Protein AF-0000000080536056 (afdb_homodimer)

Foldseek 3Di:
DPPLAADDKQEEEEEQCVDQVNVLVCLLCCPLVVHHYAYDDPVDPPGDDLVVCLVRTLEYEYEDFPVCQLVVLLVSQVVNVAVNANGEYEYAAQAQVRNQVSNVSYNHFYKYKHWPDGRDLDSAQAPTEIEIAGDGDDSHVVVVVVVCVSRNHNYHYDHSLVSLLVCLPVPLVLLVVLVVVVVVQVVCCVPQNHPVSVPVVDDLVRVVSVVVSCVCVVDDVSSNVCSCPVRPNNVVSVVVVVVVVVLLVVLVVVVDPVSVVCCCVPVNVVVDVVCDDVNVVVVVVVSVVSVVVVVLVVAPQKWKWFADPPDPCLVVVLVVLCVVLPWAWPDWDWDADPNGTIIIITHTDPPDDPVSVVVSQVCCCVVVSTHIDD/DPPLAADDKQEEEEEQCVDQVNVLVCLLCCPQVVHHYAYDDPVDPPGDDLVVCLVRTLEYEYEDFPVCQLVVLLVSQVVNVAVNANGEYEYAAQAQPRNQVSNVSHNHFYKYKHWPDGRDLDSAQAPTEIEIAGDGDDSHVVVVVVVCVSRNHNYHYDHSLVSLLVCLPVPLVLLVVLVVVVVVQVVCCVPQNHPVSVPVVDDLVRVVSVVVSCVCVVDDVSSNVCSCPVRPNNVVSVVVVVVVVVLLVVLVVVVDPVSVVCCCVPVNVVVDVVCDDVNVVVVVVVSVVSVVVVVLVVAPQKWKWFADPPDPCLVVVLVVLCVVLPWAWPDWDWDADPNGTIIIITHTDPPDDPVSVVVSQVCCCVVVSTHIDD

Structure (mmCIF, N/CA/C/O backbone):
data_AF-0000000080536056-model_v1
#
loop_
_entity.id
_entity.type
_entity.pdbx_description
1 polymer 'Prephenate dehydrogenase'
#
loop_
_atom_site.group_PDB
_atom_site.id
_atom_site.type_symbol
_atom_site.label_atom_id
_atom_site.label_alt_id
_atom_site.label_comp_id
_atom_site.label_asym_id
_atom_site.label_entity_id
_atom_site.label_seq_id
_atom_site.pdbx_PDB_ins_code
_atom_site.Cartn_x
_atom_site.Cartn_y
_atom_site.Cartn_z
_atom_site.occupancy
_atom_site.B_iso_or_equiv
_atom_site.auth_seq_id
_atom_site.auth_comp_id
_atom_site.auth_asym_id
_atom_site.auth_atom_id
_atom_site.pdbx_PDB_model_num
ATOM 1 N N . MET A 1 1 ? -24.875 42.469 15.508 1 33.44 1 MET A N 1
ATOM 2 C CA . MET A 1 1 ? -24.141 41.531 14.641 1 33.44 1 MET A CA 1
ATOM 3 C C . MET A 1 1 ? -22.719 42.031 14.391 1 33.44 1 MET A C 1
ATOM 5 O O . MET A 1 1 ? -22.5 42.906 13.562 1 33.44 1 MET A O 1
ATOM 9 N N . SER A 1 2 ? -21.938 42.344 15.391 1 40.53 2 SER A N 1
ATOM 10 C CA . SER A 1 2 ? -20.656 43.031 15.406 1 40.53 2 SER A CA 1
ATOM 11 C C . SER A 1 2 ? -19.688 42.438 14.383 1 40.53 2 SER A C 1
ATOM 13 O O . SER A 1 2 ? -19.469 41.219 14.375 1 40.53 2 SER A O 1
ATOM 15 N N . GLY A 1 3 ? -19.625 42.844 13.148 1 43.59 3 GLY A N 1
ATOM 16 C CA . GLY A 1 3 ? -18.938 42.406 11.945 1 43.59 3 GLY A CA 1
ATOM 17 C C . GLY A 1 3 ? -17.531 41.875 12.203 1 43.59 3 GLY A C 1
ATOM 18 O O . GLY A 1 3 ? -16.672 42.656 12.633 1 43.59 3 GLY A O 1
ATOM 19 N N . LEU A 1 4 ? -17.328 40.719 12.758 1 51.16 4 LEU A N 1
ATOM 20 C CA . LEU A 1 4 ? -16.016 40.125 13.062 1 51.16 4 LEU A CA 1
ATOM 21 C C . LEU A 1 4 ? -14.992 40.531 12 1 51.16 4 LEU A C 1
ATOM 23 O O . LEU A 1 4 ? -15.211 40.281 10.812 1 51.16 4 LEU A O 1
ATOM 27 N N . LEU A 1 5 ? -14.281 41.656 12.133 1 59.84 5 LEU A N 1
ATOM 28 C CA . LEU A 1 5 ? -13.266 42.125 11.195 1 59.84 5 LEU A CA 1
ATOM 29 C C . LEU A 1 5 ? -12.328 41 10.797 1 59.84 5 LEU A C 1
ATOM 31 O O . LEU A 1 5 ? -11.672 40.375 11.656 1 59.84 5 LEU A O 1
ATOM 35 N N . GLU A 1 6 ? -12.445 40.469 9.688 1 72.62 6 GLU A N 1
ATOM 36 C CA . GLU A 1 6 ? -11.617 39.438 9.07 1 72.62 6 GLU A CA 1
ATOM 37 C C . GLU A 1 6 ? -10.148 39.812 9.07 1 72.62 6 GLU A C 1
ATOM 39 O O . GLU A 1 6 ? -9.812 41 8.836 1 72.62 6 GLU A O 1
ATOM 44 N N . ARG A 1 7 ? -9.297 39.031 9.781 1 82.5 7 ARG A N 1
ATOM 45 C CA . ARG A 1 7 ? -7.863 39.312 9.844 1 82.5 7 ARG A CA 1
ATOM 46 C C . ARG A 1 7 ? -7.125 38.594 8.711 1 82.5 7 ARG A C 1
ATOM 48 O O . ARG A 1 7 ? -7.473 37.469 8.344 1 82.5 7 ARG A O 1
ATOM 55 N N . THR A 1 8 ? -6.191 39.312 8.133 1 86.69 8 THR A N 1
ATOM 56 C CA . THR A 1 8 ? -5.223 38.75 7.184 1 86.69 8 THR A CA 1
ATOM 57 C C . THR A 1 8 ? -3.799 39.062 7.641 1 86.69 8 THR A C 1
ATOM 59 O O . THR A 1 8 ? -3.49 40.188 8.055 1 86.69 8 THR A O 1
ATOM 62 N N . PRO A 1 9 ? -3.076 38 7.691 1 92.81 9 PRO A N 1
ATOM 63 C CA . PRO A 1 9 ? -1.721 38.25 8.195 1 92.81 9 PRO A CA 1
ATOM 64 C C . PRO A 1 9 ? -0.866 39.062 7.23 1 92.81 9 PRO A C 1
ATOM 66 O O . PRO A 1 9 ? -0.978 38.906 6.012 1 92.81 9 PRO A O 1
ATOM 69 N N . ARG A 1 10 ? -0.145 39.938 7.738 1 93.88 10 ARG A N 1
ATOM 70 C CA . ARG A 1 10 ? 0.883 40.625 6.98 1 93.88 10 ARG A CA 1
ATOM 71 C C . ARG A 1 10 ? 2.18 39.844 6.941 1 93.88 10 ARG A C 1
ATOM 73 O O . ARG A 1 10 ? 2.951 39.938 5.984 1 93.88 10 ARG A O 1
ATOM 80 N N . THR A 1 11 ? 2.426 39.125 8.039 1 97.88 11 THR A N 1
ATOM 81 C CA . THR A 1 11 ? 3.648 38.344 8.164 1 97.88 11 THR A CA 1
ATOM 82 C C . THR A 1 11 ? 3.373 37.031 8.898 1 97.88 11 THR A C 1
ATOM 84 O O . THR A 1 11 ? 2.641 37 9.891 1 97.88 11 THR A O 1
ATOM 87 N N . VAL A 1 12 ? 3.975 35.938 8.336 1 98.69 12 VAL A N 1
ATOM 88 C CA . VAL A 1 12 ? 3.916 34.625 8.977 1 98.69 12 VAL A CA 1
ATOM 89 C C . VAL A 1 12 ? 5.285 34.25 9.547 1 98.69 12 VAL A C 1
ATOM 91 O O . VAL A 1 12 ? 6.309 34.438 8.875 1 98.69 12 VAL A O 1
ATOM 94 N N . GLY A 1 13 ? 5.348 33.906 10.828 1 98.81 13 GLY A N 1
ATOM 95 C CA . GLY A 1 13 ? 6.559 33.406 11.453 1 98.81 13 GLY A CA 1
ATOM 96 C C . GLY A 1 13 ? 6.578 31.891 11.562 1 98.81 13 GLY A C 1
ATOM 97 O O . GLY A 1 13 ? 5.559 31.266 11.859 1 98.81 13 GLY A O 1
ATOM 98 N N . ILE A 1 14 ? 7.746 31.281 11.312 1 98.88 14 ILE A N 1
ATOM 99 C CA . ILE A 1 14 ? 7.898 29.828 11.414 1 98.88 14 ILE A CA 1
ATOM 100 C C . ILE A 1 14 ? 9 29.5 12.422 1 98.88 14 ILE A C 1
ATOM 102 O O . ILE A 1 14 ? 10.156 29.891 12.234 1 98.88 14 ILE A O 1
ATOM 106 N N . VAL A 1 15 ? 8.641 28.859 13.469 1 98.81 15 VAL A N 1
ATOM 107 C CA . VAL A 1 15 ? 9.617 28.281 14.391 1 98.81 15 VAL A CA 1
ATOM 108 C C . VAL A 1 15 ? 10 26.875 13.922 1 98.81 15 VAL A C 1
ATOM 110 O O . VAL A 1 15 ? 9.156 25.984 13.867 1 98.81 15 VAL A O 1
ATOM 113 N N . GLY A 1 16 ? 11.211 26.609 13.68 1 97.94 16 GLY A N 1
ATOM 114 C CA . GLY A 1 16 ? 11.664 25.422 12.992 1 97.94 16 GLY A CA 1
ATOM 115 C C . GLY A 1 16 ? 11.75 25.578 11.484 1 97.94 16 GLY A C 1
ATOM 116 O O . GLY A 1 16 ? 11.344 24.688 10.734 1 97.94 16 GLY A O 1
ATOM 117 N N . SER A 1 17 ? 12.227 26.766 11.047 1 98.06 17 SER A N 1
ATOM 118 C CA . SER A 1 17 ? 12.156 27.172 9.648 1 98.06 17 SER A CA 1
ATOM 119 C C . SER A 1 17 ? 13.156 26.391 8.789 1 98.06 17 SER A C 1
ATOM 121 O O . SER A 1 17 ? 13.016 26.328 7.57 1 98.06 17 SER A O 1
ATOM 123 N N . ALA A 1 18 ? 14.156 25.781 9.391 1 96.56 18 ALA A N 1
ATOM 124 C CA . ALA A 1 18 ? 15.188 25.078 8.617 1 96.56 18 ALA A CA 1
ATOM 125 C C . ALA A 1 18 ? 14.867 23.594 8.492 1 96.56 18 ALA A C 1
ATOM 127 O O . ALA A 1 18 ? 15.516 22.875 7.723 1 96.56 18 ALA A O 1
ATOM 128 N N . GLY A 1 19 ? 13.867 23.125 9.273 1 94.62 19 GLY A N 1
ATOM 129 C CA . GLY A 1 19 ? 13.445 21.734 9.141 1 94.62 19 GLY A CA 1
ATOM 130 C C . GLY A 1 19 ? 12.703 21.469 7.848 1 94.62 19 GLY A C 1
ATOM 131 O O . GLY A 1 19 ? 12.32 22.391 7.133 1 94.62 19 GLY A O 1
ATOM 132 N N . ALA A 1 20 ? 12.492 20.203 7.586 1 92.69 20 ALA A N 1
ATOM 133 C CA . ALA A 1 20 ? 11.891 19.781 6.32 1 92.69 20 ALA A CA 1
ATOM 134 C C . ALA A 1 20 ? 10.523 20.422 6.121 1 92.69 20 ALA A C 1
ATOM 136 O O . ALA A 1 20 ? 10.266 21.047 5.086 1 92.69 20 ALA A O 1
ATOM 137 N N . TYR A 1 21 ? 9.656 20.344 7.113 1 95.75 21 TYR A N 1
ATOM 138 C CA . TYR A 1 21 ? 8.328 20.922 6.949 1 95.75 21 TYR A CA 1
ATOM 139 C C . TYR A 1 21 ? 8.383 22.438 7.031 1 95.75 21 TYR A C 1
ATOM 141 O O . TYR A 1 21 ? 7.59 23.141 6.383 1 95.75 21 TYR A O 1
ATOM 149 N N . GLY A 1 22 ? 9.305 22.969 7.863 1 97.56 22 GLY A N 1
ATOM 150 C CA . GLY A 1 22 ? 9.492 24.422 7.914 1 97.56 22 GLY A CA 1
ATOM 151 C C . GLY A 1 22 ? 9.828 25.016 6.562 1 97.56 22 GLY A C 1
ATOM 152 O O . GLY A 1 22 ? 9.273 26.047 6.18 1 97.56 22 GLY A O 1
ATOM 153 N N . ARG A 1 23 ? 10.703 24.344 5.875 1 96.75 23 ARG A N 1
ATOM 154 C CA . ARG A 1 23 ? 11.094 24.812 4.547 1 96.75 23 ARG A CA 1
ATOM 155 C C . ARG A 1 23 ? 9.914 24.734 3.578 1 96.75 23 ARG A C 1
ATOM 157 O O . ARG A 1 23 ? 9.703 25.641 2.775 1 96.75 23 ARG A O 1
ATOM 164 N N . TRP A 1 24 ? 9.188 23.625 3.672 1 96.81 24 TRP A N 1
ATOM 165 C CA . TRP A 1 24 ? 8.031 23.453 2.795 1 96.81 24 TRP A CA 1
ATOM 166 C C . TRP A 1 24 ? 6.996 24.547 3.062 1 96.81 24 TRP A C 1
ATOM 168 O O . TRP A 1 24 ? 6.477 25.156 2.127 1 96.81 24 TRP A O 1
ATOM 178 N N . LEU A 1 25 ? 6.734 24.844 4.289 1 98.25 25 LEU A N 1
ATOM 179 C CA . LEU A 1 25 ? 5.762 25.859 4.68 1 98.25 25 LEU A CA 1
ATOM 180 C C . LEU A 1 25 ? 6.215 27.234 4.234 1 98.25 25 LEU A C 1
ATOM 182 O O . LEU A 1 25 ? 5.398 28.062 3.805 1 98.25 25 LEU A O 1
ATOM 186 N N . THR A 1 26 ? 7.492 27.484 4.406 1 98.06 26 THR A N 1
ATOM 187 C CA . THR A 1 26 ? 8.031 28.766 3.957 1 98.06 26 THR A CA 1
ATOM 188 C C . THR A 1 26 ? 7.734 28.984 2.477 1 98.06 26 THR A C 1
ATOM 190 O O . THR A 1 26 ? 7.223 30.047 2.096 1 98.06 26 THR A O 1
ATOM 193 N N . ARG A 1 27 ? 8.023 27.969 1.696 1 97.31 27 ARG A N 1
ATOM 194 C CA . ARG A 1 27 ? 7.77 28.062 0.261 1 97.31 27 ARG A CA 1
ATOM 195 C C . ARG A 1 27 ? 6.281 28.203 -0.025 1 97.31 27 ARG A C 1
ATOM 197 O O . ARG A 1 27 ? 5.883 29.016 -0.865 1 97.31 27 ARG A O 1
ATOM 204 N N . PHE A 1 28 ? 5.477 27.469 0.657 1 97.56 28 PHE A N 1
ATOM 205 C CA . PHE A 1 28 ? 4.035 27.5 0.46 1 97.56 28 PHE A CA 1
ATOM 206 C C . PHE A 1 28 ? 3.48 28.891 0.743 1 97.56 28 PHE A C 1
ATOM 208 O O . PHE A 1 28 ? 2.775 29.469 -0.088 1 97.56 28 PHE A O 1
ATOM 215 N N . PHE A 1 29 ? 3.838 29.5 1.869 1 98.06 29 PHE A N 1
ATOM 216 C CA . PHE A 1 29 ? 3.303 30.797 2.254 1 98.06 29 PHE A CA 1
ATOM 217 C C . PHE A 1 29 ? 3.816 31.891 1.325 1 98.06 29 PHE A C 1
ATOM 219 O O . PHE A 1 29 ? 3.064 32.781 0.932 1 98.06 29 PHE A O 1
ATOM 226 N N . GLN A 1 30 ? 5.047 31.797 0.998 1 97.31 30 GLN A N 1
ATOM 227 C CA . GLN A 1 30 ? 5.648 32.844 0.171 1 97.31 30 GLN A CA 1
ATOM 228 C C . GLN A 1 30 ? 5.148 32.75 -1.269 1 97.31 30 GLN A C 1
ATOM 230 O O . GLN A 1 30 ? 4.758 33.781 -1.854 1 97.31 30 GLN A O 1
ATOM 235 N N . GLN A 1 31 ? 5.133 31.531 -1.778 1 94.44 31 GLN A N 1
ATOM 236 C CA . GLN A 1 31 ? 4.898 31.375 -3.211 1 94.44 31 GLN A CA 1
ATOM 237 C C . GLN A 1 31 ? 3.416 31.172 -3.508 1 94.44 31 GLN A C 1
ATOM 239 O O . GLN A 1 31 ? 2.908 31.672 -4.516 1 94.44 31 GLN A O 1
ATOM 244 N N . HIS A 1 32 ? 2.779 30.469 -2.67 1 91.62 32 HIS A N 1
ATOM 245 C CA . HIS A 1 32 ? 1.394 30.125 -2.969 1 91.62 32 HIS A CA 1
ATOM 246 C C . HIS A 1 32 ? 0.432 31.125 -2.34 1 91.62 32 HIS A C 1
ATOM 248 O O . HIS A 1 32 ? -0.57 31.5 -2.955 1 91.62 32 HIS A O 1
ATOM 254 N N . MET A 1 33 ? 0.722 31.594 -1.165 1 95.19 33 MET A N 1
ATOM 255 C CA . MET A 1 33 ? -0.167 32.531 -0.5 1 95.19 33 MET A CA 1
ATOM 256 C C . MET A 1 33 ? 0.374 33.969 -0.607 1 95.19 33 MET A C 1
ATOM 258 O O . MET A 1 33 ? -0.295 34.906 -0.21 1 95.19 33 MET A O 1
ATOM 262 N N . GLN A 1 34 ? 1.56 34.156 -1.127 1 95.94 34 GLN A N 1
ATOM 263 C CA . GLN A 1 34 ? 2.188 35.469 -1.357 1 95.94 34 GLN A CA 1
ATOM 264 C C . GLN A 1 34 ? 2.256 36.281 -0.069 1 95.94 34 GLN A C 1
ATOM 266 O O . GLN A 1 34 ? 1.877 37.438 -0.049 1 95.94 34 GLN A O 1
ATOM 271 N N . LEU A 1 35 ? 2.693 35.625 0.986 1 97.44 35 LEU A N 1
ATOM 272 C CA . LEU A 1 35 ? 2.855 36.281 2.285 1 97.44 35 LEU A CA 1
ATOM 273 C C . LEU A 1 35 ? 4.332 36.375 2.664 1 97.44 35 LEU A C 1
ATOM 275 O O . LEU A 1 35 ? 5.102 35.438 2.408 1 97.44 35 LEU A O 1
ATOM 279 N N . PRO A 1 36 ? 4.727 37.531 3.248 1 97.94 36 PRO A N 1
ATOM 280 C CA . PRO A 1 36 ? 6.062 37.562 3.846 1 97.94 36 PRO A CA 1
ATOM 281 C C . PRO A 1 36 ? 6.234 36.531 4.953 1 97.94 36 PRO A C 1
ATOM 283 O O . PRO A 1 36 ? 5.316 36.312 5.746 1 97.94 36 PRO A O 1
ATOM 286 N N . VAL A 1 37 ? 7.391 35.875 4.965 1 98.62 37 VAL A N 1
ATOM 287 C CA . VAL A 1 37 ? 7.668 34.844 5.961 1 98.62 37 VAL A CA 1
ATOM 288 C C . VAL A 1 37 ? 8.992 35.125 6.656 1 98.62 37 VAL A C 1
ATOM 290 O O . VAL A 1 37 ? 9.977 35.5 6.008 1 98.62 37 VAL A O 1
ATOM 293 N N . ILE A 1 38 ? 9.008 35.094 7.93 1 98.69 38 ILE A N 1
ATOM 294 C CA . ILE A 1 38 ? 10.227 35.094 8.727 1 98.69 38 ILE A CA 1
ATOM 295 C C . ILE A 1 38 ? 10.344 33.812 9.508 1 98.69 38 ILE A C 1
ATOM 297 O O . ILE A 1 38 ? 9.336 33.125 9.75 1 98.69 38 ILE A O 1
ATOM 301 N N . GLY A 1 39 ? 11.57 33.375 9.805 1 98.69 39 GLY A N 1
ATOM 302 C CA . GLY A 1 39 ? 11.734 32.062 10.438 1 98.69 39 GLY A CA 1
ATOM 303 C C . GLY A 1 39 ? 12.883 32.031 11.43 1 98.69 39 GLY A C 1
ATOM 304 O O . GLY A 1 39 ? 13.852 32.781 11.297 1 98.69 39 GLY A O 1
ATOM 305 N N . HIS A 1 40 ? 12.711 31.172 12.391 1 98.62 40 HIS A N 1
ATOM 306 C CA . HIS A 1 40 ? 13.766 30.891 13.359 1 98.62 40 HIS A CA 1
ATOM 307 C C . HIS A 1 40 ? 14.086 29.406 13.406 1 98.62 40 HIS A C 1
ATOM 309 O O . HIS A 1 40 ? 13.172 28.562 13.422 1 98.62 40 HIS A O 1
ATOM 315 N N . ASP A 1 41 ? 15.305 29.078 13.445 1 98.12 41 ASP A N 1
ATOM 316 C CA . ASP A 1 41 ? 15.797 27.734 13.695 1 98.12 41 ASP A CA 1
ATOM 317 C C . ASP A 1 41 ? 17.156 27.75 14.391 1 98.12 41 ASP A C 1
ATOM 319 O O . ASP A 1 41 ? 18.094 28.375 13.898 1 98.12 41 ASP A O 1
ATOM 323 N N . PRO A 1 42 ? 17.266 27.078 15.484 1 95.06 42 PRO A N 1
ATOM 324 C CA . PRO A 1 42 ? 18.562 27.078 16.172 1 95.06 42 PRO A CA 1
ATOM 325 C C . PRO A 1 42 ? 19.703 26.547 15.305 1 95.06 42 PRO A C 1
ATOM 327 O O . PRO A 1 42 ? 20.859 26.891 15.531 1 95.06 42 PRO A O 1
ATOM 330 N N . ALA A 1 43 ? 19.391 25.734 14.359 1 94.38 43 ALA A N 1
ATOM 331 C CA . ALA A 1 43 ? 20.406 25.156 13.492 1 94.38 43 ALA A CA 1
ATOM 332 C C . ALA A 1 43 ? 20.828 26.125 12.398 1 94.38 43 ALA A C 1
ATOM 334 O O . ALA A 1 43 ? 21.812 25.891 11.68 1 94.38 43 ALA A O 1
ATOM 335 N N . ASP A 1 44 ? 20.141 27.266 12.234 1 96.62 44 ASP A N 1
ATOM 336 C CA . ASP A 1 44 ? 20.438 28.281 11.242 1 96.62 44 ASP A CA 1
ATOM 337 C C . ASP A 1 44 ? 20.797 29.609 11.906 1 96.62 44 ASP A C 1
ATOM 339 O O . ASP A 1 44 ? 19.906 30.438 12.156 1 96.62 44 ASP A O 1
ATOM 343 N N . PRO A 1 45 ? 22.031 29.922 12.031 1 94.38 45 PRO A N 1
ATOM 344 C CA . PRO A 1 45 ? 22.453 31.156 12.695 1 94.38 45 PRO A CA 1
ATOM 345 C C . PRO A 1 45 ? 21.953 32.406 11.969 1 94.38 45 PRO A C 1
ATOM 347 O O . PRO A 1 45 ? 21.891 33.469 12.57 1 94.38 45 PRO A O 1
ATOM 350 N N . GLY A 1 46 ? 21.672 32.281 10.75 1 96.06 46 GLY A N 1
ATOM 351 C CA . GLY A 1 46 ? 21.203 33.406 9.977 1 96.06 46 GLY A CA 1
ATOM 352 C C . GLY A 1 46 ? 19.703 33.656 10.086 1 96.06 46 GLY A C 1
ATOM 353 O O . GLY A 1 46 ? 19.188 34.625 9.547 1 96.06 46 GLY A O 1
ATOM 354 N N . SER A 1 47 ? 19.094 32.781 10.859 1 97.75 47 SER A N 1
ATOM 355 C CA . SER A 1 47 ? 17.641 32.906 10.992 1 97.75 47 SER A CA 1
ATOM 356 C C . SER A 1 47 ? 17.266 34.031 11.961 1 97.75 47 SER A C 1
ATOM 358 O O . SER A 1 47 ? 18.141 34.562 12.664 1 97.75 47 SER A O 1
ATOM 360 N N . HIS A 1 48 ? 16.047 34.5 11.938 1 98.44 48 HIS A N 1
ATOM 361 C CA . HIS A 1 48 ? 15.539 35.531 12.852 1 98.44 48 HIS A CA 1
ATOM 362 C C . HIS A 1 48 ? 15.555 35.031 14.297 1 98.44 48 HIS A C 1
ATOM 364 O O . HIS A 1 48 ? 15.602 33.812 14.531 1 98.44 48 HIS A O 1
ATOM 370 N N . THR A 1 49 ? 15.555 35.938 15.227 1 98 49 THR A N 1
ATOM 371 C CA . THR A 1 49 ? 15.469 35.562 16.641 1 98 49 THR A CA 1
ATOM 372 C C . THR A 1 49 ? 14.016 35.312 17.047 1 98 49 THR A C 1
ATOM 374 O O . THR A 1 49 ? 13.094 35.781 16.375 1 98 49 THR A O 1
ATOM 377 N N . PRO A 1 50 ? 13.852 34.562 18.172 1 98.12 50 PRO A N 1
ATOM 378 C CA . PRO A 1 50 ? 12.492 34.406 18.688 1 98.12 50 PRO A CA 1
ATOM 379 C C . PRO A 1 50 ? 11.797 35.719 18.953 1 98.12 50 PRO A C 1
ATOM 381 O O . PRO A 1 50 ? 10.609 35.875 18.656 1 98.12 50 PRO A O 1
ATOM 384 N N . GLU A 1 51 ? 12.508 36.688 19.453 1 98.12 51 GLU A N 1
ATOM 385 C CA . GLU A 1 51 ? 11.938 38 19.734 1 98.12 51 GLU A CA 1
ATOM 386 C C . GLU A 1 51 ? 11.453 38.688 18.453 1 98.12 51 GLU A C 1
ATOM 388 O O . GLU A 1 51 ? 10.414 39.344 18.438 1 98.12 51 GLU A O 1
ATOM 393 N N . GLN A 1 52 ? 12.195 38.531 17.438 1 98.25 52 GLN A N 1
ATOM 394 C CA . GLN A 1 52 ? 11.789 39.094 16.156 1 98.25 52 GLN A CA 1
ATOM 395 C C . GLN A 1 52 ? 10.492 38.469 15.656 1 98.25 52 GLN A C 1
ATOM 397 O O . GLN A 1 52 ? 9.625 39.156 15.117 1 98.25 52 GLN A O 1
ATOM 402 N N . LEU A 1 53 ? 10.359 37.188 15.797 1 98.62 53 LEU A N 1
ATOM 403 C CA . LEU A 1 53 ? 9.133 36.5 15.398 1 98.62 53 LEU A CA 1
ATOM 404 C C . LEU A 1 53 ? 7.945 37 16.219 1 98.62 53 LEU A C 1
ATOM 406 O O . LEU A 1 53 ? 6.895 37.312 15.656 1 98.62 53 LEU A O 1
ATOM 410 N N . LEU A 1 54 ? 8.125 37.062 17.531 1 98.31 54 LEU A N 1
ATOM 411 C CA . LEU A 1 54 ? 7.047 37.469 18.422 1 98.31 54 LEU A CA 1
ATOM 412 C C . LEU A 1 54 ? 6.613 38.906 18.141 1 98.31 54 LEU A C 1
ATOM 414 O O . LEU A 1 54 ? 5.434 39.25 18.266 1 98.31 54 LEU A O 1
ATOM 418 N N . ALA A 1 55 ? 7.539 39.719 17.688 1 97.5 55 ALA A N 1
ATOM 419 C CA . ALA A 1 55 ? 7.266 41.125 17.453 1 97.5 55 ALA A CA 1
ATOM 420 C C . ALA A 1 55 ? 6.586 41.312 16.094 1 97.5 55 ALA A C 1
ATOM 422 O O . ALA A 1 55 ? 5.754 42.219 15.945 1 97.5 55 ALA A O 1
ATOM 423 N N . GLN A 1 56 ? 6.895 40.469 15.156 1 97.69 56 GLN A N 1
ATOM 424 C CA . GLN A 1 56 ? 6.562 40.844 13.781 1 97.69 56 GLN A CA 1
ATOM 425 C C . GLN A 1 56 ? 5.477 39.938 13.227 1 97.69 56 GLN A C 1
ATOM 427 O O . GLN A 1 56 ? 4.742 40.312 12.312 1 97.69 56 GLN A O 1
ATOM 432 N N . ALA A 1 57 ? 5.355 38.719 13.68 1 98.19 57 ALA A N 1
ATOM 433 C CA . ALA A 1 57 ? 4.473 37.719 13.062 1 98.19 57 ALA A CA 1
ATOM 434 C C . ALA A 1 57 ? 3.037 37.906 13.555 1 98.19 57 ALA A C 1
ATOM 436 O O . ALA A 1 57 ? 2.791 38 14.758 1 98.19 57 ALA A O 1
ATOM 437 N N . ASP A 1 58 ? 2.096 37.938 12.625 1 98.19 58 ASP A N 1
ATOM 438 C CA . ASP A 1 58 ? 0.674 37.875 12.953 1 98.19 58 ASP A CA 1
ATOM 439 C C . ASP A 1 58 ? 0.214 36.438 13.211 1 98.19 58 ASP A C 1
ATOM 441 O O . ASP A 1 58 ? -0.707 36.219 13.992 1 98.19 58 ASP A O 1
ATOM 445 N N . VAL A 1 59 ? 0.808 35.594 12.469 1 98.69 59 VAL A N 1
ATOM 446 C CA . VAL A 1 59 ? 0.6 34.156 12.594 1 98.69 59 VAL A CA 1
ATOM 447 C C . VAL A 1 59 ? 1.933 33.469 12.867 1 98.69 59 VAL A C 1
ATOM 449 O O . VAL A 1 59 ? 2.912 33.688 12.156 1 98.69 59 VAL A O 1
ATOM 452 N N . LEU A 1 60 ? 1.959 32.75 13.914 1 98.81 60 LEU A N 1
ATOM 453 C CA . LEU A 1 60 ? 3.156 31.984 14.273 1 98.81 60 LEU A CA 1
ATOM 454 C C . LEU A 1 60 ? 2.91 30.484 14.156 1 98.81 60 LEU A C 1
ATOM 456 O O . LEU A 1 60 ? 1.941 29.969 14.711 1 98.81 60 LEU A O 1
ATOM 460 N N . VAL A 1 61 ? 3.771 29.75 13.383 1 98.88 61 VAL A N 1
ATOM 461 C CA . VAL A 1 61 ? 3.641 28.312 13.156 1 98.88 61 VAL A CA 1
ATOM 462 C C . VAL A 1 61 ? 4.801 27.578 13.828 1 98.88 61 VAL A C 1
ATOM 464 O O . VAL A 1 61 ? 5.965 27.812 13.484 1 98.88 61 VAL A O 1
ATOM 467 N N . PHE A 1 62 ? 4.492 26.719 14.742 1 98.81 62 PHE A N 1
ATOM 468 C CA . PHE A 1 62 ? 5.508 25.891 15.375 1 98.81 62 PHE A CA 1
ATOM 469 C C . PHE A 1 62 ? 5.711 24.594 14.586 1 98.81 62 PHE A C 1
ATOM 471 O O . PHE A 1 62 ? 4.828 23.734 14.547 1 98.81 62 PHE A O 1
ATOM 478 N N . SER A 1 63 ? 6.809 24.453 13.961 1 97.69 63 SER A N 1
ATOM 479 C CA . SER A 1 63 ? 7.23 23.297 13.18 1 97.69 63 SER A CA 1
ATOM 480 C C . SER A 1 63 ? 8.516 22.688 13.734 1 97.69 63 SER A C 1
ATOM 482 O O . SER A 1 63 ? 9.531 22.641 13.039 1 97.69 63 SER A O 1
ATOM 484 N N . ALA A 1 64 ? 8.523 22.328 15.008 1 95.5 64 ALA A N 1
ATOM 485 C CA . ALA A 1 64 ? 9.641 21.734 15.727 1 95.5 64 ALA A CA 1
ATOM 486 C C . ALA A 1 64 ? 9.359 20.266 16.062 1 95.5 64 ALA A C 1
ATOM 488 O O . ALA A 1 64 ? 8.227 19.797 15.922 1 95.5 64 ALA A O 1
ATOM 489 N N . PRO A 1 65 ? 10.359 19.5 16.453 1 93.62 65 PRO A N 1
ATOM 490 C CA . PRO A 1 65 ? 10.125 18.094 16.828 1 93.62 65 PRO A CA 1
ATOM 491 C C . PRO A 1 65 ? 9.07 17.953 17.922 1 93.62 65 PRO A C 1
ATOM 493 O O . PRO A 1 65 ? 9.023 18.766 18.844 1 93.62 65 PRO A O 1
ATOM 496 N N . ILE A 1 66 ? 8.305 16.891 17.766 1 95.31 66 ILE A N 1
ATOM 497 C CA . ILE A 1 66 ? 7.141 16.656 18.609 1 95.31 66 ILE A CA 1
ATOM 498 C C . ILE A 1 66 ? 7.547 16.734 20.078 1 95.31 66 ILE A C 1
ATOM 500 O O . ILE A 1 66 ? 6.926 17.469 20.859 1 95.31 66 ILE A O 1
ATOM 504 N N . ARG A 1 67 ? 8.609 16.109 20.453 1 92.88 67 ARG A N 1
ATOM 505 C CA . ARG A 1 67 ? 9.047 15.969 21.844 1 92.88 67 ARG A CA 1
ATOM 506 C C . ARG A 1 67 ? 9.359 17.328 22.453 1 92.88 67 ARG A C 1
ATOM 508 O O . ARG A 1 67 ? 9.156 17.531 23.656 1 92.88 67 ARG A O 1
ATOM 515 N N . HIS A 1 68 ? 9.75 18.281 21.656 1 94.69 68 HIS A N 1
ATOM 516 C CA . HIS A 1 68 ? 10.25 19.547 22.172 1 94.69 68 HIS A CA 1
ATOM 517 C C . HIS A 1 68 ? 9.188 20.641 22.062 1 94.69 68 HIS A C 1
ATOM 519 O O . HIS A 1 68 ? 9.305 21.703 22.688 1 94.69 68 HIS A O 1
ATOM 525 N N . THR A 1 69 ? 8.211 20.406 21.328 1 97.5 69 THR A N 1
ATOM 526 C CA . THR A 1 69 ? 7.309 21.469 20.891 1 97.5 69 THR A CA 1
ATOM 527 C C . THR A 1 69 ? 6.531 22.031 22.078 1 97.5 69 THR A C 1
ATOM 529 O O . THR A 1 69 ? 6.438 23.25 22.234 1 97.5 69 THR A O 1
ATOM 532 N N . PRO A 1 70 ? 6.008 21.234 23.031 1 98.25 70 PRO A N 1
ATOM 533 C CA . PRO A 1 70 ? 5.273 21.828 24.141 1 98.25 70 PRO A CA 1
ATOM 534 C C . PRO A 1 70 ? 6.145 22.734 25 1 98.25 70 PRO A C 1
ATOM 536 O O . PRO A 1 70 ? 5.738 23.844 25.344 1 98.25 70 PRO A O 1
ATOM 539 N N . ALA A 1 71 ? 7.324 22.297 25.266 1 98.25 71 ALA A N 1
ATOM 540 C CA . ALA A 1 71 ? 8.234 23.109 26.078 1 98.25 71 ALA A CA 1
ATOM 541 C C . ALA A 1 71 ? 8.648 24.375 25.328 1 98.25 71 ALA A C 1
ATOM 543 O O . ALA A 1 71 ? 8.773 25.438 25.922 1 98.25 71 ALA A O 1
ATOM 544 N N . LEU A 1 72 ? 8.922 24.188 24.062 1 98.62 72 LEU A N 1
ATOM 545 C CA . LEU A 1 72 ? 9.273 25.328 23.219 1 98.62 72 LEU A CA 1
ATOM 546 C C . LEU A 1 72 ? 8.156 26.375 23.203 1 98.62 72 LEU A C 1
ATOM 548 O O . LEU A 1 72 ? 8.414 27.562 23.344 1 98.62 72 LEU A O 1
ATOM 552 N N . ILE A 1 73 ? 6.934 25.938 23.062 1 98.81 73 ILE A N 1
ATOM 553 C CA . ILE A 1 73 ? 5.781 26.828 23.062 1 98.81 73 ILE A CA 1
ATOM 554 C C . ILE A 1 73 ? 5.68 27.547 24.391 1 98.81 73 ILE A C 1
ATOM 556 O O . ILE A 1 73 ? 5.43 28.766 24.438 1 98.81 73 ILE A O 1
ATOM 560 N N . ALA A 1 74 ? 5.898 26.828 25.453 1 98.69 74 ALA A N 1
ATOM 561 C CA . ALA A 1 74 ? 5.855 27.438 26.781 1 98.69 74 ALA A CA 1
ATOM 562 C C . ALA A 1 74 ? 6.867 28.578 26.891 1 98.69 74 ALA A C 1
ATOM 564 O O . ALA A 1 74 ? 6.586 29.609 27.516 1 98.69 74 ALA A O 1
ATOM 565 N N . GLU A 1 75 ? 8.023 28.375 26.328 1 98.5 75 GLU A N 1
ATOM 566 C CA . GLU A 1 75 ? 9.039 29.422 26.328 1 98.5 75 GLU A CA 1
ATOM 567 C C . GLU A 1 75 ? 8.57 30.641 25.547 1 98.5 75 GLU A C 1
ATOM 569 O O . GLU A 1 75 ? 8.758 31.781 26 1 98.5 75 GLU A O 1
ATOM 574 N N . TYR A 1 76 ? 7.945 30.422 24.438 1 98.75 76 TYR A N 1
ATOM 575 C CA . TYR A 1 76 ? 7.43 31.516 23.625 1 98.75 76 TYR A CA 1
ATOM 576 C C . TYR A 1 76 ? 6.305 32.25 24.344 1 98.75 76 TYR A C 1
ATOM 578 O O . TYR A 1 76 ? 6.18 33.469 24.234 1 98.75 76 TYR A O 1
ATOM 586 N N . VAL A 1 77 ? 5.438 31.547 25.062 1 98.62 77 VAL A N 1
ATOM 587 C CA . VAL A 1 77 ? 4.367 32.156 25.859 1 98.62 77 VAL A CA 1
ATOM 588 C C . VAL A 1 77 ? 4.969 33.094 26.875 1 98.62 77 VAL A C 1
ATOM 590 O O . VAL A 1 77 ? 4.52 34.25 27.016 1 98.62 77 VAL A O 1
ATOM 593 N N . ARG A 1 78 ? 6.02 32.625 27.531 1 98.38 78 ARG A N 1
ATOM 594 C CA . ARG A 1 78 ? 6.672 33.438 28.547 1 98.38 78 ARG A CA 1
ATOM 595 C C . ARG A 1 78 ? 7.289 34.688 27.938 1 98.38 78 ARG A C 1
ATOM 597 O O . ARG A 1 78 ? 7.129 35.812 28.469 1 98.38 78 ARG A O 1
ATOM 604 N N . GLN A 1 79 ? 7.938 34.5 26.875 1 98.25 79 GLN A N 1
ATOM 605 C CA . GLN A 1 79 ? 8.633 35.594 26.219 1 98.25 79 GLN A CA 1
ATOM 606 C C . GLN A 1 79 ? 7.637 36.594 25.641 1 98.25 79 GLN A C 1
ATOM 608 O O . GLN A 1 79 ? 7.902 37.812 25.625 1 98.25 79 GLN A O 1
ATOM 613 N N . SER A 1 80 ? 6.547 36.094 25.109 1 98.06 80 SER A N 1
ATOM 614 C CA . SER A 1 80 ? 5.539 36.969 24.516 1 98.06 80 SER A CA 1
ATOM 615 C C . SER A 1 80 ? 4.855 37.812 25.562 1 98.06 80 SER A C 1
ATOM 617 O O . SER A 1 80 ? 4.457 38.969 25.281 1 98.06 80 SER A O 1
ATOM 619 N N . ALA A 1 81 ? 4.637 37.281 26.703 1 97 81 ALA A N 1
ATOM 620 C CA . ALA A 1 81 ? 4.105 38 27.859 1 97 81 ALA A CA 1
ATOM 621 C C . ALA A 1 81 ? 2.801 38.719 27.516 1 97 81 ALA A C 1
ATOM 623 O O . ALA A 1 81 ? 2.609 39.875 27.875 1 97 81 ALA A O 1
ATOM 624 N N . GLY A 1 82 ? 2.025 38.062 26.734 1 96.31 82 GLY A N 1
ATOM 625 C CA . GLY A 1 82 ? 0.693 38.594 26.469 1 96.31 82 GLY A CA 1
ATOM 626 C C . GLY A 1 82 ? 0.602 39.375 25.172 1 96.31 82 GLY A C 1
ATOM 627 O O . GLY A 1 82 ? -0.496 39.656 24.688 1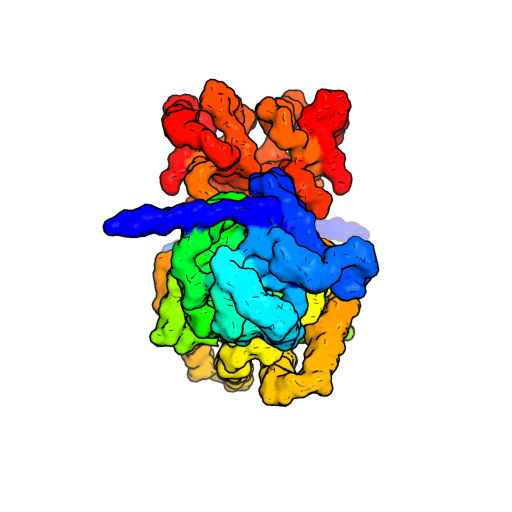 96.31 82 GLY A O 1
ATOM 628 N N . ARG A 1 83 ? 1.69 39.688 24.562 1 96.19 83 ARG A N 1
ATOM 629 C CA . ARG A 1 83 ? 1.726 40.5 23.344 1 96.19 83 ARG A CA 1
ATOM 630 C C . ARG A 1 83 ? 1.068 39.75 22.172 1 96.19 83 ARG A C 1
ATOM 632 O O . ARG A 1 83 ? 0.76 40.375 21.141 1 96.19 83 ARG A O 1
ATOM 639 N N . GLU A 1 84 ? 0.881 38.438 22.344 1 95.69 84 GLU A N 1
ATOM 640 C CA . GLU A 1 84 ? 0.345 37.625 21.266 1 95.69 84 GLU A CA 1
ATOM 641 C C . GLU A 1 84 ? -1.181 37.688 21.234 1 95.69 84 GLU A C 1
ATOM 643 O O . GLU A 1 84 ? -1.814 37 20.422 1 95.69 84 GLU A O 1
ATOM 648 N N . GLN A 1 85 ? -1.646 38.562 22.062 1 94.88 85 GLN A N 1
ATOM 649 C CA . GLN A 1 85 ? -3.086 38.781 21.984 1 94.88 85 GLN A CA 1
ATOM 650 C C . GLN A 1 85 ? -3.504 39.188 20.578 1 94.88 85 GLN A C 1
ATOM 652 O O . GLN A 1 85 ? -2.818 40 19.938 1 94.88 85 GLN A O 1
ATOM 657 N N . ASP A 1 86 ? -4.512 38.656 20 1 94.38 86 ASP A N 1
ATOM 658 C CA . ASP A 1 86 ? -5.086 38.969 18.688 1 94.38 86 ASP A CA 1
ATOM 659 C C . ASP A 1 86 ? -4.254 38.344 17.578 1 94.38 86 ASP A C 1
ATOM 661 O O . ASP A 1 86 ? -4.461 38.625 16.391 1 94.38 86 ASP A O 1
ATOM 665 N N . ARG A 1 87 ? -3.244 37.594 17.984 1 97.75 87 ARG A N 1
ATOM 666 C CA . ARG A 1 87 ? -2.477 36.844 16.984 1 97.75 87 ARG A CA 1
ATOM 667 C C . ARG A 1 87 ? -2.965 35.375 16.891 1 97.75 87 ARG A C 1
ATOM 669 O O . ARG A 1 87 ? -3.887 35 17.609 1 97.75 87 ARG A O 1
ATOM 676 N N . LEU A 1 88 ? -2.447 34.656 15.914 1 98.69 88 LEU A N 1
ATOM 677 C CA . LEU A 1 88 ? -2.793 33.25 15.711 1 98.69 88 LEU A CA 1
ATOM 678 C C . LEU A 1 88 ? -1.563 32.344 15.859 1 98.69 88 LEU A C 1
ATOM 680 O O . LEU A 1 88 ? -0.528 32.625 15.242 1 98.69 88 LEU A O 1
ATOM 684 N N . TRP A 1 89 ? -1.633 31.406 16.766 1 98.88 89 TRP A N 1
ATOM 685 C CA . TRP A 1 89 ? -0.578 30.406 16.891 1 98.88 89 TRP A CA 1
ATOM 686 C C . TRP A 1 89 ? -1.046 29.047 16.375 1 98.88 89 TRP A C 1
ATOM 688 O O . TRP A 1 89 ? -2.146 28.594 16.703 1 98.88 89 TRP A O 1
ATOM 698 N N . LEU A 1 90 ? -0.201 28.453 15.539 1 98.88 90 LEU A N 1
ATOM 699 C CA . LEU A 1 90 ? -0.419 27.125 14.945 1 98.88 90 LEU A CA 1
ATOM 700 C C . LEU A 1 90 ? 0.724 26.188 15.289 1 98.88 90 LEU A C 1
ATOM 702 O O . LEU A 1 90 ? 1.853 26.625 15.523 1 98.88 90 LEU A O 1
ATOM 706 N N . ASP A 1 91 ? 0.501 24.906 15.375 1 98.75 91 ASP A N 1
ATOM 707 C CA . ASP A 1 91 ? 1.55 23.891 15.281 1 98.75 91 ASP A CA 1
ATOM 708 C C . ASP A 1 91 ? 1.238 22.875 14.195 1 98.75 91 ASP A C 1
ATOM 710 O O . ASP A 1 91 ? 0.086 22.734 13.781 1 98.75 91 ASP A O 1
ATOM 714 N N . VAL A 1 92 ? 2.297 22.172 13.727 1 98.25 92 VAL A N 1
ATOM 715 C CA . VAL A 1 92 ? 2.057 21.188 12.672 1 98.25 92 VAL A CA 1
ATOM 716 C C . VAL A 1 92 ? 2.631 19.828 13.078 1 98.25 92 VAL A C 1
ATOM 718 O O . VAL A 1 92 ? 3.006 19.031 12.227 1 98.25 92 VAL A O 1
ATOM 721 N N . THR A 1 93 ? 2.744 19.547 14.422 1 96.56 93 THR A N 1
ATOM 722 C CA . THR A 1 93 ? 3.283 18.281 14.891 1 96.56 93 THR A CA 1
ATOM 723 C C . THR A 1 93 ? 2.256 17.156 14.719 1 96.56 93 THR A C 1
ATOM 725 O O . THR A 1 93 ? 1.065 17.422 14.547 1 96.56 93 THR A O 1
ATOM 728 N N . SER A 1 94 ? 2.709 15.938 14.828 1 97 94 SER A N 1
ATOM 729 C CA . SER A 1 94 ? 1.872 14.766 14.609 1 97 94 SER A CA 1
ATOM 730 C C . SER A 1 94 ? 1.148 14.359 15.883 1 97 94 SER A C 1
ATOM 732 O O . SER A 1 94 ? 0.468 13.328 15.922 1 97 94 SER A O 1
ATOM 734 N N . VAL A 1 95 ? 1.29 15.07 16.922 1 98.12 95 VAL A N 1
ATOM 735 C CA . VAL A 1 95 ? 0.528 14.969 18.172 1 98.12 95 VAL A CA 1
ATOM 736 C C . VAL A 1 95 ? -0.147 16.297 18.469 1 98.12 95 VAL A C 1
ATOM 738 O O . VAL A 1 95 ? 0.432 17.359 18.234 1 98.12 95 VAL A O 1
ATOM 741 N N . LYS A 1 96 ? -1.372 16.234 19.016 1 98.62 96 LYS A N 1
ATOM 742 C CA . LYS A 1 96 ? -2.111 17.484 19.047 1 98.62 96 LYS A CA 1
ATOM 743 C C . LYS A 1 96 ? -2.428 17.906 20.484 1 98.62 96 LYS A C 1
ATOM 745 O O . LYS A 1 96 ? -2.467 19.094 20.797 1 98.62 96 LYS A O 1
ATOM 750 N N . GLU A 1 97 ? -2.689 16.984 21.438 1 98.44 97 GLU A N 1
ATOM 751 C CA . GLU A 1 97 ? -3.137 17.359 22.781 1 98.44 97 GLU A CA 1
ATOM 752 C C . GLU A 1 97 ? -2.102 18.234 23.484 1 98.44 97 GLU A C 1
ATOM 754 O O . GLU A 1 97 ? -2.422 19.328 23.953 1 98.44 97 GLU A O 1
ATOM 759 N N . ALA A 1 98 ? -0.891 17.828 23.516 1 98.31 98 ALA A N 1
ATOM 760 C CA . ALA A 1 98 ? 0.136 18.516 24.297 1 98.31 98 ALA A CA 1
ATOM 761 C C . ALA A 1 98 ? 0.483 19.875 23.703 1 98.31 98 ALA A C 1
ATOM 763 O O . ALA A 1 98 ? 0.47 20.891 24.406 1 98.31 98 ALA A O 1
ATOM 764 N N . PRO A 1 99 ? 0.778 19.969 22.375 1 98.69 99 PRO A N 1
ATOM 765 C CA . PRO A 1 99 ? 1.114 21.281 21.828 1 98.69 99 PRO A CA 1
ATOM 766 C C . PRO A 1 99 ? -0.058 22.266 21.875 1 98.69 99 PRO A C 1
ATOM 768 O O . PRO A 1 99 ? 0.137 23.453 22.125 1 98.69 99 PRO A O 1
ATOM 771 N N . VAL A 1 100 ? -1.274 21.781 21.641 1 98.88 100 VAL A N 1
ATOM 772 C CA . VAL A 1 100 ? -2.441 22.656 21.672 1 98.88 100 VAL A CA 1
ATOM 773 C C . VAL A 1 100 ? -2.633 23.188 23.094 1 98.88 100 VAL A C 1
ATOM 775 O O . VAL A 1 100 ? -2.896 24.375 23.297 1 98.88 100 VAL A O 1
ATOM 778 N N . GLN A 1 101 ? -2.469 22.297 24.062 1 98.69 101 GLN A N 1
ATOM 779 C CA . GLN A 1 101 ? -2.574 22.734 25.438 1 98.69 101 GLN A CA 1
ATOM 780 C C . GLN A 1 101 ? -1.525 23.797 25.766 1 98.69 101 GLN A C 1
ATOM 782 O O . GLN A 1 101 ? -1.816 24.766 26.469 1 98.69 101 GLN A O 1
ATOM 787 N N . ALA A 1 102 ? -0.323 23.594 25.328 1 98.81 102 ALA A N 1
ATOM 788 C CA . ALA A 1 102 ? 0.75 24.562 25.547 1 98.81 102 ALA A CA 1
ATOM 789 C C . ALA A 1 102 ? 0.408 25.906 24.938 1 98.81 102 ALA A C 1
ATOM 791 O O . ALA A 1 102 ? 0.625 26.953 25.547 1 98.81 102 ALA A O 1
ATOM 792 N N . MET A 1 103 ? -0.136 25.938 23.703 1 98.88 103 MET A N 1
ATOM 793 C CA . MET A 1 103 ? -0.492 27.188 23.031 1 98.88 103 MET A CA 1
ATOM 794 C C . MET A 1 103 ? -1.644 27.875 23.75 1 98.88 103 MET A C 1
ATOM 796 O O . MET A 1 103 ? -1.705 29.109 23.797 1 98.88 103 MET A O 1
ATOM 800 N N . LEU A 1 104 ? -2.553 27.078 24.344 1 98.69 104 LEU A N 1
ATOM 801 C CA . LEU A 1 104 ? -3.729 27.609 25.016 1 98.69 104 LEU A CA 1
ATOM 802 C C . LEU A 1 104 ? -3.33 28.391 26.266 1 98.69 104 LEU A C 1
ATOM 804 O O . LEU A 1 104 ? -4.129 29.141 26.812 1 98.69 104 LEU A O 1
ATOM 808 N N . ALA A 1 105 ? -2.109 28.188 26.75 1 98.44 105 ALA A N 1
ATOM 809 C CA . ALA A 1 105 ? -1.599 28.969 27.875 1 98.44 105 ALA A CA 1
ATOM 810 C C . ALA A 1 105 ? -1.302 30.406 27.453 1 98.44 105 ALA A C 1
ATOM 812 O O . ALA A 1 105 ? -1.119 31.266 28.312 1 98.44 105 ALA A O 1
ATOM 813 N N . SER A 1 106 ? -1.277 30.719 26.188 1 98.44 106 SER A N 1
ATOM 814 C CA . SER A 1 106 ? -1.093 32.062 25.656 1 98.44 106 SER A CA 1
ATOM 815 C C . SER A 1 106 ? -2.428 32.781 25.484 1 98.44 106 SER A C 1
ATOM 817 O O . SER A 1 106 ? -3.484 32.219 25.766 1 98.44 106 SER A O 1
ATOM 819 N N . GLN A 1 107 ? -2.342 34.031 25.016 1 98.12 107 GLN A N 1
ATOM 820 C CA . GLN A 1 107 ? -3.549 34.781 24.734 1 98.12 107 GLN A CA 1
ATOM 821 C C . GLN A 1 107 ? -3.852 34.781 23.234 1 98.12 107 GLN A C 1
ATOM 823 O O . GLN A 1 107 ? -4.812 35.438 22.797 1 98.12 107 GLN A O 1
ATOM 828 N N . ALA A 1 108 ? -3.07 34.094 22.484 1 98.5 108 ALA A N 1
ATOM 829 C CA . ALA A 1 108 ? -3.297 34 21.047 1 98.5 108 ALA A CA 1
ATOM 830 C C . ALA A 1 108 ? -4.488 33.094 20.734 1 98.5 108 ALA A C 1
ATOM 832 O O . ALA A 1 108 ? -4.93 32.312 21.578 1 98.5 108 ALA A O 1
ATOM 833 N N . GLU A 1 109 ? -5.07 33.281 19.562 1 98.44 109 GLU A N 1
ATOM 834 C CA . GLU A 1 109 ? -5.914 32.219 19.016 1 98.44 109 GLU A CA 1
ATOM 835 C C . GLU A 1 109 ? -5.086 31.016 18.625 1 98.44 109 GLU A C 1
ATOM 837 O O . GLU A 1 109 ? -3.908 31.141 18.297 1 98.44 109 GLU A O 1
ATOM 842 N N . VAL A 1 110 ? -5.719 29.828 18.797 1 98.81 110 VAL A N 1
ATOM 843 C CA . VAL A 1 110 ? -4.922 28.609 18.766 1 98.81 110 VAL A CA 1
ATOM 844 C C . VAL A 1 110 ? -5.594 27.578 17.844 1 98.81 110 VAL A C 1
ATOM 846 O O . VAL A 1 110 ? -6.77 27.25 18.031 1 98.81 110 VAL A O 1
ATOM 849 N N . VAL A 1 111 ? -4.852 27.109 16.859 1 98.88 111 VAL A N 1
ATOM 850 C CA . VAL A 1 111 ? -5.27 25.984 16.016 1 98.88 111 VAL A CA 1
ATOM 851 C C . VAL A 1 111 ? -4.129 24.984 15.875 1 98.88 111 VAL A C 1
ATOM 853 O O . VAL A 1 111 ? -2.998 25.359 15.555 1 98.88 111 VAL A O 1
ATOM 856 N N . GLY A 1 112 ? -4.398 23.688 16.203 1 98.88 112 GLY A N 1
ATOM 857 C CA . GLY A 1 112 ? -3.473 22.609 15.875 1 98.88 112 GLY A CA 1
ATOM 858 C C . GLY A 1 112 ? -3.699 22.047 14.484 1 98.88 112 GLY A C 1
ATOM 859 O O . GLY A 1 112 ? -4.84 21.781 14.102 1 98.88 112 GLY A O 1
ATOM 860 N N . LEU A 1 113 ? -2.619 21.906 13.727 1 98.81 113 LEU A N 1
ATOM 861 C CA . LEU A 1 113 ? -2.678 21.344 12.375 1 98.81 113 LEU A CA 1
ATOM 862 C C . LEU A 1 113 ? -1.805 20.109 12.266 1 98.81 113 LEU A C 1
ATOM 864 O O . LEU A 1 113 ? -0.713 20.047 12.836 1 98.81 113 LEU A O 1
ATOM 868 N N . HIS A 1 114 ? -2.303 19.094 11.586 1 98.75 114 HIS A N 1
ATOM 869 C CA . HIS A 1 114 ? -1.509 17.891 11.312 1 98.75 114 HIS A CA 1
ATOM 870 C C . HIS A 1 114 ? -1.626 17.484 9.852 1 98.75 114 HIS A C 1
ATOM 872 O O . HIS A 1 114 ? -2.545 16.75 9.484 1 98.75 114 HIS A O 1
ATOM 878 N N . PRO A 1 115 ? -0.638 17.953 9.016 1 98.12 115 PRO A N 1
ATOM 879 C CA . PRO A 1 115 ? -0.587 17.375 7.668 1 98.12 115 PRO A CA 1
ATOM 880 C C . PRO A 1 115 ? -0.269 15.875 7.684 1 98.12 115 PRO A C 1
ATOM 882 O O . PRO A 1 115 ? 0.747 15.461 8.25 1 98.12 115 PRO A O 1
ATOM 885 N N . MET A 1 116 ? -1.035 15.047 7.062 1 97.5 116 MET A N 1
ATOM 886 C CA . MET A 1 116 ? -0.928 13.594 7.141 1 97.5 116 MET A CA 1
ATOM 887 C C . MET A 1 116 ? 0.003 13.062 6.059 1 97.5 116 MET A C 1
ATOM 889 O O . MET A 1 116 ? -0.279 12.031 5.445 1 97.5 116 MET A O 1
ATOM 893 N N . THR A 1 117 ? 0.946 13.781 5.816 1 94.81 117 THR A N 1
ATOM 894 C CA . THR A 1 117 ? 2.018 13.422 4.891 1 94.81 117 THR A CA 1
ATOM 895 C C . THR A 1 117 ? 3.314 14.133 5.266 1 94.81 117 THR A C 1
ATOM 897 O O . THR A 1 117 ? 3.287 15.258 5.777 1 94.81 117 THR A O 1
ATOM 900 N N . ALA A 1 118 ? 4.43 13.469 5.004 1 92.44 118 ALA A N 1
ATOM 901 C CA . ALA A 1 118 ? 5.688 14.211 5.004 1 92.44 118 ALA A CA 1
ATOM 902 C C . ALA A 1 118 ? 5.672 15.312 3.945 1 92.44 118 ALA A C 1
ATOM 904 O O . ALA A 1 118 ? 4.82 15.312 3.053 1 92.44 118 ALA A O 1
ATOM 905 N N . PRO A 1 119 ? 6.527 16.312 4.109 1 90.81 119 PRO A N 1
ATOM 906 C CA . PRO A 1 119 ? 6.504 17.391 3.113 1 90.81 119 PRO A CA 1
ATOM 907 C C . PRO A 1 119 ? 6.559 16.859 1.68 1 90.81 119 PRO A C 1
ATOM 909 O O . PRO A 1 119 ? 7.535 16.219 1.291 1 90.81 119 PRO A O 1
ATOM 912 N N . PRO A 1 120 ? 5.547 17.156 0.934 1 86.94 120 PRO A N 1
ATOM 913 C CA . PRO A 1 120 ? 5.523 16.656 -0.446 1 86.94 120 PRO A CA 1
ATOM 914 C C . PRO A 1 120 ? 6.398 17.5 -1.382 1 86.94 120 PRO A C 1
ATOM 916 O O . PRO A 1 120 ? 6.773 18.625 -1.044 1 86.94 120 PRO A O 1
ATOM 919 N N . LYS A 1 121 ? 6.68 16.984 -2.531 1 80.94 121 LYS A N 1
ATOM 920 C CA . LYS A 1 121 ? 7.359 17.719 -3.586 1 80.94 121 LYS A CA 1
ATOM 921 C C . LYS A 1 121 ? 6.406 18.688 -4.277 1 80.94 121 LYS A C 1
ATOM 923 O O . LYS A 1 121 ? 6.84 19.688 -4.859 1 80.94 121 LYS A O 1
ATOM 928 N N . ALA A 1 122 ? 5.16 18.359 -4.168 1 80.44 122 ALA A N 1
ATOM 929 C CA . ALA A 1 122 ? 4.117 19.25 -4.688 1 80.44 122 ALA A CA 1
ATOM 930 C C . ALA A 1 122 ? 4.039 20.531 -3.879 1 80.44 122 ALA A C 1
ATOM 932 O O . ALA A 1 122 ? 4.383 20.562 -2.695 1 80.44 122 ALA A O 1
ATOM 933 N N . PRO A 1 123 ? 3.58 21.609 -4.5 1 85.56 123 PRO A N 1
ATOM 934 C CA . PRO A 1 123 ? 3.521 22.891 -3.805 1 85.56 123 PRO A CA 1
ATOM 935 C C . PRO A 1 123 ? 2.361 22.984 -2.816 1 85.56 123 PRO A C 1
ATOM 937 O O . PRO A 1 123 ? 2.303 23.906 -2.006 1 85.56 123 PRO A O 1
ATOM 940 N N . THR A 1 124 ? 1.416 22.031 -2.893 1 91.62 124 THR A N 1
ATOM 941 C CA . THR A 1 124 ? 0.27 22.016 -1.991 1 91.62 124 THR A CA 1
ATOM 942 C C . THR A 1 124 ? 0.055 20.609 -1.435 1 91.62 124 THR A C 1
ATOM 944 O O . THR A 1 124 ? 0.876 19.703 -1.654 1 91.62 124 THR A O 1
ATOM 947 N N . LEU A 1 125 ? -0.962 20.422 -0.699 1 94.62 125 LEU A N 1
ATOM 948 C CA . LEU A 1 125 ? -1.303 19.141 -0.109 1 94.62 125 LEU A CA 1
ATOM 949 C C . LEU A 1 125 ? -2.465 18.484 -0.853 1 94.62 125 LEU A C 1
ATOM 951 O O . LEU A 1 125 ? -3.27 17.766 -0.253 1 94.62 125 LEU A O 1
ATOM 955 N N . LYS A 1 126 ? -2.559 18.766 -2.133 1 87.19 126 LYS A N 1
ATOM 956 C CA . LYS A 1 126 ? -3.646 18.203 -2.934 1 87.19 126 LYS A CA 1
ATOM 957 C C . LYS A 1 126 ? -3.709 16.688 -2.801 1 87.19 126 LYS A C 1
ATOM 959 O O . LYS A 1 126 ? -2.701 16 -2.988 1 87.19 126 LYS A O 1
ATOM 964 N N . GLY A 1 127 ? -4.875 16.234 -2.43 1 88.5 127 GLY A N 1
ATOM 965 C CA . GLY A 1 127 ? -5.094 14.805 -2.312 1 88.5 127 GLY A CA 1
ATOM 966 C C . GLY A 1 127 ? -4.656 14.242 -0.974 1 88.5 127 GLY A C 1
ATOM 967 O O . GLY A 1 127 ? -4.754 13.039 -0.741 1 88.5 127 GLY A O 1
ATOM 968 N N . ARG A 1 128 ? -4.137 15.078 -0.132 1 95 128 ARG A N 1
ATOM 969 C CA . ARG A 1 128 ? -3.695 14.664 1.195 1 95 128 ARG A CA 1
ATOM 970 C C . ARG A 1 128 ? -4.566 15.289 2.281 1 95 128 ARG A C 1
ATOM 972 O O . ARG A 1 128 ? -5.242 16.297 2.043 1 95 128 ARG A O 1
ATOM 979 N N . VAL A 1 129 ? -4.523 14.695 3.4 1 97.62 129 VAL A N 1
ATOM 980 C CA . VAL A 1 129 ? -5.383 15.117 4.5 1 97.62 129 VAL A CA 1
ATOM 981 C C . VAL A 1 129 ? -4.645 16.125 5.383 1 97.62 129 VAL A C 1
ATOM 983 O O . VAL A 1 129 ? -3.434 16 5.59 1 97.62 129 VAL A O 1
ATOM 986 N N . MET A 1 130 ? -5.344 17.141 5.836 1 98.44 130 MET A N 1
ATOM 987 C CA . MET A 1 130 ? -4.938 18.031 6.918 1 98.44 130 MET A CA 1
ATOM 988 C C . MET A 1 130 ? -5.926 17.969 8.078 1 98.44 130 MET A C 1
ATOM 990 O O . MET A 1 130 ? -7.086 18.359 7.93 1 98.44 130 MET A O 1
ATOM 994 N N . VAL A 1 131 ? -5.52 17.469 9.227 1 98.88 131 VAL A N 1
ATOM 995 C CA . VAL A 1 131 ? -6.387 17.5 10.398 1 98.88 131 VAL A CA 1
ATOM 996 C C . VAL A 1 131 ? -6.301 18.875 11.07 1 98.88 131 VAL A C 1
ATOM 998 O O . VAL A 1 131 ? -5.207 19.406 11.266 1 98.88 131 VAL A O 1
ATOM 1001 N N . VAL A 1 132 ? -7.418 19.469 11.359 1 98.88 132 VAL A N 1
ATOM 1002 C CA . VAL A 1 132 ? -7.5 20.812 11.938 1 98.88 132 VAL A CA 1
ATOM 1003 C C . VAL A 1 132 ? -8.133 20.75 13.32 1 98.88 132 VAL A C 1
ATOM 1005 O O . VAL A 1 132 ? -9.305 20.391 13.453 1 98.88 132 VAL A O 1
ATOM 1008 N N . CYS A 1 133 ? -7.398 21.047 14.359 1 98.81 133 CYS A N 1
ATOM 1009 C CA . CYS A 1 133 ? -7.891 21.109 15.727 1 98.81 133 CYS A CA 1
ATOM 1010 C C . CYS A 1 133 ? -8.07 22.547 16.188 1 98.81 133 CYS A C 1
ATOM 1012 O O . CYS A 1 133 ? -7.156 23.141 16.75 1 98.81 133 CYS A O 1
ATOM 1014 N N . GLU A 1 134 ? -9.258 23.078 16.016 1 98.56 134 GLU A N 1
ATOM 1015 C CA . GLU A 1 134 ? -9.578 24.438 16.438 1 98.56 134 GLU A CA 1
ATOM 1016 C C . GLU A 1 134 ? -9.805 24.5 17.953 1 98.56 134 GLU A C 1
ATOM 1018 O O . GLU A 1 134 ? -10.82 24.016 18.453 1 98.56 134 GLU A O 1
ATOM 1023 N N . ALA A 1 135 ? -8.883 25.094 18.672 1 98.38 135 ALA A N 1
ATOM 1024 C CA . ALA A 1 135 ? -8.945 25.094 20.141 1 98.38 135 ALA A CA 1
ATOM 1025 C C . ALA A 1 135 ? -9.477 26.422 20.672 1 98.38 135 ALA A C 1
ATOM 1027 O O . ALA A 1 135 ? -10.312 26.453 21.578 1 98.38 135 ALA A O 1
ATOM 1028 N N . ARG A 1 136 ? -8.992 27.578 20.203 1 98 136 ARG A N 1
ATOM 1029 C CA . ARG A 1 136 ? -9.445 28.938 20.422 1 98 136 ARG A CA 1
ATOM 1030 C C . ARG A 1 136 ? -9.383 29.75 19.141 1 98 136 ARG A C 1
ATOM 1032 O O . ARG A 1 136 ? -8.305 30.203 18.734 1 98 136 ARG A O 1
ATOM 1039 N N . LEU A 1 137 ? -10.523 29.891 18.547 1 96.56 137 LEU A N 1
ATOM 1040 C CA . LEU A 1 137 ? -10.555 30.531 17.234 1 96.56 137 LEU A CA 1
ATOM 1041 C C . LEU A 1 137 ? -11.758 31.453 17.125 1 96.56 137 LEU A C 1
ATOM 1043 O O . LEU A 1 137 ? -12.891 31.047 17.406 1 96.56 137 LEU A O 1
ATOM 1047 N N . ARG A 1 138 ? -11.523 32.656 16.781 1 94.94 138 ARG A N 1
ATOM 1048 C CA . ARG A 1 138 ? -12.562 33.656 16.625 1 94.94 138 ARG A CA 1
ATOM 1049 C C . ARG A 1 138 ? -12.328 34.5 15.383 1 94.94 138 ARG A C 1
ATOM 1051 O O . ARG A 1 138 ? -12.789 34.156 14.289 1 94.94 138 ARG A O 1
ATOM 1058 N N . HIS A 1 139 ? -11.438 35.531 15.508 1 95.06 139 HIS A N 1
ATOM 1059 C CA . HIS A 1 139 ? -11.242 36.531 14.453 1 95.06 139 HIS A CA 1
ATOM 1060 C C . HIS A 1 139 ? -10.453 35.938 13.289 1 95.06 139 HIS A C 1
ATOM 1062 O O . HIS A 1 139 ? -10.547 36.438 12.164 1 95.06 139 HIS A O 1
ATOM 1068 N N . TRP A 1 140 ? -9.742 34.875 13.57 1 97.38 140 TRP A N 1
ATOM 1069 C CA . TRP A 1 140 ? -8.859 34.312 12.555 1 97.38 140 TRP A CA 1
ATOM 1070 C C . TRP A 1 140 ? -9.547 33.188 11.797 1 97.38 140 TRP A C 1
ATOM 1072 O O . TRP A 1 140 ? -8.969 32.594 10.883 1 97.38 140 TRP A O 1
ATOM 1082 N N . GLN A 1 141 ? -10.773 32.844 12.078 1 96.69 141 GLN A N 1
ATOM 1083 C CA . GLN A 1 141 ? -11.508 31.734 11.461 1 96.69 141 GLN A CA 1
ATOM 1084 C C . GLN A 1 141 ? -11.523 31.875 9.938 1 96.69 141 GLN A C 1
ATOM 1086 O O . GLN A 1 141 ? -11.203 30.922 9.227 1 96.69 141 GLN A O 1
ATOM 1091 N N . PRO A 1 142 ? -11.844 33 9.383 1 96.25 142 PRO A N 1
ATOM 1092 C CA . PRO A 1 142 ? -11.859 33.125 7.922 1 96.25 142 PRO A CA 1
ATOM 1093 C C . PRO A 1 142 ? -10.5 32.844 7.293 1 96.25 142 PRO A C 1
ATOM 1095 O O . PRO A 1 142 ? -10.422 32.219 6.223 1 96.25 142 PRO A O 1
ATOM 1098 N N . TRP A 1 143 ? -9.477 33.25 7.934 1 96.81 143 TRP A N 1
ATOM 1099 C CA . TRP A 1 143 ? -8.148 33.031 7.371 1 96.81 143 TRP A CA 1
ATOM 1100 C C . TRP A 1 143 ? -7.77 31.562 7.445 1 96.81 143 TRP A C 1
ATOM 1102 O O . TRP A 1 143 ? -7.145 31.031 6.523 1 96.81 143 TRP A O 1
ATOM 1112 N N . VAL A 1 144 ? -8.109 30.906 8.539 1 97.62 144 VAL A N 1
ATOM 1113 C CA . VAL A 1 144 ? -7.844 29.484 8.672 1 97.62 144 VAL A CA 1
ATOM 1114 C C . VAL A 1 144 ? -8.586 28.719 7.578 1 97.62 144 VAL A C 1
ATOM 1116 O O . VAL A 1 144 ? -8.039 27.781 6.988 1 97.62 144 VAL A O 1
ATOM 1119 N N . ASP A 1 145 ? -9.758 29.141 7.293 1 96.44 145 ASP A N 1
ATOM 1120 C CA . ASP A 1 145 ? -10.516 28.547 6.203 1 96.44 145 ASP A CA 1
ATOM 1121 C C . ASP A 1 145 ? -9.82 28.766 4.859 1 96.44 145 ASP A C 1
ATOM 1123 O O . ASP A 1 145 ? -9.742 27.844 4.039 1 96.44 145 ASP A O 1
ATOM 1127 N N . SER A 1 146 ? -9.359 29.938 4.672 1 95.62 146 SER A N 1
ATOM 1128 C CA . SER A 1 146 ? -8.648 30.266 3.438 1 95.62 146 SER A CA 1
ATOM 1129 C C . SER A 1 146 ? -7.348 29.469 3.33 1 95.62 146 SER A C 1
ATOM 1131 O O . SER A 1 146 ? -6.926 29.109 2.23 1 95.62 146 SER A O 1
ATOM 1133 N N . LEU A 1 147 ? -6.719 29.266 4.465 1 97.06 147 LEU A N 1
ATOM 1134 C CA . LEU A 1 147 ? -5.512 28.453 4.504 1 97.06 147 LEU A CA 1
ATOM 1135 C C . LEU A 1 147 ? -5.801 27.031 4.031 1 97.06 147 LEU A C 1
ATOM 1137 O O . LEU A 1 147 ? -5.059 26.484 3.213 1 97.06 147 LEU A O 1
ATOM 1141 N N . CYS A 1 14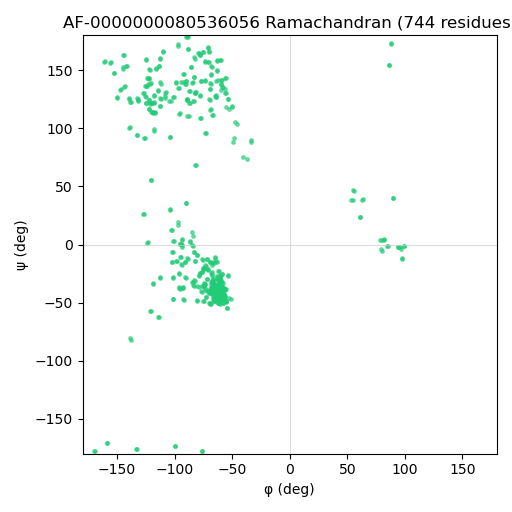8 ? -6.836 26.453 4.52 1 96.38 148 CYS A N 1
ATOM 1142 C CA . CYS A 1 148 ? -7.23 25.109 4.121 1 96.38 148 CYS A CA 1
ATOM 1143 C C . CYS A 1 148 ? -7.496 25.031 2.623 1 96.38 148 CYS A C 1
ATOM 1145 O O . CYS A 1 148 ? -7.086 24.078 1.961 1 96.38 148 CYS A O 1
ATOM 1147 N N . THR A 1 149 ? -8.117 26.031 2.143 1 94.31 149 THR A N 1
ATOM 1148 C CA . THR A 1 149 ? -8.406 26.094 0.715 1 94.31 149 THR A CA 1
ATOM 1149 C C . THR A 1 149 ? -7.121 26.234 -0.095 1 94.31 149 THR A C 1
ATOM 1151 O O . THR A 1 149 ? -6.941 25.531 -1.099 1 94.31 149 THR A O 1
ATOM 1154 N N . ALA A 1 150 ? -6.262 27.109 0.341 1 94.56 150 ALA A N 1
ATOM 1155 C CA . ALA A 1 150 ? -5.004 27.344 -0.363 1 94.56 150 ALA A CA 1
ATOM 1156 C C . ALA A 1 150 ? -4.129 26.094 -0.361 1 94.56 150 ALA A C 1
ATOM 1158 O O . ALA A 1 150 ? -3.414 25.828 -1.33 1 94.56 150 ALA A O 1
ATOM 1159 N N . LEU A 1 151 ? -4.195 25.375 0.69 1 96.06 151 LEU A N 1
ATOM 1160 C CA . LEU A 1 151 ? -3.428 24.141 0.81 1 96.06 151 LEU A CA 1
ATOM 1161 C C . LEU A 1 151 ? -3.953 23.078 -0.15 1 96.06 151 LEU A C 1
ATOM 1163 O O . LEU A 1 151 ? -3.25 22.109 -0.461 1 96.06 151 LEU A O 1
ATOM 1167 N N . GLN A 1 152 ? -5.242 23.219 -0.535 1 91.94 152 GLN A N 1
ATOM 1168 C CA . GLN A 1 152 ? -5.938 22.234 -1.369 1 91.94 152 GLN A CA 1
ATOM 1169 C C . GLN A 1 152 ? -6.004 20.875 -0.687 1 91.94 152 GLN A C 1
ATOM 1171 O O . GLN A 1 152 ? -5.992 19.844 -1.355 1 91.94 152 GLN A O 1
ATOM 1176 N N . ALA A 1 153 ? -5.906 20.891 0.613 1 94.44 153 ALA A N 1
ATOM 1177 C CA . ALA A 1 153 ? -5.93 19.656 1.397 1 94.44 153 ALA A CA 1
ATOM 1178 C C . ALA A 1 153 ? -7.363 19.234 1.702 1 94.44 153 ALA A C 1
ATOM 1180 O O . ALA A 1 153 ? -8.289 20.047 1.65 1 94.44 153 ALA A O 1
ATOM 1181 N N . GLU A 1 154 ? -7.566 17.969 1.877 1 95.56 154 GLU A N 1
ATOM 1182 C CA . GLU A 1 154 ? -8.789 17.516 2.535 1 95.56 154 GLU A CA 1
ATOM 1183 C C . GLU A 1 154 ? -8.75 17.797 4.031 1 95.56 154 GLU A C 1
ATOM 1185 O O . GLU A 1 154 ? -8.25 16.984 4.816 1 95.56 154 GLU A O 1
ATOM 1190 N N . CYS A 1 155 ? -9.336 18.922 4.445 1 97.81 155 CYS A N 1
ATOM 1191 C CA . CYS A 1 155 ? -9.273 19.344 5.844 1 97.81 155 CYS A CA 1
ATOM 1192 C C . CYS A 1 155 ? -10.344 18.641 6.672 1 97.81 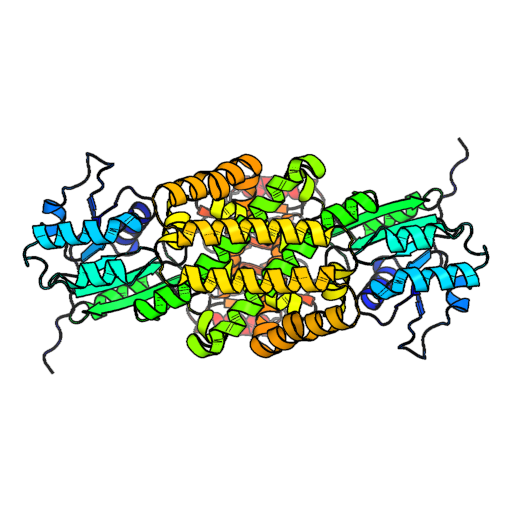155 CYS A C 1
ATOM 1194 O O . CYS A 1 155 ? -11.531 18.672 6.324 1 97.81 155 CYS A O 1
ATOM 1196 N N . VAL A 1 156 ? -9.969 17.953 7.703 1 98.38 156 VAL A N 1
ATOM 1197 C CA . VAL A 1 156 ? -10.891 17.297 8.617 1 98.38 156 VAL A CA 1
ATOM 1198 C C . VAL A 1 156 ? -10.742 17.875 10.023 1 98.38 156 VAL A C 1
ATOM 1200 O O . VAL A 1 156 ? -9.617 18.031 10.516 1 98.38 156 VAL A O 1
ATOM 1203 N N . ARG A 1 157 ? -11.828 18.281 10.633 1 98.19 157 ARG A N 1
ATOM 1204 C CA . ARG A 1 157 ? -11.805 18.906 11.945 1 98.19 157 ARG A CA 1
ATOM 1205 C C . ARG A 1 157 ? -11.938 17.875 13.055 1 98.19 157 ARG A C 1
ATOM 1207 O O . ARG A 1 157 ? -12.695 16.906 12.914 1 98.19 157 ARG A O 1
ATOM 1214 N N . ALA A 1 158 ? -11.219 18.062 14.094 1 98.5 158 ALA A N 1
ATOM 1215 C CA . ALA A 1 158 ? -11.266 17.172 15.258 1 98.5 158 ALA A CA 1
ATOM 1216 C C . ALA A 1 158 ? -10.805 17.906 16.516 1 98.5 158 ALA A C 1
ATOM 1218 O O . ALA A 1 158 ? -10.156 18.953 16.438 1 98.5 158 ALA A O 1
ATOM 1219 N N . THR A 1 159 ? -11.234 17.422 17.656 1 98.62 159 THR A N 1
ATOM 1220 C CA . THR A 1 159 ? -10.578 17.844 18.891 1 98.62 159 THR A CA 1
ATOM 1221 C C . THR A 1 159 ? -9.172 17.266 18.984 1 98.62 159 THR A C 1
ATOM 1223 O O . THR A 1 159 ? -8.867 16.25 18.375 1 98.62 159 THR A O 1
ATOM 1226 N N . PRO A 1 160 ? -8.359 17.922 19.766 1 98.75 160 PRO A N 1
ATOM 1227 C CA . PRO A 1 160 ? -7.016 17.375 19.938 1 98.75 160 PRO A CA 1
ATOM 1228 C C . PRO A 1 160 ? -7.035 15.945 20.484 1 98.75 160 PRO A C 1
ATOM 1230 O O . PRO A 1 160 ? -6.25 15.102 20.062 1 98.75 160 PRO A O 1
ATOM 1233 N N . GLN A 1 161 ? -7.93 15.641 21.391 1 98.62 161 GLN A N 1
ATOM 1234 C CA . GLN A 1 161 ? -8.047 14.312 21.969 1 98.62 161 GLN A CA 1
ATOM 1235 C C . GLN A 1 161 ? -8.461 13.281 20.938 1 98.62 161 GLN A C 1
ATOM 1237 O O . GLN A 1 161 ? -7.855 12.219 20.828 1 98.62 161 GLN A O 1
ATOM 1242 N N . HIS A 1 162 ? -9.492 13.617 20.172 1 98.69 162 HIS A N 1
ATOM 1243 C CA . HIS A 1 162 ? -9.938 12.711 19.141 1 98.69 162 HIS A CA 1
ATOM 1244 C C . HIS A 1 162 ? -8.852 12.477 18.094 1 98.69 162 HIS A C 1
ATOM 1246 O O . HIS A 1 162 ? -8.648 11.352 17.641 1 98.69 162 HIS A O 1
ATOM 1252 N N . HIS A 1 163 ? -8.188 13.523 17.766 1 98.75 163 HIS A N 1
ATOM 1253 C CA . HIS A 1 163 ? -7.055 13.406 16.859 1 98.75 163 HIS A CA 1
ATOM 1254 C C . HIS A 1 163 ? -6.047 12.383 17.359 1 98.75 163 HIS A C 1
ATOM 1256 O O . HIS A 1 163 ? -5.695 11.445 16.641 1 98.75 163 HIS A O 1
ATOM 1262 N N . ASP A 1 164 ? -5.605 12.562 18.578 1 98.81 164 ASP A N 1
ATOM 1263 C CA . ASP A 1 164 ? -4.535 11.711 19.078 1 98.81 164 ASP A CA 1
ATOM 1264 C C . ASP A 1 164 ? -5.008 10.266 19.219 1 98.81 164 ASP A C 1
ATOM 1266 O O . ASP A 1 164 ? -4.227 9.328 19.031 1 98.81 164 ASP A O 1
ATOM 1270 N N . GLN A 1 165 ? -6.281 10.062 19.547 1 98.75 165 GLN A N 1
ATOM 1271 C CA . GLN A 1 165 ? -6.859 8.719 19.562 1 98.75 165 GLN A CA 1
ATOM 1272 C C . GLN A 1 165 ? -6.855 8.102 18.172 1 98.75 165 GLN A C 1
ATOM 1274 O O . GLN A 1 165 ? -6.461 6.949 18 1 98.75 165 GLN A O 1
ATOM 1279 N N . MET A 1 166 ? -7.25 8.859 17.172 1 98.81 166 MET A N 1
ATOM 1280 C CA . MET A 1 166 ? -7.273 8.398 15.789 1 98.81 166 MET A CA 1
ATOM 1281 C C . MET A 1 166 ? -5.871 8.07 15.297 1 98.81 166 MET A C 1
ATOM 1283 O O . MET A 1 166 ? -5.664 7.055 14.633 1 98.81 166 MET A O 1
ATOM 1287 N N . MET A 1 167 ? -4.922 8.875 15.711 1 98.75 167 MET A N 1
ATOM 1288 C CA . MET A 1 167 ? -3.555 8.711 15.227 1 98.75 167 MET A CA 1
ATOM 1289 C C . MET A 1 167 ? -2.91 7.465 15.812 1 98.75 167 MET A C 1
ATOM 1291 O O . MET A 1 167 ? -1.962 6.922 15.242 1 98.75 167 MET A O 1
ATOM 1295 N N . ALA A 1 168 ? -3.436 6.953 16.969 1 98.81 168 ALA A N 1
ATOM 1296 C CA . ALA A 1 168 ? -2.957 5.676 17.484 1 98.81 168 ALA A CA 1
ATOM 1297 C C . ALA A 1 168 ? -3.189 4.551 16.484 1 98.81 168 ALA A C 1
ATOM 1299 O O . ALA A 1 168 ? -2.385 3.621 16.375 1 98.81 168 ALA A O 1
ATOM 1300 N N . LEU A 1 169 ? -4.285 4.68 15.719 1 98.75 169 LEU A N 1
ATOM 1301 C CA . LEU A 1 169 ? -4.633 3.674 14.719 1 98.75 169 LEU A CA 1
ATOM 1302 C C . LEU A 1 169 ? -4.039 4.027 13.359 1 98.75 169 LEU A C 1
ATOM 1304 O O . LEU A 1 169 ? -3.334 3.215 12.758 1 98.75 169 LEU A O 1
ATOM 1308 N N . VAL A 1 170 ? -4.18 5.238 12.922 1 98.44 170 VAL A N 1
ATOM 1309 C CA . VAL A 1 170 ? -3.932 5.676 11.555 1 98.44 170 VAL A CA 1
ATOM 1310 C C . VAL A 1 170 ? -2.432 5.84 11.328 1 98.44 170 VAL A C 1
ATOM 1312 O O . VAL A 1 170 ? -1.939 5.645 10.211 1 98.44 170 VAL A O 1
ATOM 1315 N N . GLN A 1 171 ? -1.705 6.129 12.398 1 98 171 GLN A N 1
ATOM 1316 C CA . GLN A 1 171 ? -0.273 6.352 12.234 1 98 171 GLN A CA 1
ATOM 1317 C C . GLN A 1 171 ? 0.539 5.359 13.055 1 98 171 GLN A C 1
ATOM 1319 O O . GLN A 1 171 ? 1.314 4.574 12.508 1 98 171 GLN A O 1
ATOM 1324 N N . ALA A 1 172 ? 0.287 5.352 14.367 1 98.62 172 ALA A N 1
ATOM 1325 C CA . ALA A 1 172 ? 1.157 4.582 15.258 1 98.62 172 ALA A CA 1
ATOM 1326 C C . ALA A 1 172 ? 1.067 3.09 14.961 1 98.62 172 ALA A C 1
ATOM 1328 O O . ALA A 1 172 ? 2.086 2.396 14.922 1 98.62 172 ALA A O 1
ATOM 1329 N N . MET A 1 173 ? -0.133 2.564 14.766 1 98.88 173 MET A N 1
ATOM 1330 C CA . MET A 1 173 ? -0.305 1.147 14.453 1 98.88 173 MET A CA 1
ATOM 1331 C C . MET A 1 173 ? 0.353 0.799 13.125 1 98.88 173 MET A C 1
ATOM 1333 O O . MET A 1 173 ? 1.034 -0.222 13.016 1 98.88 173 MET A O 1
ATOM 1337 N N . VAL A 1 174 ? 0.162 1.683 12.156 1 98.62 174 VAL A N 1
ATOM 1338 C CA . VAL A 1 174 ? 0.743 1.484 10.836 1 98.62 174 VAL A CA 1
ATOM 1339 C C . VAL A 1 174 ? 2.266 1.427 10.938 1 98.62 174 VAL A C 1
ATOM 1341 O O . VAL A 1 174 ? 2.893 0.478 10.461 1 98.62 174 VAL A O 1
ATOM 1344 N N . HIS A 1 175 ? 2.846 2.387 11.641 1 98.44 175 HIS A N 1
ATOM 1345 C CA . HIS A 1 175 ? 4.293 2.43 11.797 1 98.44 175 HIS A CA 1
ATOM 1346 C C . HIS A 1 175 ? 4.801 1.206 12.555 1 98.44 175 HIS A C 1
ATOM 1348 O O . HIS A 1 175 ? 5.793 0.592 12.156 1 98.44 175 HIS A O 1
ATOM 1354 N N . ALA A 1 176 ? 4.102 0.831 13.586 1 98.69 176 ALA A N 1
ATOM 1355 C CA . ALA A 1 176 ? 4.516 -0.291 14.43 1 98.69 176 ALA A CA 1
ATOM 1356 C C . ALA A 1 176 ? 4.543 -1.592 13.633 1 98.69 176 ALA A C 1
ATOM 1358 O O . ALA A 1 176 ? 5.508 -2.354 13.703 1 98.69 176 ALA A O 1
ATOM 1359 N N . THR A 1 177 ? 3.52 -1.833 12.883 1 98.69 177 THR A N 1
ATOM 1360 C CA . THR A 1 177 ? 3.383 -3.076 12.133 1 98.69 177 THR A CA 1
ATOM 1361 C C . THR A 1 177 ? 4.465 -3.184 11.062 1 98.69 177 THR A C 1
ATOM 1363 O O . THR A 1 177 ? 5.098 -4.23 10.914 1 98.69 177 THR A O 1
ATOM 1366 N N . HIS A 1 178 ? 4.707 -2.113 10.367 1 98.62 178 HIS A N 1
ATOM 1367 C CA . HIS A 1 178 ? 5.664 -2.156 9.273 1 98.62 178 HIS A CA 1
ATOM 1368 C C . HIS A 1 178 ? 7.098 -2.209 9.797 1 98.62 178 HIS A C 1
ATOM 1370 O O . HIS A 1 178 ? 7.957 -2.865 9.203 1 98.62 178 HIS A O 1
ATOM 1376 N N . LEU A 1 179 ? 7.379 -1.517 10.922 1 98.19 179 LEU A N 1
ATOM 1377 C CA . LEU A 1 179 ? 8.703 -1.627 11.531 1 98.19 179 LEU A CA 1
ATOM 1378 C C . LEU A 1 179 ? 8.938 -3.037 12.055 1 98.19 179 LEU A C 1
ATOM 1380 O O . LEU A 1 179 ? 10.062 -3.547 11.992 1 98.19 179 LEU A O 1
ATOM 1384 N N . ALA A 1 180 ? 7.875 -3.648 12.609 1 98.75 180 ALA A N 1
ATOM 1385 C CA . ALA A 1 180 ? 7.984 -5.035 13.055 1 98.75 180 ALA A CA 1
ATOM 1386 C C . ALA A 1 180 ? 8.289 -5.965 11.883 1 98.75 180 ALA A C 1
ATOM 1388 O O . ALA A 1 180 ? 9.148 -6.848 11.984 1 98.75 180 ALA A O 1
ATOM 1389 N N . GLN A 1 181 ? 7.598 -5.797 10.75 1 98.81 181 GLN A N 1
ATOM 1390 C CA . GLN A 1 181 ? 7.891 -6.574 9.547 1 98.81 181 GLN A CA 1
ATOM 1391 C C . GLN A 1 181 ? 9.352 -6.406 9.125 1 98.81 181 GLN A C 1
ATOM 1393 O O . GLN A 1 181 ? 10.016 -7.387 8.789 1 98.81 181 GLN A O 1
ATOM 1398 N N . ALA A 1 182 ? 9.82 -5.117 9.148 1 98.69 182 ALA A N 1
ATOM 1399 C CA . ALA A 1 182 ? 11.211 -4.848 8.789 1 98.69 182 ALA A CA 1
ATOM 1400 C C . ALA A 1 182 ? 12.172 -5.613 9.695 1 98.69 182 ALA A C 1
ATOM 1402 O O . ALA A 1 182 ? 13.18 -6.152 9.227 1 98.69 182 ALA A O 1
ATOM 1403 N N . GLY A 1 183 ? 11.852 -5.598 10.969 1 98.69 183 GLY A N 1
ATOM 1404 C CA . GLY A 1 183 ? 12.672 -6.344 11.914 1 98.69 183 GLY A CA 1
ATOM 1405 C C . GLY A 1 183 ? 12.719 -7.828 11.609 1 98.69 183 GLY A C 1
ATOM 1406 O O . GLY A 1 183 ? 13.789 -8.445 11.68 1 98.69 183 GLY A O 1
ATOM 1407 N N . VAL A 1 184 ? 11.586 -8.438 11.266 1 98.88 184 VAL A N 1
ATOM 1408 C CA . VAL A 1 184 ? 11.523 -9.859 10.938 1 98.88 184 VAL A CA 1
ATOM 1409 C C . VAL A 1 184 ? 12.328 -10.133 9.672 1 98.88 184 VAL A C 1
ATOM 1411 O O . VAL A 1 184 ? 13.109 -11.086 9.617 1 98.88 184 VAL A O 1
ATOM 1414 N N . LEU A 1 185 ? 12.125 -9.266 8.633 1 98.81 185 LEU A N 1
ATOM 1415 C CA . LEU A 1 185 ? 12.883 -9.43 7.398 1 98.81 185 LEU A CA 1
ATOM 1416 C 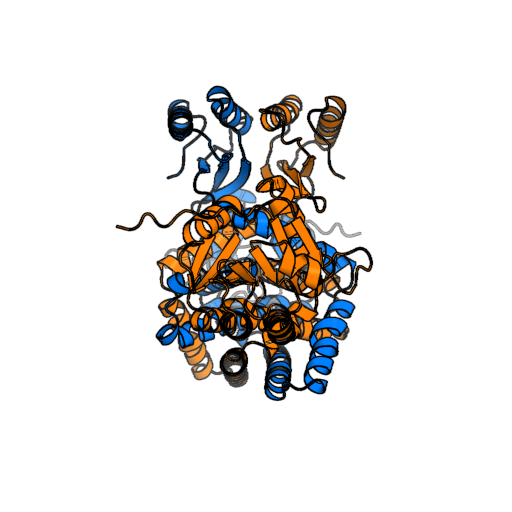C . LEU A 1 185 ? 14.383 -9.398 7.672 1 98.81 185 LEU A C 1
ATOM 1418 O O . LEU A 1 185 ? 15.133 -10.203 7.117 1 98.81 185 LEU A O 1
ATOM 1422 N N . ARG A 1 186 ? 14.789 -8.445 8.523 1 98.56 186 ARG A N 1
ATOM 1423 C CA . ARG A 1 186 ? 16.188 -8.352 8.906 1 98.56 186 ARG A CA 1
ATOM 1424 C C . ARG A 1 186 ? 16.672 -9.641 9.57 1 98.56 186 ARG A C 1
ATOM 1426 O O . ARG A 1 186 ? 17.734 -10.156 9.25 1 98.56 186 ARG A O 1
ATOM 1433 N N . GLN A 1 187 ? 15.867 -10.234 10.453 1 98.44 187 GLN A N 1
ATOM 1434 C CA . GLN A 1 187 ? 16.234 -11.422 11.203 1 98.44 187 GLN A CA 1
ATOM 1435 C C . GLN A 1 187 ? 16.359 -12.641 10.289 1 98.44 187 GLN A C 1
ATOM 1437 O O . GLN A 1 187 ? 17.109 -13.57 10.586 1 98.44 187 GLN A O 1
ATOM 1442 N N . TYR A 1 188 ? 15.672 -12.664 9.164 1 98.62 188 TYR A N 1
ATOM 1443 C CA . TYR A 1 188 ? 15.672 -13.812 8.266 1 98.62 188 TYR A CA 1
ATOM 1444 C C . TYR A 1 188 ? 16.734 -13.664 7.184 1 98.62 188 TYR A C 1
ATOM 1446 O O . TYR A 1 188 ? 16.938 -14.57 6.371 1 98.62 188 TYR A O 1
ATOM 1454 N N . GLN A 1 189 ? 17.484 -12.547 7.152 1 97.81 189 GLN A N 1
ATOM 1455 C CA . GLN A 1 189 ? 18.484 -12.273 6.109 1 97.81 189 GLN A CA 1
ATOM 1456 C C . GLN A 1 189 ? 19.531 -13.375 6.062 1 97.81 189 GLN A C 1
ATOM 1458 O O . GLN A 1 189 ? 19.938 -13.812 4.98 1 97.81 189 GLN A O 1
ATOM 1463 N N . PRO A 1 190 ? 20.031 -13.852 7.242 1 98 190 PRO A N 1
ATOM 1464 C CA . PRO A 1 190 ? 21.062 -14.891 7.168 1 98 190 PRO A CA 1
ATOM 1465 C C . PRO A 1 190 ? 20.562 -16.156 6.473 1 98 190 PRO A C 1
ATOM 1467 O O . PRO A 1 190 ? 21.344 -16.859 5.82 1 98 190 PRO A O 1
ATOM 1470 N N . GLN A 1 191 ? 19.266 -16.422 6.504 1 97.75 191 GLN A N 1
ATOM 1471 C CA . GLN A 1 191 ? 18.703 -17.656 5.961 1 97.75 191 GLN A CA 1
ATOM 1472 C C . GLN A 1 191 ? 18.188 -17.453 4.543 1 97.75 191 GLN A C 1
ATOM 1474 O O . GLN A 1 191 ? 18.312 -18.328 3.688 1 97.75 191 GLN A O 1
ATOM 1479 N N . LEU A 1 192 ? 17.578 -16.266 4.238 1 98.25 192 LEU A N 1
ATOM 1480 C CA . LEU A 1 192 ? 16.812 -16.125 3.01 1 98.25 192 LEU A CA 1
ATOM 1481 C C . LEU A 1 192 ? 17.344 -14.969 2.166 1 98.25 192 LEU A C 1
ATOM 1483 O O . LEU A 1 192 ? 16.797 -14.672 1.101 1 98.25 192 LEU A O 1
ATOM 1487 N N . GLY A 1 193 ? 18.406 -14.305 2.619 1 97.5 193 GLY A N 1
ATOM 1488 C CA . GLY A 1 193 ? 18.969 -13.195 1.875 1 97.5 193 GLY A CA 1
ATOM 1489 C C . GLY A 1 193 ? 18.328 -11.859 2.209 1 97.5 193 GLY A C 1
ATOM 1490 O O . GLY A 1 193 ? 17.422 -11.789 3.029 1 97.5 193 GLY A O 1
ATOM 1491 N N . ASP A 1 194 ? 18.906 -10.789 1.666 1 96.81 194 ASP A N 1
ATOM 1492 C CA . ASP A 1 194 ? 18.391 -9.438 1.893 1 96.81 194 ASP A CA 1
ATOM 1493 C C . ASP A 1 194 ? 17.141 -9.18 1.07 1 96.81 194 ASP A C 1
ATOM 1495 O O . ASP A 1 194 ? 16.594 -10.102 0.461 1 96.81 194 ASP A O 1
ATOM 1499 N N . LEU A 1 195 ? 16.625 -7.992 1.151 1 96.69 195 LEU A N 1
ATOM 1500 C CA . LEU A 1 195 ? 15.359 -7.652 0.493 1 96.69 195 LEU A CA 1
ATOM 1501 C C . LEU A 1 195 ? 15.445 -7.918 -1.007 1 96.69 195 LEU A C 1
ATOM 1503 O O . LEU A 1 195 ? 14.469 -8.359 -1.618 1 96.69 195 LEU A O 1
ATOM 1507 N N . ALA A 1 196 ? 16.562 -7.652 -1.645 1 94.69 196 ALA A N 1
ATOM 1508 C CA . ALA A 1 196 ? 16.75 -7.887 -3.072 1 94.69 196 ALA A CA 1
ATOM 1509 C C . ALA A 1 196 ? 16.547 -9.359 -3.42 1 94.69 196 ALA A C 1
ATOM 1511 O O . ALA A 1 196 ? 16.047 -9.688 -4.5 1 94.69 196 ALA A O 1
ATOM 1512 N N . ALA A 1 197 ? 16.875 -10.203 -2.531 1 97 197 ALA A N 1
ATOM 1513 C CA . ALA A 1 197 ? 16.719 -11.641 -2.729 1 97 197 ALA A CA 1
ATOM 1514 C C . ALA A 1 197 ? 15.258 -12.055 -2.533 1 97 197 ALA A C 1
ATOM 1516 O O . ALA A 1 197 ? 14.82 -13.078 -3.064 1 97 197 ALA A O 1
ATOM 1517 N N . MET A 1 198 ? 14.477 -11.32 -1.798 1 97.81 198 MET A N 1
ATOM 1518 C CA . MET A 1 198 ? 13.102 -11.664 -1.449 1 97.81 198 MET A CA 1
ATOM 1519 C C . MET A 1 198 ? 12.125 -11.109 -2.479 1 97.81 198 MET A C 1
ATOM 1521 O O . MET A 1 198 ? 11.094 -11.727 -2.762 1 97.81 198 MET A O 1
ATOM 1525 N N . MET A 1 199 ? 12.461 -10.016 -3.129 1 96.81 199 MET A N 1
ATOM 1526 C CA . MET A 1 199 ? 11.555 -9.25 -3.977 1 96.81 199 MET A CA 1
ATOM 1527 C C . MET A 1 199 ? 11.148 -10.055 -5.207 1 96.81 199 MET A C 1
ATOM 1529 O O . MET A 1 199 ? 10.031 -9.898 -5.707 1 96.81 199 MET A O 1
ATOM 1533 N N . PRO A 1 200 ? 11.992 -10.953 -5.703 1 97.31 200 PRO A N 1
ATOM 1534 C CA . PRO A 1 200 ? 11.562 -11.75 -6.855 1 97.31 200 PRO A CA 1
ATOM 1535 C C . PRO A 1 200 ? 10.367 -12.641 -6.539 1 97.31 200 PRO A C 1
ATOM 1537 O O . PRO A 1 200 ? 9.688 -13.125 -7.453 1 97.31 200 PRO A O 1
ATOM 1540 N N . TYR A 1 201 ? 10.023 -12.867 -5.285 1 98.44 201 TYR A N 1
ATOM 1541 C CA . TYR A 1 201 ? 8.93 -13.734 -4.871 1 98.44 201 TYR A CA 1
ATOM 1542 C C . TYR A 1 201 ? 7.711 -12.922 -4.461 1 98.44 201 TYR A C 1
ATOM 1544 O O . TYR A 1 201 ? 6.746 -13.461 -3.914 1 98.44 201 TYR A O 1
ATOM 1552 N N . ARG A 1 202 ? 7.645 -11.695 -4.73 1 97.44 202 ARG A N 1
ATOM 1553 C CA . ARG A 1 202 ? 6.75 -10.719 -4.117 1 97.44 202 ARG A CA 1
ATOM 1554 C C . ARG A 1 202 ? 5.32 -10.898 -4.617 1 97.44 202 ARG A C 1
ATOM 1556 O O . ARG A 1 202 ? 5.102 -11.242 -5.781 1 97.44 202 ARG A O 1
ATOM 1563 N N . SER A 1 203 ? 4.406 -10.75 -3.764 1 97.44 203 SER A N 1
ATOM 1564 C CA . SER A 1 203 ? 3.039 -10.375 -4.113 1 97.44 203 SER A CA 1
ATOM 1565 C C . SER A 1 203 ? 2.879 -8.859 -4.16 1 97.44 203 SER A C 1
ATOM 1567 O O . SER A 1 203 ? 3.766 -8.117 -3.727 1 97.44 203 SER A O 1
ATOM 1569 N N . ALA A 1 204 ? 1.793 -8.383 -4.684 1 96.25 204 ALA A N 1
ATOM 1570 C CA . ALA A 1 204 ? 1.522 -6.945 -4.684 1 96.25 204 ALA A CA 1
ATOM 1571 C C . ALA A 1 204 ? 1.469 -6.398 -3.258 1 96.25 204 ALA A C 1
ATOM 1573 O O . ALA A 1 204 ? 1.981 -5.312 -2.984 1 96.25 204 ALA A O 1
ATOM 1574 N N . SER A 1 205 ? 0.856 -7.148 -2.328 1 98.25 205 SER A N 1
ATOM 1575 C CA . SER A 1 205 ? 0.755 -6.719 -0.936 1 98.25 205 SER A CA 1
ATOM 1576 C C . SER A 1 205 ? 2.133 -6.602 -0.293 1 98.25 205 SER A C 1
ATOM 1578 O O . SER A 1 205 ? 2.398 -5.652 0.449 1 98.25 205 SER A O 1
ATOM 1580 N N . PHE A 1 206 ? 3.057 -7.582 -0.544 1 98.69 206 PHE A N 1
ATOM 1581 C CA . PHE A 1 206 ? 4.41 -7.531 -0.004 1 98.69 206 PHE A CA 1
ATOM 1582 C C . PHE A 1 206 ? 5.172 -6.336 -0.57 1 98.69 206 PHE A C 1
ATOM 1584 O O . PHE A 1 206 ? 5.902 -5.66 0.156 1 98.69 206 PHE A O 1
ATOM 1591 N N . GLU A 1 207 ? 4.992 -6.125 -1.849 1 97.69 207 GLU A N 1
ATOM 1592 C CA . GLU A 1 207 ? 5.621 -4.977 -2.494 1 97.69 207 GLU A CA 1
ATOM 1593 C C . GLU A 1 207 ? 5.164 -3.666 -1.856 1 97.69 207 GLU A C 1
ATOM 1595 O O . GLU A 1 207 ? 5.977 -2.768 -1.626 1 97.69 207 GLU A O 1
ATOM 1600 N N . LEU A 1 208 ? 3.904 -3.551 -1.574 1 98.06 208 LEU A N 1
ATOM 1601 C CA . LEU A 1 208 ? 3.361 -2.354 -0.942 1 98.06 208 LEU A CA 1
ATOM 1602 C C . LEU A 1 208 ? 3.883 -2.207 0.484 1 98.06 208 LEU A C 1
ATOM 1604 O O . LEU A 1 208 ? 4.258 -1.11 0.904 1 98.06 208 LEU A O 1
ATOM 1608 N N . ASP A 1 209 ? 3.914 -3.342 1.237 1 98.69 209 ASP A N 1
ATOM 1609 C CA . ASP A 1 209 ? 4.445 -3.295 2.596 1 98.69 209 ASP A CA 1
ATOM 1610 C C . ASP A 1 209 ? 5.895 -2.82 2.602 1 98.69 209 ASP A C 1
ATOM 1612 O O . ASP A 1 209 ? 6.281 -1.991 3.43 1 98.69 209 ASP A O 1
ATOM 1616 N N . THR A 1 210 ? 6.699 -3.32 1.665 1 98.38 210 THR A N 1
ATOM 1617 C CA . THR A 1 210 ? 8.109 -2.957 1.645 1 98.38 210 THR A CA 1
ATOM 1618 C C . THR A 1 210 ? 8.289 -1.509 1.195 1 98.38 210 THR A C 1
ATOM 1620 O O . THR A 1 210 ? 9.227 -0.83 1.631 1 98.38 210 THR A O 1
ATOM 1623 N N . ALA A 1 211 ? 7.379 -1.041 0.358 1 97.25 211 ALA A N 1
ATOM 1624 C CA . ALA A 1 211 ? 7.398 0.371 -0.012 1 97.25 211 ALA A CA 1
ATOM 1625 C C . ALA A 1 211 ? 7.109 1.259 1.194 1 97.25 211 ALA A C 1
ATOM 1627 O O . ALA A 1 211 ? 7.77 2.281 1.396 1 97.25 211 ALA A O 1
ATOM 1628 N N . ILE A 1 212 ? 6.148 0.873 1.98 1 98.31 212 ILE A N 1
ATOM 1629 C CA . ILE A 1 212 ? 5.797 1.635 3.174 1 98.31 212 ILE A CA 1
ATOM 1630 C C . ILE A 1 212 ? 6.961 1.61 4.16 1 98.31 212 ILE A C 1
ATOM 1632 O O . ILE A 1 212 ? 7.312 2.641 4.742 1 98.31 212 ILE A O 1
ATOM 1636 N N . ILE A 1 213 ? 7.602 0.419 4.309 1 98.38 213 ILE A N 1
ATOM 1637 C CA . ILE A 1 213 ? 8.766 0.293 5.176 1 98.38 213 ILE A CA 1
ATOM 1638 C C . ILE A 1 213 ? 9.867 1.237 4.699 1 98.38 213 ILE A C 1
ATOM 1640 O O . ILE A 1 213 ? 10.469 1.956 5.5 1 98.38 213 ILE A O 1
ATOM 1644 N N . SER A 1 214 ? 10.109 1.229 3.424 1 97.31 214 SER A N 1
ATOM 1645 C CA . SER A 1 214 ? 11.148 2.074 2.85 1 97.31 214 SER A CA 1
ATOM 1646 C C . SER A 1 214 ? 10.859 3.553 3.09 1 97.31 214 SER A C 1
ATOM 1648 O O . SER A 1 214 ? 11.766 4.328 3.396 1 97.31 214 SER A O 1
ATOM 1650 N N . ARG A 1 215 ? 9.594 3.898 2.943 1 95.75 215 ARG A N 1
ATOM 1651 C CA . ARG A 1 215 ? 9.188 5.27 3.221 1 95.75 215 ARG A CA 1
ATOM 1652 C C . ARG A 1 215 ? 9.508 5.656 4.66 1 95.75 215 ARG A C 1
ATOM 1654 O O . ARG A 1 215 ? 10.078 6.723 4.91 1 95.75 215 ARG A O 1
ATOM 1661 N N . ILE A 1 216 ? 9.172 4.82 5.613 1 96.81 216 ILE A N 1
ATOM 1662 C CA . ILE A 1 216 ? 9.375 5.066 7.035 1 96.81 216 ILE A CA 1
ATOM 1663 C C . ILE A 1 216 ? 10.867 5.195 7.328 1 96.81 216 ILE A C 1
ATOM 1665 O O . ILE A 1 216 ? 11.297 6.137 8 1 96.81 216 ILE A O 1
ATOM 1669 N N . LEU A 1 217 ? 11.656 4.32 6.73 1 96.81 217 LEU A N 1
ATOM 1670 C CA . LEU A 1 217 ? 13.07 4.227 7.07 1 96.81 217 LEU A CA 1
ATOM 1671 C C . LEU A 1 217 ? 13.875 5.281 6.32 1 96.81 217 LEU A C 1
ATOM 1673 O O . LEU A 1 217 ? 15.039 5.531 6.656 1 96.81 217 LEU A O 1
ATOM 1677 N N . SER A 1 218 ? 13.273 5.891 5.305 1 92.75 218 SER A N 1
ATOM 1678 C CA . SER A 1 218 ? 13.977 6.891 4.508 1 92.75 218 SER A CA 1
ATOM 1679 C C . SER A 1 218 ? 13.781 8.289 5.078 1 92.75 218 SER A C 1
ATOM 1681 O O . SER A 1 218 ? 14.445 9.242 4.66 1 92.75 218 SER A O 1
ATOM 1683 N N . LEU A 1 219 ? 12.812 8.461 5.961 1 86.12 219 LEU A N 1
ATOM 1684 C CA . LEU A 1 219 ? 12.477 9.781 6.484 1 86.12 219 LEU A CA 1
ATOM 1685 C C . LEU A 1 219 ? 13.102 10 7.859 1 86.12 219 LEU A C 1
ATOM 1687 O O . LEU A 1 219 ? 14 9.25 8.258 1 86.12 219 LEU A O 1
ATOM 1691 N N . ASN A 1 220 ? 12.742 11.086 8.43 1 81.44 220 ASN A N 1
ATOM 1692 C CA . ASN A 1 220 ? 13.305 11.461 9.727 1 81.44 220 ASN A CA 1
ATOM 1693 C C . ASN A 1 220 ? 12.859 10.5 10.828 1 81.44 220 ASN A C 1
ATOM 1695 O O . ASN A 1 220 ? 11.688 10.508 11.227 1 81.44 220 ASN A O 1
ATOM 1699 N N . PRO A 1 221 ? 13.82 9.742 11.32 1 81.94 221 PRO A N 1
ATOM 1700 C CA . PRO A 1 221 ? 13.477 8.727 12.32 1 81.94 221 PRO A CA 1
ATOM 1701 C C . PRO A 1 221 ? 12.859 9.328 13.578 1 81.94 221 PRO A C 1
ATOM 1703 O O . PRO A 1 221 ? 12.062 8.664 14.25 1 81.94 221 PRO A O 1
ATOM 1706 N N . ALA A 1 222 ? 13.195 10.523 13.867 1 83.69 222 ALA A N 1
ATOM 1707 C CA . ALA A 1 222 ? 12.719 11.156 15.094 1 83.69 222 ALA A CA 1
ATOM 1708 C C . ALA A 1 222 ? 11.195 11.25 15.102 1 83.69 222 ALA A C 1
ATOM 1710 O O . ALA A 1 222 ? 10.57 11.156 16.156 1 83.69 222 ALA A O 1
ATOM 1711 N N . ILE A 1 223 ? 10.641 11.398 13.969 1 89.56 223 ILE A N 1
ATOM 1712 C CA . ILE A 1 223 ? 9.195 11.547 13.867 1 89.56 223 ILE A CA 1
ATOM 1713 C C . ILE A 1 223 ? 8.508 10.258 14.297 1 89.56 223 ILE A C 1
ATOM 1715 O O . ILE A 1 223 ? 7.562 10.281 15.094 1 89.56 223 ILE A O 1
ATOM 1719 N N . TYR A 1 224 ? 9.008 9.18 13.938 1 92.19 224 TYR A N 1
ATOM 1720 C CA . TYR A 1 224 ? 8.391 7.883 14.195 1 92.19 224 TYR A CA 1
ATOM 1721 C C . TYR A 1 224 ? 8.578 7.473 15.648 1 92.19 224 TYR A C 1
ATOM 1723 O O . TYR A 1 224 ? 7.676 6.875 16.25 1 92.19 224 TYR A O 1
ATOM 1731 N N . GLU A 1 225 ? 9.711 7.844 16.109 1 94.31 225 GLU A N 1
ATOM 1732 C CA . GLU A 1 225 ? 9.93 7.664 17.531 1 94.31 225 GLU A CA 1
ATOM 1733 C C . GLU A 1 225 ? 8.945 8.5 18.359 1 94.31 225 GLU A C 1
ATOM 1735 O O . GLU A 1 225 ? 8.273 7.98 19.25 1 94.31 225 GLU A O 1
ATOM 1740 N N . ASP A 1 226 ? 8.859 9.727 18.031 1 94.81 226 ASP A N 1
ATOM 1741 C CA . ASP A 1 226 ? 8.047 10.664 18.812 1 94.81 226 ASP A CA 1
ATOM 1742 C C . ASP A 1 226 ? 6.566 10.305 18.719 1 94.81 226 ASP A C 1
ATOM 1744 O O . ASP A 1 226 ? 5.816 10.508 19.688 1 94.81 226 ASP A O 1
ATOM 1748 N N . ILE A 1 227 ? 6.137 9.805 17.625 1 95.44 227 ILE A N 1
ATOM 1749 C CA . ILE A 1 227 ? 4.75 9.383 17.453 1 95.44 227 ILE A CA 1
ATOM 1750 C C . ILE A 1 227 ? 4.465 8.203 18.391 1 95.44 227 ILE A C 1
ATOM 1752 O O . ILE A 1 227 ? 3.445 8.18 19.078 1 95.44 227 ILE A O 1
ATOM 1756 N N . GLN A 1 228 ? 5.34 7.25 18.438 1 97.44 228 GLN A N 1
ATOM 1757 C CA . GLN A 1 228 ? 5.148 6.055 19.25 1 97.44 228 GLN A CA 1
ATOM 1758 C C . GLN A 1 228 ? 5.18 6.395 20.75 1 97.44 228 GLN A C 1
ATOM 1760 O O . GLN A 1 228 ? 4.363 5.887 21.516 1 97.44 228 GLN A O 1
ATOM 1765 N N . PHE A 1 229 ? 6.055 7.297 21.156 1 96.69 229 PHE A N 1
ATOM 1766 C CA . PHE A 1 229 ? 6.301 7.539 22.578 1 96.69 229 PHE A CA 1
ATOM 1767 C C . PHE A 1 229 ? 5.48 8.719 23.078 1 96.69 229 PHE A C 1
ATOM 1769 O O . PHE A 1 229 ? 5.207 8.828 24.281 1 96.69 229 PHE A O 1
ATOM 1776 N N . GLY A 1 230 ? 5.125 9.602 22.188 1 95.5 230 GLY A N 1
ATOM 1777 C CA . GLY A 1 230 ? 4.547 10.875 22.594 1 95.5 230 GLY A CA 1
ATOM 1778 C C . GLY A 1 230 ? 3.029 10.852 22.609 1 95.5 230 GLY A C 1
ATOM 1779 O O . GLY A 1 230 ? 2.402 11.75 23.188 1 95.5 230 GLY A O 1
ATOM 1780 N N . ASN A 1 231 ? 2.338 9.945 22.016 1 97.38 231 ASN A N 1
ATOM 1781 C CA . ASN A 1 231 ? 0.886 9.797 22 1 97.38 231 ASN A CA 1
ATOM 1782 C C . ASN A 1 231 ? 0.417 8.812 23.062 1 97.38 231 ASN A C 1
ATOM 1784 O O . ASN A 1 231 ? 0.696 7.617 22.984 1 97.38 231 ASN A O 1
ATOM 1788 N N . PRO A 1 232 ? -0.282 9.258 24.078 1 96.5 232 PRO A N 1
ATOM 1789 C CA . PRO A 1 232 ? -0.648 8.414 25.219 1 96.5 232 PRO A CA 1
ATOM 1790 C C . PRO A 1 232 ? -1.583 7.273 24.828 1 96.5 232 PRO A C 1
ATOM 1792 O O . PRO A 1 232 ? -1.784 6.34 25.609 1 96.5 232 PRO A O 1
ATOM 1795 N N . TYR A 1 233 ? -2.117 7.27 23.672 1 98.38 233 TYR A N 1
ATOM 1796 C CA . TYR A 1 233 ? -3.084 6.262 23.25 1 98.38 233 TYR A CA 1
ATOM 1797 C C . TYR A 1 233 ? -2.395 5.129 22.5 1 98.38 233 TYR A C 1
ATOM 1799 O O . TYR A 1 233 ? -3.043 4.156 22.094 1 98.38 233 TYR A O 1
ATOM 1807 N N . VAL A 1 234 ? -1.093 5.184 22.344 1 98.62 234 VAL A N 1
ATOM 1808 C CA . VAL A 1 234 ? -0.343 4.203 21.562 1 98.62 234 VAL A CA 1
ATOM 1809 C C . VAL A 1 234 ? -0.182 2.918 22.375 1 98.62 234 VAL A C 1
ATOM 1811 O O . VAL A 1 234 ? -0.329 1.816 21.844 1 98.62 234 VAL A O 1
ATOM 1814 N N . ALA A 1 235 ? 0.077 3.027 23.672 1 98.19 235 ALA A N 1
ATOM 1815 C CA . ALA A 1 235 ? 0.356 1.859 24.5 1 98.19 235 ALA A CA 1
ATOM 1816 C C . ALA A 1 235 ? -0.828 0.896 24.5 1 98.19 235 ALA A C 1
ATOM 1818 O O . ALA A 1 235 ? -0.666 -0.298 24.234 1 98.19 235 ALA A O 1
ATOM 1819 N N . PRO A 1 236 ? -2.072 1.403 24.734 1 98.44 236 PRO A N 1
ATOM 1820 C CA . PRO A 1 236 ? -3.209 0.482 24.688 1 98.44 236 PRO A CA 1
ATOM 1821 C C . PRO A 1 236 ? -3.406 -0.125 23.297 1 98.44 236 PRO A C 1
ATOM 1823 O O . PRO A 1 236 ? -3.807 -1.286 23.172 1 98.44 236 PRO A O 1
ATOM 1826 N N . MET A 1 237 ? -3.193 0.633 22.281 1 98.75 237 MET A N 1
ATOM 1827 C CA . MET A 1 237 ? -3.309 0.122 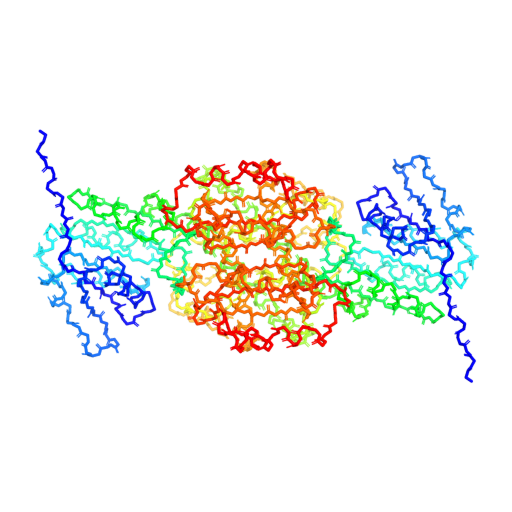20.922 1 98.75 237 MET A CA 1
ATOM 1828 C C . MET A 1 237 ? -2.301 -0.995 20.672 1 98.75 237 MET A C 1
ATOM 1830 O O . MET A 1 237 ? -2.645 -2.031 20.094 1 98.75 237 MET A O 1
ATOM 1834 N N . LEU A 1 238 ? -1.034 -0.811 21.125 1 98.88 238 LEU A N 1
ATOM 1835 C CA . LEU A 1 238 ? -0.002 -1.828 20.953 1 98.88 238 LEU A CA 1
ATOM 1836 C C . LEU A 1 238 ? -0.381 -3.113 21.688 1 98.88 238 LEU A C 1
ATOM 1838 O O . LEU A 1 238 ? -0.113 -4.211 21.188 1 98.88 238 LEU A O 1
ATOM 1842 N N . GLU A 1 239 ? -0.97 -2.959 22.828 1 98.69 239 GLU A N 1
ATOM 1843 C CA . GLU A 1 239 ? -1.433 -4.125 23.578 1 98.69 239 GLU A CA 1
ATOM 1844 C C . GLU A 1 239 ? -2.449 -4.93 22.766 1 98.69 239 GLU A C 1
ATOM 1846 O O . GLU A 1 239 ? -2.381 -6.16 22.719 1 98.69 239 GLU A O 1
ATOM 1851 N N . ARG A 1 240 ? -3.385 -4.258 22.172 1 98.69 240 ARG A N 1
ATOM 1852 C CA . ARG A 1 240 ? -4.402 -4.918 21.359 1 98.69 240 ARG A CA 1
ATOM 1853 C C . ARG A 1 240 ? -3.781 -5.562 20.109 1 98.69 240 ARG A C 1
ATOM 1855 O O . ARG A 1 240 ? -4.164 -6.668 19.734 1 98.69 240 ARG A O 1
ATOM 1862 N N . LEU A 1 241 ? -2.848 -4.852 19.469 1 98.88 241 LEU A N 1
ATOM 1863 C CA . LEU A 1 241 ? -2.182 -5.363 18.281 1 98.88 241 LEU A CA 1
ATOM 1864 C C . LEU A 1 241 ? -1.403 -6.637 18.594 1 98.88 241 LEU A C 1
ATOM 1866 O O . LEU A 1 241 ? -1.535 -7.641 17.891 1 98.88 241 LEU A O 1
ATOM 1870 N N . VAL A 1 242 ? -0.64 -6.602 19.703 1 98.81 242 VAL A N 1
ATOM 1871 C CA . VAL A 1 242 ? 0.11 -7.77 20.156 1 98.81 242 VAL A CA 1
ATOM 1872 C C . VAL A 1 242 ? -0.854 -8.906 20.484 1 98.81 242 VAL A C 1
ATOM 1874 O O . VAL A 1 242 ? -0.603 -10.062 20.141 1 98.81 242 VAL A O 1
ATOM 1877 N N . GLY A 1 243 ? -1.966 -8.562 21.109 1 98.69 243 GLY A N 1
ATOM 1878 C CA . GLY A 1 243 ? -2.967 -9.562 21.453 1 98.69 243 GLY A CA 1
ATOM 1879 C C . GLY A 1 243 ? -3.531 -10.281 20.234 1 98.69 243 GLY A C 1
ATOM 1880 O O . GLY A 1 243 ? -3.719 -11.5 20.266 1 98.69 243 GLY A O 1
ATOM 1881 N N . GLN A 1 244 ? -3.834 -9.562 19.188 1 98.44 244 GLN A N 1
ATOM 1882 C CA . GLN A 1 244 ? -4.332 -10.156 17.953 1 98.44 244 GLN A CA 1
ATOM 1883 C C . GLN A 1 244 ? -3.336 -11.172 17.391 1 98.44 244 GLN A C 1
ATOM 1885 O O . GLN A 1 244 ? -3.721 -12.281 17 1 98.44 244 GLN A O 1
ATOM 1890 N N . LEU A 1 245 ? -2.055 -10.805 17.359 1 98.69 245 LEU A N 1
ATOM 1891 C CA . LEU A 1 245 ? -1.036 -11.656 16.766 1 98.69 245 LEU A CA 1
ATOM 1892 C C . LEU A 1 245 ? -0.732 -12.852 17.656 1 98.69 245 LEU A C 1
ATOM 1894 O O . LEU A 1 245 ? -0.438 -13.945 17.172 1 98.69 245 LEU A O 1
ATOM 1898 N N . GLN A 1 246 ? -0.813 -12.625 18.953 1 98.5 246 GLN A N 1
ATOM 1899 C CA . GLN A 1 246 ? -0.626 -13.734 19.875 1 98.5 246 GLN A CA 1
ATOM 1900 C C . GLN A 1 246 ? -1.741 -14.766 19.734 1 98.5 246 GLN A C 1
ATOM 1902 O O . GLN A 1 246 ? -1.498 -15.969 19.844 1 98.5 246 GLN A O 1
ATOM 1907 N N . THR A 1 247 ? -2.924 -14.297 19.562 1 98.19 247 THR A N 1
ATOM 1908 C CA . THR A 1 247 ? -4.047 -15.195 19.328 1 98.19 247 THR A CA 1
ATOM 1909 C C . THR A 1 247 ? -3.816 -16.031 18.078 1 98.19 247 THR A C 1
ATOM 1911 O O . THR A 1 247 ? -4.004 -17.25 18.094 1 98.19 247 THR A O 1
ATOM 1914 N N . LEU A 1 248 ? -3.406 -15.406 17 1 98.31 248 LEU A N 1
ATOM 1915 C CA . LEU A 1 248 ? -3.117 -16.125 15.758 1 98.31 248 LEU A CA 1
ATOM 1916 C C . LEU A 1 248 ? -1.986 -17.125 15.961 1 98.31 248 LEU A C 1
ATOM 1918 O O . LEU A 1 248 ? -2.07 -18.266 15.5 1 98.31 248 LEU A O 1
ATOM 1922 N N . GLN A 1 249 ? -0.92 -16.656 16.656 1 98.25 249 GLN A N 1
ATOM 1923 C CA . GLN A 1 249 ? 0.212 -17.531 16.938 1 98.25 249 GLN A CA 1
ATOM 1924 C C . GLN A 1 249 ? -0.236 -18.781 17.672 1 98.25 249 GLN A C 1
ATOM 1926 O O . GLN A 1 249 ? 0.176 -19.891 17.328 1 98.25 249 GLN A O 1
ATOM 1931 N N . ALA A 1 250 ? -1.095 -18.594 18.672 1 98.25 250 ALA A N 1
ATOM 1932 C CA . ALA A 1 250 ? -1.604 -19.703 19.453 1 98.25 250 ALA A CA 1
ATOM 1933 C C . ALA A 1 250 ? -2.453 -20.641 18.594 1 98.25 250 ALA A C 1
ATOM 1935 O O . ALA A 1 250 ? -2.357 -21.875 18.719 1 98.25 250 ALA A O 1
ATOM 1936 N N . GLN A 1 251 ? -3.291 -20.109 17.766 1 98.19 251 GLN A N 1
ATOM 1937 C CA . GLN A 1 251 ? -4.156 -20.891 16.906 1 98.19 251 GLN A CA 1
ATOM 1938 C C . GLN A 1 251 ? -3.336 -21.734 15.922 1 98.19 251 GLN A C 1
ATOM 1940 O O . GLN A 1 251 ? -3.598 -22.922 15.734 1 98.19 251 GLN A O 1
ATOM 1945 N N . VAL A 1 252 ? -2.35 -21.109 15.336 1 98.12 252 VAL A N 1
ATOM 1946 C CA . VAL A 1 252 ? -1.485 -21.797 14.391 1 98.12 252 VAL A CA 1
ATOM 1947 C C . VAL A 1 252 ? -0.713 -22.906 15.117 1 98.12 252 VAL A C 1
ATOM 1949 O O . VAL A 1 252 ? -0.545 -24 14.586 1 98.12 252 VAL A O 1
ATOM 1952 N N . GLY A 1 253 ? -0.28 -22.625 16.359 1 97.25 253 GLY A N 1
ATOM 1953 C CA . GLY A 1 253 ? 0.406 -23.625 17.156 1 97.25 253 GLY A CA 1
ATOM 1954 C C . GLY A 1 253 ? -0.457 -24.828 17.484 1 97.25 253 GLY A C 1
ATOM 1955 O O . GLY A 1 253 ? 0.023 -25.969 17.469 1 97.25 253 GLY A O 1
ATOM 1956 N N . GLN A 1 254 ? -1.729 -24.578 17.766 1 96.81 254 GLN A N 1
ATOM 1957 C CA . GLN A 1 254 ? -2.668 -25.656 18.031 1 96.81 254 GLN A CA 1
ATOM 1958 C C . GLN A 1 254 ? -2.951 -26.469 16.781 1 96.81 254 GLN A C 1
ATOM 1960 O O . GLN A 1 254 ? -2.992 -27.703 16.828 1 96.81 254 GLN A O 1
ATOM 1965 N N . GLY A 1 255 ? -3.305 -25.828 15.68 1 95.38 255 GLY A N 1
ATOM 1966 C CA . GLY A 1 255 ? -3.285 -26.391 14.344 1 95.38 255 GLY A CA 1
ATOM 1967 C C . GLY A 1 255 ? -4.48 -27.281 14.047 1 95.38 255 GLY A C 1
ATOM 1968 O O . GLY A 1 255 ? -4.637 -27.766 12.93 1 95.38 255 GLY A O 1
ATOM 1969 N N . ASP A 1 256 ? -5.398 -27.516 15.094 1 95.38 256 ASP A N 1
ATOM 1970 C CA . ASP A 1 256 ? -6.508 -28.453 14.883 1 95.38 256 ASP A CA 1
ATOM 1971 C C . ASP A 1 256 ? -7.734 -27.719 14.336 1 95.38 256 ASP A C 1
ATOM 1973 O O . ASP A 1 256 ? -7.676 -26.516 14.055 1 95.38 256 ASP A O 1
ATOM 1977 N N . ASP A 1 257 ? -8.758 -28.422 14.078 1 95.44 257 ASP A N 1
ATOM 1978 C CA . ASP A 1 257 ? -9.961 -27.891 13.453 1 95.44 257 ASP A CA 1
ATOM 1979 C C . ASP A 1 257 ? -10.609 -26.812 14.32 1 95.44 257 ASP A C 1
ATOM 1981 O O . ASP A 1 257 ? -11.195 -25.859 13.805 1 95.44 257 ASP A O 1
ATOM 1985 N N . THR A 1 258 ? -10.477 -27.047 15.609 1 97.25 258 THR A N 1
ATOM 1986 C CA . THR A 1 258 ? -11.031 -26.047 16.531 1 97.25 258 THR A CA 1
ATOM 1987 C C . THR A 1 258 ? -10.312 -24.719 16.375 1 97.25 258 THR A C 1
ATOM 1989 O O . THR A 1 258 ? -10.953 -23.656 16.328 1 97.25 258 THR A O 1
ATOM 1992 N N . ALA A 1 259 ? -8.992 -24.797 16.281 1 97.31 259 ALA A N 1
ATOM 1993 C CA . ALA A 1 259 ? -8.188 -23.594 16.078 1 97.31 259 ALA A CA 1
ATOM 1994 C C . ALA A 1 259 ? -8.5 -22.938 14.742 1 97.31 259 ALA A C 1
ATOM 1996 O O . ALA A 1 259 ? -8.578 -21.703 14.641 1 97.31 259 ALA A O 1
ATOM 1997 N N . ARG A 1 260 ? -8.656 -23.719 13.742 1 96 260 ARG A N 1
ATOM 1998 C CA . ARG A 1 260 ? -8.984 -23.219 12.414 1 96 260 ARG A CA 1
ATOM 1999 C C . ARG A 1 260 ? -10.344 -22.531 12.406 1 96 260 ARG A C 1
ATOM 2001 O O . ARG A 1 260 ? -10.508 -21.469 11.797 1 96 260 ARG A O 1
ATOM 2008 N N . ASP A 1 261 ? -11.289 -23.109 13.086 1 96.31 261 ASP A N 1
ATOM 2009 C CA . ASP A 1 261 ? -12.617 -22.516 13.203 1 96.31 261 ASP A CA 1
ATOM 2010 C C . ASP A 1 261 ? -12.555 -21.172 13.914 1 96.31 261 ASP A C 1
ATOM 2012 O O . ASP A 1 261 ? -13.219 -20.219 13.508 1 96.31 261 ASP A O 1
ATOM 2016 N N . ALA A 1 262 ? -11.773 -21.156 14.953 1 96.94 262 ALA A N 1
ATOM 2017 C CA . ALA A 1 262 ? -11.625 -19.922 15.711 1 96.94 262 ALA A CA 1
ATOM 2018 C C . ALA A 1 262 ? -10.992 -18.828 14.859 1 96.94 262 ALA A C 1
ATOM 2020 O O . ALA A 1 262 ? -11.383 -17.656 14.938 1 96.94 262 ALA A O 1
ATOM 2021 N N . PHE A 1 263 ? -10.039 -19.188 14.078 1 96.88 263 PHE A N 1
ATOM 2022 C CA . PHE A 1 263 ? -9.391 -18.266 13.156 1 96.88 263 PHE A CA 1
ATOM 2023 C C . PHE A 1 263 ? -10.391 -17.719 12.148 1 96.88 263 PHE A C 1
ATOM 2025 O O . PHE A 1 263 ? -10.477 -16.5 11.953 1 96.88 263 PHE A O 1
ATOM 2032 N N . ARG A 1 264 ? -11.172 -18.562 11.555 1 95.56 264 ARG A N 1
ATOM 2033 C CA . ARG A 1 264 ? -12.156 -18.156 10.555 1 95.56 264 ARG A CA 1
ATOM 2034 C C . ARG A 1 264 ? -13.195 -17.219 11.156 1 95.56 264 ARG A C 1
ATOM 2036 O O . ARG A 1 264 ? -13.562 -16.219 10.539 1 95.56 264 ARG A O 1
ATOM 2043 N N . GLU A 1 265 ? -13.57 -17.5 12.328 1 95.56 265 GLU A N 1
ATOM 2044 C CA . GLU A 1 265 ? -14.594 -16.703 12.984 1 95.56 265 GLU A CA 1
ATOM 2045 C C . GLU A 1 265 ? -14.031 -15.359 13.453 1 95.56 265 GLU A C 1
ATOM 2047 O O . GLU A 1 265 ? -14.648 -14.312 13.234 1 95.56 265 GLU A O 1
ATOM 2052 N N . GLY A 1 266 ? -12.922 -15.398 14.102 1 94.56 266 GLY A N 1
ATOM 2053 C CA . GLY A 1 266 ? -12.367 -14.227 14.758 1 94.56 266 GLY A CA 1
ATOM 2054 C C . GLY A 1 266 ? -11.625 -13.305 13.805 1 94.56 266 GLY A C 1
ATOM 2055 O O . GLY A 1 266 ? -11.836 -12.094 13.812 1 94.56 266 GLY A O 1
ATOM 2056 N N . LEU A 1 267 ? -10.758 -13.859 12.969 1 93.75 267 LEU A N 1
ATOM 2057 C CA . LEU A 1 267 ? -9.836 -13.031 12.203 1 93.75 267 LEU A CA 1
ATOM 2058 C C . LEU A 1 267 ? -10.352 -12.812 10.781 1 93.75 267 LEU A C 1
ATOM 2060 O O . LEU A 1 267 ? -9.883 -11.914 10.078 1 93.75 267 LEU A O 1
ATOM 2064 N N . LEU A 1 268 ? -11.352 -13.609 10.359 1 95.25 268 LEU A N 1
ATOM 2065 C CA . LEU A 1 268 ? -11.875 -13.422 9.008 1 95.25 268 LEU A CA 1
ATOM 2066 C C . LEU A 1 268 ? -13.312 -12.93 9.047 1 95.25 268 LEU A C 1
ATOM 2068 O O . LEU A 1 268 ? -13.594 -11.781 8.703 1 95.25 268 LEU A O 1
ATOM 2072 N N . SER A 1 269 ? -14.242 -13.695 9.586 1 96.12 269 SER A N 1
ATOM 2073 C CA . SER A 1 269 ? -15.672 -13.375 9.539 1 96.12 269 SER A CA 1
ATOM 2074 C C . SER A 1 269 ? -15.977 -12.117 10.344 1 96.12 269 SER A C 1
ATOM 2076 O O . SER A 1 269 ? -16.703 -11.234 9.883 1 96.12 269 SER A O 1
ATOM 2078 N N . ALA A 1 270 ? -15.477 -12.055 11.57 1 97.12 270 ALA A N 1
ATOM 2079 C CA . ALA A 1 270 ? -15.734 -10.891 12.414 1 97.12 270 ALA A CA 1
ATOM 2080 C C . ALA A 1 270 ? -15.172 -9.617 11.781 1 97.12 270 ALA A C 1
ATOM 2082 O O . ALA A 1 270 ? -15.82 -8.57 11.805 1 97.12 270 ALA A O 1
ATOM 2083 N N . ASN A 1 271 ? -13.969 -9.695 11.242 1 97.38 271 ASN A N 1
ATOM 2084 C CA . ASN A 1 271 ? -13.359 -8.547 10.578 1 97.38 271 ASN A CA 1
ATOM 2085 C C . ASN A 1 271 ? -14.148 -8.141 9.336 1 97.38 271 ASN A C 1
ATOM 2087 O O . ASN A 1 271 ? -14.359 -6.953 9.094 1 97.38 271 ASN A O 1
ATOM 2091 N N . ARG A 1 272 ? -14.57 -9.109 8.547 1 96.81 272 ARG A N 1
ATOM 2092 C CA . ARG A 1 272 ? -15.367 -8.844 7.359 1 96.81 272 ARG A CA 1
ATOM 2093 C C . ARG A 1 272 ? -16.656 -8.117 7.719 1 96.81 272 ARG A C 1
ATOM 2095 O O . ARG A 1 272 ? -17.031 -7.145 7.059 1 96.81 272 ARG A O 1
ATOM 2102 N N . SER A 1 273 ? -17.297 -8.578 8.75 1 96.5 273 SER A N 1
ATOM 2103 C CA . SER A 1 273 ? -18.531 -7.973 9.203 1 96.5 273 SER A CA 1
ATOM 2104 C C . SER A 1 273 ? -18.312 -6.547 9.695 1 96.5 273 SER A C 1
ATOM 2106 O O . SER A 1 273 ? -19.125 -5.656 9.43 1 96.5 273 SER A O 1
ATOM 2108 N N . ALA A 1 274 ? -17.25 -6.363 10.391 1 96.88 274 ALA A N 1
ATOM 2109 C CA . ALA A 1 274 ? -16.938 -5.051 10.953 1 96.88 274 ALA A CA 1
ATOM 2110 C C . ALA A 1 274 ? -16.641 -4.039 9.844 1 96.88 274 ALA A C 1
ATOM 2112 O O . ALA A 1 274 ? -17.016 -2.869 9.953 1 96.88 274 ALA A O 1
ATOM 2113 N N . PHE A 1 275 ? -15.945 -4.375 8.82 1 95.94 275 PHE A N 1
ATOM 2114 C CA . PHE A 1 275 ? -15.609 -3.48 7.719 1 95.94 275 PHE A CA 1
ATOM 2115 C C . PHE A 1 275 ? -16.844 -3.166 6.883 1 95.94 275 PHE A C 1
ATOM 2117 O O . PHE A 1 275 ? -17.062 -2.012 6.512 1 95.94 275 PHE A O 1
ATOM 2124 N N . GLY A 1 276 ? -17.641 -4.191 6.641 1 95.56 276 GLY A N 1
ATOM 2125 C CA . GLY A 1 276 ? -18.844 -4.008 5.848 1 95.56 276 GLY A CA 1
ATOM 2126 C C . GLY A 1 276 ? -18.609 -4.137 4.355 1 95.56 276 GLY A C 1
ATOM 2127 O O . GLY A 1 276 ? -17.531 -3.82 3.867 1 95.56 276 GLY A O 1
ATOM 2128 N N . GLU A 1 277 ? -19.656 -4.496 3.633 1 94.06 277 GLU A N 1
ATOM 2129 C CA . GLU A 1 277 ? -19.578 -4.848 2.217 1 94.06 277 GLU A CA 1
ATOM 2130 C C . GLU A 1 277 ? -19.141 -3.65 1.376 1 94.06 277 GLU A C 1
ATOM 2132 O O . GLU A 1 277 ? -18.328 -3.795 0.462 1 94.06 277 GLU A O 1
ATOM 2137 N N . GLN A 1 278 ? -19.656 -2.551 1.648 1 93 278 GLN A N 1
ATOM 2138 C CA . GLN A 1 278 ? -19.344 -1.365 0.854 1 93 278 GLN A CA 1
ATOM 2139 C C . GLN A 1 278 ? -17.891 -0.96 1.005 1 93 278 GLN A C 1
ATOM 2141 O O . GLN A 1 278 ? -17.203 -0.704 0.012 1 93 278 GLN A O 1
ATOM 2146 N N . ALA A 1 279 ? -17.406 -0.901 2.25 1 93.69 279 ALA A N 1
ATOM 2147 C CA . ALA A 1 279 ? -16.016 -0.544 2.502 1 93.69 279 ALA A CA 1
ATOM 2148 C C . ALA A 1 279 ? -15.07 -1.569 1.889 1 93.69 279 ALA A C 1
ATOM 2150 O O . ALA A 1 279 ? -14.016 -1.21 1.354 1 93.69 279 ALA A O 1
ATOM 2151 N N . LEU A 1 280 ? -15.461 -2.84 1.971 1 95.25 280 LEU A N 1
ATOM 2152 C CA . LEU A 1 280 ? -14.641 -3.895 1.393 1 95.25 280 LEU A CA 1
ATOM 2153 C C . LEU A 1 280 ? -14.57 -3.76 -0.125 1 95.25 280 LEU A C 1
ATOM 2155 O O . LEU A 1 280 ? -13.492 -3.904 -0.717 1 95.25 280 LEU A O 1
ATOM 2159 N N . ALA A 1 281 ? -15.68 -3.457 -0.746 1 91.44 281 ALA A N 1
ATOM 2160 C CA . ALA A 1 281 ? -15.711 -3.293 -2.197 1 91.44 281 ALA A CA 1
ATOM 2161 C C . ALA A 1 281 ? -14.836 -2.119 -2.637 1 91.44 281 ALA A C 1
ATOM 2163 O O . ALA A 1 281 ? -14.062 -2.236 -3.59 1 91.44 281 ALA A O 1
ATOM 2164 N N . GLU A 1 282 ? -14.93 -1.023 -1.951 1 89.62 282 GLU A N 1
ATOM 2165 C CA . GLU A 1 282 ? -14.156 0.174 -2.273 1 89.62 282 GLU A CA 1
ATOM 2166 C C . GLU A 1 282 ? -12.664 -0.056 -2.064 1 89.62 282 GLU A C 1
ATOM 2168 O O . GLU A 1 282 ? -11.852 0.329 -2.904 1 89.62 282 GLU A O 1
ATOM 2173 N N . GLY A 1 283 ? -12.375 -0.659 -0.913 1 93.62 283 GLY A N 1
ATOM 2174 C CA . GLY A 1 283 ? -10.977 -0.954 -0.626 1 93.62 283 GLY A CA 1
ATOM 2175 C C . GLY A 1 283 ? -10.367 -1.938 -1.603 1 93.62 283 GLY A C 1
ATOM 2176 O O . GLY A 1 283 ? -9.227 -1.759 -2.041 1 93.62 283 GLY A O 1
ATOM 2177 N N . ASN A 1 284 ? -11.117 -2.979 -1.926 1 92.44 284 ASN A N 1
ATOM 2178 C CA . ASN A 1 284 ? -10.648 -3.965 -2.893 1 92.44 284 ASN A CA 1
ATOM 2179 C C . ASN A 1 284 ? -10.406 -3.336 -4.262 1 92.44 284 ASN A C 1
ATOM 2181 O O . ASN A 1 284 ? -9.445 -3.688 -4.949 1 92.44 284 ASN A O 1
ATOM 2185 N N . TYR A 1 285 ? -11.266 -2.453 -4.66 1 87.69 285 TYR A N 1
ATOM 2186 C CA . TYR A 1 285 ? -11.094 -1.761 -5.934 1 87.69 285 TYR A CA 1
ATOM 2187 C C . TYR A 1 285 ? -9.844 -0.892 -5.914 1 87.69 285 TYR A C 1
ATOM 2189 O O . TYR A 1 285 ? -9.094 -0.841 -6.898 1 87.69 285 TYR A O 1
ATOM 2197 N N . THR A 1 286 ? -9.609 -0.184 -4.824 1 90.19 286 THR A N 1
ATOM 2198 C CA . THR A 1 286 ? -8.383 0.595 -4.668 1 90.19 286 THR A CA 1
ATOM 2199 C C . THR A 1 286 ? -7.152 -0.299 -4.801 1 90.19 286 THR A C 1
ATOM 2201 O O . THR A 1 286 ? -6.199 0.047 -5.5 1 90.19 286 THR A O 1
ATOM 2204 N N . PHE A 1 287 ? -7.211 -1.449 -4.133 1 94.31 287 PHE A N 1
ATOM 2205 C CA . PHE A 1 287 ? -6.102 -2.391 -4.211 1 94.31 287 PHE A CA 1
ATOM 2206 C C . PHE A 1 287 ? -5.828 -2.791 -5.656 1 94.31 287 PHE A C 1
ATOM 2208 O O . PHE A 1 287 ? -4.672 -2.848 -6.082 1 94.31 287 PHE A O 1
ATOM 2215 N N . GLU A 1 288 ? -6.871 -3.084 -6.395 1 88.44 288 GLU A N 1
ATOM 2216 C CA . GLU A 1 288 ? -6.727 -3.498 -7.785 1 88.44 288 GLU A CA 1
ATOM 2217 C C . GLU A 1 288 ? -6.082 -2.398 -8.625 1 88.44 288 GLU A C 1
ATOM 2219 O O . GLU A 1 288 ? -5.215 -2.672 -9.461 1 88.44 288 GLU A O 1
ATOM 2224 N N . ARG A 1 289 ? -6.473 -1.183 -8.43 1 84.81 289 ARG A N 1
ATOM 2225 C CA . ARG A 1 289 ? -5.926 -0.054 -9.172 1 84.81 289 ARG A CA 1
ATOM 2226 C C . ARG A 1 289 ? -4.441 0.126 -8.883 1 84.81 289 ARG A C 1
ATOM 2228 O O . ARG A 1 289 ? -3.643 0.36 -9.789 1 84.81 289 ARG A O 1
ATOM 2235 N N . VAL A 1 290 ? -4.094 0.039 -7.602 1 91.31 290 VAL A N 1
ATOM 2236 C CA . VAL A 1 290 ? -2.693 0.139 -7.207 1 91.31 290 VAL A CA 1
ATOM 2237 C C . VAL A 1 290 ? -1.907 -1.029 -7.801 1 91.31 290 VAL A C 1
ATOM 2239 O O . VAL A 1 290 ? -0.777 -0.854 -8.258 1 91.31 290 VAL A O 1
ATOM 2242 N N . GLY A 1 291 ? -2.52 -2.193 -7.762 1 90.31 291 GLY A N 1
ATOM 2243 C CA . GLY A 1 291 ? -1.893 -3.373 -8.336 1 90.31 291 GLY A CA 1
ATOM 2244 C C . GLY A 1 291 ? -1.587 -3.223 -9.812 1 90.31 291 GLY A C 1
ATOM 2245 O O . GLY A 1 291 ? -0.532 -3.656 -10.281 1 90.31 291 GLY A O 1
ATOM 2246 N N . TYR A 1 292 ? -2.453 -2.641 -10.539 1 83.81 292 TYR A N 1
ATOM 2247 C CA . TYR A 1 292 ? -2.236 -2.422 -11.961 1 83.81 292 TYR A CA 1
ATOM 2248 C C . TYR A 1 292 ? -1.077 -1.461 -12.195 1 83.81 292 TYR A C 1
ATOM 2250 O O . TYR A 1 292 ? -0.286 -1.646 -13.125 1 83.81 292 TYR A O 1
ATOM 2258 N N . LEU A 1 293 ? -1.037 -0.447 -11.367 1 84.81 293 LEU A N 1
ATOM 2259 C CA . LEU A 1 293 ? 0.107 0.455 -11.453 1 84.81 293 LEU A CA 1
ATOM 2260 C C . LEU A 1 293 ? 1.411 -0.295 -11.211 1 84.81 293 LEU A C 1
ATOM 2262 O O . LEU A 1 293 ? 2.369 -0.148 -11.969 1 84.81 293 LEU A O 1
ATOM 2266 N N . LEU A 1 294 ? 1.476 -1.101 -10.195 1 88.25 294 LEU A N 1
ATOM 2267 C CA . LEU A 1 294 ? 2.678 -1.861 -9.875 1 88.25 294 LEU A CA 1
ATOM 2268 C C . LEU A 1 294 ? 3.074 -2.773 -11.031 1 88.25 294 LEU A C 1
ATOM 2270 O O . LEU A 1 294 ? 4.258 -2.881 -11.359 1 88.25 294 LEU A O 1
ATOM 2274 N N . ALA A 1 295 ? 2.076 -3.418 -11.609 1 85.25 295 ALA A N 1
ATOM 2275 C CA . ALA A 1 295 ? 2.336 -4.285 -12.758 1 85.25 295 ALA A CA 1
ATOM 2276 C C . ALA A 1 295 ? 2.938 -3.494 -13.914 1 85.25 295 ALA A C 1
ATOM 2278 O O . ALA A 1 295 ? 3.9 -3.941 -14.539 1 85.25 295 ALA A O 1
ATOM 2279 N N . ASP A 1 296 ? 2.461 -2.373 -14.117 1 80.94 296 ASP A N 1
ATOM 2280 C CA . ASP A 1 296 ? 2.928 -1.533 -15.211 1 80.94 296 ASP A CA 1
ATOM 2281 C C . ASP A 1 296 ? 4.355 -1.053 -14.969 1 80.94 296 ASP A C 1
ATOM 2283 O O . ASP A 1 296 ? 5.133 -0.888 -15.914 1 80.94 296 ASP A O 1
ATOM 2287 N N . LEU A 1 297 ? 4.676 -0.858 -13.75 1 79.94 297 LEU A N 1
ATOM 2288 C CA . LEU A 1 297 ? 6.004 -0.365 -13.398 1 79.94 297 LEU A CA 1
ATOM 2289 C C . LEU A 1 297 ? 7.066 -1.425 -13.672 1 79.94 297 LEU A C 1
ATOM 2291 O O . LEU A 1 297 ? 8.258 -1.111 -13.75 1 79.94 297 LEU A O 1
ATOM 2295 N N . THR A 1 298 ? 6.656 -2.623 -13.859 1 76.62 298 THR A N 1
ATOM 2296 C CA . THR A 1 298 ? 7.617 -3.684 -14.133 1 76.62 298 THR A CA 1
ATOM 2297 C C . THR A 1 298 ? 7.863 -3.811 -15.633 1 76.62 298 THR A C 1
ATOM 2299 O O . THR A 1 298 ? 8.805 -4.484 -16.062 1 76.62 298 THR A O 1
ATOM 2302 N N . GLU A 1 299 ? 7.074 -3.182 -16.391 1 77.12 299 GLU A N 1
ATOM 2303 C CA . GLU A 1 299 ? 7.176 -3.301 -17.844 1 77.12 299 GLU A CA 1
ATOM 2304 C C . GLU A 1 299 ? 8.5 -2.732 -18.344 1 77.12 299 GLU A C 1
ATOM 2306 O O . GLU A 1 299 ? 8.852 -1.594 -18.031 1 77.12 299 GLU A O 1
ATOM 2311 N N . ARG A 1 300 ? 9.133 -3.523 -19.078 1 73.44 300 ARG A N 1
ATOM 2312 C CA . ARG A 1 300 ? 10.43 -3.129 -19.625 1 73.44 300 ARG A CA 1
ATOM 2313 C C . ARG A 1 300 ? 10.273 -2.289 -20.875 1 73.44 300 ARG A C 1
ATOM 2315 O O . ARG A 1 300 ? 11.078 -1.396 -21.141 1 73.44 300 ARG A O 1
ATOM 2322 N N . ASN A 1 301 ? 9.297 -2.625 -21.609 1 80.69 301 ASN A N 1
ATOM 2323 C CA . ASN A 1 301 ? 9.016 -1.862 -22.812 1 80.69 301 ASN A CA 1
ATOM 2324 C C . ASN A 1 301 ? 8.227 -0.594 -22.516 1 80.69 301 ASN A C 1
ATOM 2326 O O . ASN A 1 301 ? 7.047 -0.491 -22.875 1 80.69 301 ASN A O 1
ATOM 2330 N N . ALA A 1 302 ? 8.875 0.299 -21.875 1 84.25 302 ALA A N 1
ATOM 2331 C CA . ALA A 1 302 ? 8.219 1.536 -21.453 1 84.25 302 ALA A CA 1
ATOM 2332 C C . ALA A 1 302 ? 9.172 2.727 -21.578 1 84.25 302 ALA A C 1
ATOM 2334 O O . ALA A 1 302 ? 10.391 2.553 -21.641 1 84.25 302 ALA A O 1
ATOM 2335 N N . LEU A 1 303 ? 8.602 3.881 -21.75 1 86.25 303 LEU A N 1
ATOM 2336 C CA . LEU A 1 303 ? 9.32 5.148 -21.766 1 86.25 303 LEU A CA 1
ATOM 2337 C C . LEU A 1 303 ? 8.758 6.102 -20.719 1 86.25 303 LEU A C 1
ATOM 2339 O O . LEU A 1 303 ? 7.543 6.172 -20.516 1 86.25 303 LEU A O 1
ATOM 2343 N N . SER A 1 304 ? 9.648 6.754 -20.031 1 86.25 304 SER A N 1
ATOM 2344 C CA . SER A 1 304 ? 9.258 7.867 -19.172 1 86.25 304 SER A CA 1
ATOM 2345 C C . SER A 1 304 ? 9.594 9.211 -19.812 1 86.25 304 SER A C 1
ATOM 2347 O O . SER A 1 304 ? 10.742 9.445 -20.203 1 86.25 304 SER A O 1
ATOM 2349 N N . VAL A 1 305 ? 8.578 10.055 -19.953 1 89 305 VAL A N 1
ATOM 2350 C CA . VAL A 1 305 ? 8.766 11.328 -20.641 1 89 305 VAL A CA 1
ATOM 2351 C C . VAL A 1 305 ? 8.32 12.469 -19.734 1 89 305 VAL A C 1
ATOM 2353 O O . VAL A 1 305 ? 7.191 12.477 -19.234 1 89 305 VAL A O 1
ATOM 2356 N N . HIS A 1 306 ? 9.234 13.32 -19.5 1 88.75 306 HIS A N 1
ATOM 2357 C CA . HIS A 1 306 ? 8.875 14.57 -18.828 1 88.75 306 HIS A CA 1
ATOM 2358 C C . HIS A 1 306 ? 8.227 15.547 -19.812 1 88.75 306 HIS A C 1
ATOM 2360 O O . HIS A 1 306 ? 8.758 15.781 -20.891 1 88.75 306 HIS A O 1
ATOM 2366 N N . LEU A 1 307 ? 7.035 16.062 -19.422 1 84.06 307 LEU A N 1
ATOM 2367 C CA . LEU A 1 307 ? 6.371 17.109 -20.203 1 84.06 307 LEU A CA 1
ATOM 2368 C C . LEU A 1 307 ? 6.305 18.406 -19.406 1 84.06 307 LEU A C 1
ATOM 2370 O O . LEU A 1 307 ? 5.953 18.422 -18.234 1 84.06 307 LEU A O 1
ATOM 2374 N N . PRO A 1 308 ? 6.684 19.453 -20.094 1 75.38 308 PRO A N 1
ATOM 2375 C CA . PRO A 1 308 ? 6.559 20.75 -19.406 1 75.38 308 PRO A CA 1
ATOM 2376 C C . PRO A 1 308 ? 5.109 21.109 -19.078 1 75.38 308 PRO A C 1
ATOM 2378 O O . PRO A 1 308 ? 4.207 20.812 -19.859 1 75.38 308 PRO A O 1
ATOM 2381 N N . GLU A 1 309 ? 4.836 21.672 -17.938 1 67.31 309 GLU A N 1
ATOM 2382 C CA . GLU A 1 309 ? 3.506 21.984 -17.438 1 67.31 309 GLU A CA 1
ATOM 2383 C C . GLU A 1 309 ? 2.883 23.156 -18.188 1 67.31 309 GLU A C 1
ATOM 2385 O O . GLU A 1 309 ? 1.659 23.297 -18.234 1 67.31 309 GLU A O 1
ATOM 2390 N N . ASP A 1 310 ? 3.637 23.906 -18.781 1 63.56 310 ASP A N 1
ATOM 2391 C CA . ASP A 1 310 ? 3.16 25.156 -19.359 1 63.56 310 ASP A CA 1
ATOM 2392 C C . ASP A 1 310 ? 2.863 24.984 -20.859 1 63.56 310 ASP A C 1
ATOM 2394 O O . ASP A 1 310 ? 2.779 25.984 -21.594 1 63.56 310 ASP A O 1
ATOM 2398 N N . ARG A 1 311 ? 2.691 23.844 -21.328 1 71.31 311 ARG A N 1
ATOM 2399 C CA . ARG A 1 311 ? 2.426 23.656 -22.75 1 71.31 311 ARG A CA 1
ATOM 2400 C C . ARG A 1 311 ? 1.161 22.828 -22.969 1 71.31 311 ARG A C 1
ATOM 2402 O O . ARG A 1 311 ? 1.227 21.594 -23.078 1 71.31 311 ARG A O 1
ATOM 2409 N N . PRO A 1 312 ? 0.018 23.578 -23.094 1 72.12 312 PRO A N 1
ATOM 2410 C CA . PRO A 1 312 ? -1.226 22.844 -23.359 1 72.12 312 PRO A CA 1
ATOM 2411 C C . PRO A 1 312 ? -1.146 21.969 -24.609 1 72.12 312 PRO A C 1
ATOM 2413 O O . PRO A 1 312 ? -0.54 22.359 -25.609 1 72.12 312 PRO A O 1
ATOM 2416 N N . GLY A 1 313 ? -1.534 20.719 -24.5 1 78.94 313 GLY A N 1
ATOM 2417 C CA . GLY A 1 313 ? -1.592 19.828 -25.656 1 78.94 313 GLY A CA 1
ATOM 2418 C C . GLY A 1 313 ? -0.354 18.953 -25.797 1 78.94 313 GLY A C 1
ATOM 2419 O O . GLY A 1 313 ? -0.275 18.125 -26.688 1 78.94 313 GLY A O 1
ATOM 2420 N N . SER A 1 314 ? 0.595 19.188 -24.922 1 82.38 314 SER A N 1
ATOM 2421 C CA . SER A 1 314 ? 1.862 18.469 -25.031 1 82.38 314 SER A CA 1
ATOM 2422 C C . SER A 1 314 ? 1.648 16.953 -25 1 82.38 314 SER A C 1
ATOM 2424 O O . SER A 1 314 ? 2.33 16.219 -25.703 1 82.38 314 SER A O 1
ATOM 2426 N N . LEU A 1 315 ? 0.724 16.5 -24.203 1 85.12 315 LEU A N 1
ATOM 2427 C CA . LEU A 1 315 ? 0.473 15.055 -24.125 1 85.12 315 LEU A CA 1
ATOM 2428 C C . LEU A 1 315 ? -0.09 14.539 -25.453 1 85.12 315 LEU A C 1
ATOM 2430 O O . LEU A 1 315 ? 0.296 13.461 -25.906 1 85.12 315 LEU A O 1
ATOM 2434 N N . ARG A 1 316 ? -0.912 15.273 -26.031 1 84.5 316 ARG A N 1
ATOM 2435 C CA . ARG A 1 316 ? -1.454 14.891 -27.344 1 84.5 316 ARG A CA 1
ATOM 2436 C C . ARG A 1 316 ? -0.351 14.805 -28.391 1 84.5 316 ARG A C 1
ATOM 2438 O O . ARG A 1 316 ? -0.324 13.867 -29.188 1 84.5 316 ARG A O 1
ATOM 2445 N N . GLU A 1 317 ? 0.472 15.758 -28.391 1 87.38 317 GLU A N 1
ATOM 2446 C CA . GLU A 1 317 ? 1.586 15.773 -29.328 1 87.38 317 GLU A CA 1
ATOM 2447 C C . GLU A 1 317 ? 2.492 14.562 -29.125 1 87.38 317 GLU A C 1
ATOM 2449 O O . GLU A 1 317 ? 2.967 13.961 -30.094 1 87.38 317 GLU A O 1
ATOM 2454 N N . LEU A 1 318 ? 2.699 14.289 -27.875 1 87.44 318 LEU A N 1
ATOM 2455 C CA . LEU A 1 318 ? 3.51 13.117 -27.547 1 87.44 318 LEU A CA 1
ATOM 2456 C C . LEU A 1 318 ? 2.889 11.844 -28.109 1 87.44 318 LEU A C 1
ATOM 2458 O O . LEU A 1 318 ? 3.58 11.039 -28.734 1 87.44 318 LEU A O 1
ATOM 2462 N N . LEU A 1 319 ? 1.61 11.664 -27.984 1 88.38 319 LEU A N 1
ATOM 2463 C CA . LEU A 1 319 ? 0.916 10.477 -28.453 1 88.38 319 LEU A CA 1
ATOM 2464 C C . LEU A 1 319 ? 0.931 10.406 -29.984 1 88.38 319 LEU A C 1
ATOM 2466 O O . LEU A 1 319 ? 0.989 9.32 -30.562 1 88.38 319 LEU A O 1
ATOM 2470 N N . ASN A 1 320 ? 0.936 11.523 -30.531 1 87.5 320 ASN A N 1
ATOM 2471 C CA . ASN A 1 320 ? 1.028 11.586 -31.984 1 87.5 320 ASN A CA 1
ATOM 2472 C C . ASN A 1 320 ? 2.357 11.023 -32.5 1 87.5 320 ASN A C 1
ATOM 2474 O O . ASN A 1 320 ? 2.404 10.367 -33.531 1 87.5 320 ASN A O 1
ATOM 2478 N N . VAL A 1 321 ? 3.342 11.328 -31.828 1 89.81 321 VAL A N 1
ATOM 2479 C CA . VAL A 1 321 ? 4.656 10.812 -32.188 1 89.81 321 VAL A CA 1
ATOM 2480 C C . VAL A 1 321 ? 4.633 9.281 -32.188 1 89.81 321 VAL A C 1
ATOM 2482 O O . VAL A 1 321 ? 5.098 8.641 -33.125 1 89.81 321 VAL A O 1
ATOM 2485 N N . PHE A 1 322 ? 4.094 8.695 -31.172 1 89 322 PHE A N 1
ATOM 2486 C CA . PHE A 1 322 ? 4.043 7.242 -31.062 1 89 322 PHE A CA 1
ATOM 2487 C C . PHE A 1 322 ? 3.201 6.648 -32.188 1 89 322 PHE A C 1
ATOM 2489 O O . PHE A 1 322 ? 3.549 5.605 -32.75 1 89 322 PHE A O 1
ATOM 2496 N N . GLU A 1 323 ? 2.154 7.312 -32.531 1 87.06 323 GLU A N 1
ATOM 2497 C CA . GLU A 1 323 ? 1.289 6.852 -33.625 1 87.06 323 GLU A CA 1
ATOM 2498 C C . GLU A 1 323 ? 2.016 6.891 -34.938 1 87.06 323 GLU A C 1
ATOM 2500 O O . GLU A 1 323 ? 1.867 5.98 -35.781 1 87.06 323 GLU A O 1
ATOM 2505 N N . GLN A 1 324 ? 2.684 7.906 -35.156 1 89.94 324 GLN A N 1
ATOM 2506 C CA . GLN A 1 324 ? 3.424 8.062 -36.375 1 89.94 324 GLN A CA 1
ATOM 2507 C C . GLN A 1 324 ? 4.453 6.953 -36.562 1 89.94 324 GLN A C 1
ATOM 2509 O O . GLN A 1 324 ? 4.73 6.531 -37.688 1 89.94 324 GLN A O 1
ATOM 2514 N N . HIS A 1 325 ? 4.926 6.492 -35.469 1 91.75 325 HIS A N 1
ATOM 2515 C CA . HIS A 1 325 ? 5.902 5.406 -35.5 1 91.75 325 HIS A CA 1
ATOM 2516 C C . HIS A 1 325 ? 5.219 4.047 -35.375 1 91.75 325 HIS A C 1
ATOM 2518 O O . HIS A 1 325 ? 5.891 3.027 -35.219 1 91.75 325 HIS A O 1
ATOM 2524 N N . ARG A 1 326 ? 3.939 4.047 -35.344 1 88.31 326 ARG A N 1
ATOM 2525 C CA . ARG A 1 326 ? 3.105 2.848 -35.312 1 88.31 326 ARG A CA 1
ATOM 2526 C C . ARG A 1 326 ? 3.355 2.041 -34.031 1 88.31 326 ARG A C 1
ATOM 2528 O O . ARG A 1 326 ? 3.539 0.824 -34.094 1 88.31 326 ARG A O 1
ATOM 2535 N N . ILE A 1 327 ? 3.529 2.787 -33 1 86.81 327 ILE A N 1
ATOM 2536 C CA . ILE A 1 327 ? 3.686 2.178 -31.672 1 86.81 327 ILE A CA 1
ATOM 2537 C C . ILE A 1 327 ? 2.367 2.262 -30.906 1 86.81 327 ILE A C 1
ATOM 2539 O O . ILE A 1 327 ? 1.779 3.338 -30.797 1 86.81 327 ILE A O 1
ATOM 2543 N N . SER A 1 328 ? 1.92 1.082 -30.422 1 83 328 SER A N 1
ATOM 2544 C CA . SER A 1 328 ? 0.686 1.043 -29.641 1 83 328 SER A CA 1
ATOM 2545 C C . SER A 1 328 ? 0.974 1.07 -28.141 1 83 328 SER A C 1
ATOM 2547 O O . SER A 1 328 ? 1.869 0.37 -27.672 1 83 328 SER A O 1
ATOM 2549 N N . LEU A 1 329 ? 0.183 1.933 -27.5 1 85.12 329 LEU A N 1
ATOM 2550 C CA . LEU A 1 329 ? 0.365 2.07 -26.047 1 85.12 329 LEU A CA 1
ATOM 2551 C C . LEU A 1 329 ? -0.409 0.992 -25.297 1 85.12 329 LEU A C 1
ATOM 2553 O O . LEU A 1 329 ? -1.526 0.64 -25.688 1 85.12 329 LEU A O 1
ATOM 2557 N N . ALA A 1 330 ? 0.204 0.481 -24.297 1 79.25 330 ALA A N 1
ATOM 2558 C CA . ALA A 1 330 ? -0.457 -0.481 -23.422 1 79.25 330 ALA A CA 1
ATOM 2559 C C . ALA A 1 330 ? -0.912 0.182 -22.125 1 79.25 330 ALA A C 1
ATOM 2561 O O . ALA A 1 330 ? -1.888 -0.25 -21.516 1 79.25 330 ALA A O 1
ATOM 2562 N N . SER A 1 331 ? -0.209 1.229 -21.703 1 83.31 331 SER A N 1
ATOM 2563 C CA . SER A 1 331 ? -0.526 1.907 -20.453 1 83.31 331 SER A CA 1
ATOM 2564 C C . SER A 1 331 ? 0.076 3.309 -20.422 1 83.31 331 SER A C 1
ATOM 2566 O O . SER A 1 331 ? 1.016 3.605 -21.156 1 83.31 331 SER A O 1
ATOM 2568 N N . ILE A 1 332 ? -0.479 4.164 -19.609 1 85.12 332 ILE A N 1
ATOM 2569 C CA . ILE A 1 332 ? 0.054 5.5 -19.344 1 85.12 332 ILE A CA 1
ATOM 2570 C C . ILE A 1 332 ? -0.256 5.906 -17.906 1 85.12 332 ILE A C 1
ATOM 2572 O O . ILE A 1 332 ? -1.355 5.652 -17.406 1 85.12 332 ILE A O 1
ATOM 2576 N N . HIS A 1 333 ? 0.691 6.402 -17.234 1 86.38 333 HIS A N 1
ATOM 2577 C CA . HIS A 1 333 ? 0.532 6.871 -15.859 1 86.38 333 HIS A CA 1
ATOM 2578 C C . HIS A 1 333 ? 1.272 8.188 -15.641 1 86.38 333 HIS A C 1
ATOM 2580 O O . HIS A 1 333 ? 2.463 8.289 -15.938 1 86.38 333 HIS A O 1
ATOM 2586 N N . SER A 1 334 ? 0.576 9.086 -15.258 1 84.69 334 SER A N 1
ATOM 2587 C CA . SER A 1 334 ? 1.238 10.328 -14.875 1 84.69 334 SER A CA 1
ATOM 2588 C C . SER A 1 334 ? 1.759 10.258 -13.445 1 84.69 334 SER A C 1
ATOM 2590 O O . SER A 1 334 ? 1.155 9.609 -12.594 1 84.69 334 SER A O 1
ATOM 2592 N N . SER A 1 335 ? 2.871 10.852 -13.227 1 79.25 335 SER A N 1
ATOM 2593 C CA . SER A 1 335 ? 3.504 10.922 -11.914 1 79.25 335 SER A CA 1
ATOM 2594 C C . SER A 1 335 ? 4.492 12.086 -11.836 1 79.25 335 SER A C 1
ATOM 2596 O O . SER A 1 335 ? 4.414 13.023 -12.625 1 79.25 335 SER A O 1
ATOM 2598 N N . ARG A 1 336 ? 5.25 12.141 -10.789 1 74.5 336 ARG A N 1
ATOM 2599 C CA . ARG A 1 336 ? 6.32 13.125 -10.633 1 74.5 336 ARG A CA 1
ATOM 2600 C C . ARG A 1 336 ? 7.66 12.438 -10.383 1 74.5 336 ARG A C 1
ATOM 2602 O O . ARG A 1 336 ? 7.715 11.406 -9.711 1 74.5 336 ARG A O 1
ATOM 2609 N N . THR A 1 337 ? 8.695 13.031 -10.945 1 69.25 337 THR A N 1
ATOM 2610 C CA . THR A 1 337 ? 10.047 12.547 -10.703 1 69.25 337 THR A CA 1
ATOM 2611 C C . THR A 1 337 ? 10.477 12.844 -9.273 1 69.25 337 THR A C 1
ATOM 2613 O O . THR A 1 337 ? 9.797 13.578 -8.547 1 69.25 337 THR A O 1
ATOM 2616 N N . PRO A 1 338 ? 11.547 12.227 -8.844 1 64.75 338 PRO A N 1
ATOM 2617 C CA . PRO A 1 338 ? 12.078 12.57 -7.523 1 64.75 338 PRO A CA 1
ATOM 2618 C C . PRO A 1 338 ? 12.328 14.062 -7.359 1 64.75 338 PRO A C 1
ATOM 2620 O O . PRO A 1 338 ? 12.242 14.594 -6.246 1 64.75 338 PRO A O 1
ATOM 2623 N N . GLY A 1 339 ? 12.586 14.789 -8.492 1 68.31 339 GLY A N 1
ATOM 2624 C CA . GLY A 1 339 ? 12.781 16.234 -8.484 1 68.31 339 GLY A CA 1
ATOM 2625 C C . GLY A 1 339 ? 11.477 17 -8.5 1 68.31 339 GLY A C 1
ATOM 2626 O O . GLY A 1 339 ? 11.484 18.234 -8.438 1 68.31 339 GLY A O 1
ATOM 2627 N N . GLY A 1 340 ? 10.359 16.281 -8.656 1 69.94 340 GLY A N 1
ATOM 2628 C CA . GLY A 1 340 ? 9.055 16.922 -8.578 1 69.94 340 GLY A CA 1
ATOM 2629 C C . GLY A 1 340 ? 8.461 17.234 -9.938 1 69.94 340 GLY A C 1
ATOM 2630 O O . GLY A 1 340 ? 7.344 17.75 -10.023 1 69.94 340 GLY A O 1
ATOM 2631 N N . GLU A 1 341 ? 9.203 16.906 -10.945 1 74.88 341 GLU A N 1
ATOM 2632 C CA . GLU A 1 341 ? 8.719 17.203 -12.289 1 74.88 341 GLU A CA 1
ATOM 2633 C C . GLU A 1 341 ? 7.664 16.203 -12.734 1 74.88 341 GLU A C 1
ATOM 2635 O O . GLU A 1 341 ? 7.793 15 -12.469 1 74.88 341 GLU A O 1
ATOM 2640 N N . VAL A 1 342 ? 6.621 16.781 -13.445 1 77.62 342 VAL A N 1
ATOM 2641 C CA . VAL A 1 342 ? 5.574 15.906 -13.961 1 77.62 342 VAL A CA 1
ATOM 2642 C C . VAL A 1 342 ? 6.129 15.039 -15.094 1 77.62 342 VAL A C 1
ATOM 2644 O O . VAL A 1 342 ? 6.879 15.531 -15.945 1 77.62 342 VAL A O 1
ATOM 2647 N N . HIS A 1 343 ? 5.867 13.828 -15.078 1 82 343 HIS A N 1
ATOM 2648 C CA . HIS A 1 343 ? 6.242 12.953 -16.188 1 82 343 HIS A CA 1
ATOM 2649 C C . HIS A 1 343 ? 5.191 11.875 -16.406 1 82 343 HIS A C 1
ATOM 2651 O O . HIS A 1 343 ? 4.316 11.664 -15.562 1 82 343 HIS A O 1
ATOM 2657 N N . PHE A 1 344 ? 5.262 11.258 -17.594 1 85 344 PHE A N 1
ATOM 2658 C CA . PHE A 1 344 ? 4.359 10.188 -18.016 1 85 344 PHE A CA 1
ATOM 2659 C C . PHE A 1 344 ? 5.133 8.906 -18.297 1 85 344 PHE A C 1
ATOM 2661 O O . PHE A 1 344 ? 6.078 8.914 -19.094 1 85 344 PHE A O 1
ATOM 2668 N N . ARG A 1 345 ? 4.727 7.918 -17.562 1 85.75 345 ARG A N 1
ATOM 2669 C CA . ARG A 1 345 ? 5.227 6.602 -17.938 1 85.75 345 ARG A CA 1
ATOM 2670 C C . ARG A 1 345 ? 4.305 5.93 -18.953 1 85.75 345 ARG A C 1
ATOM 2672 O O . ARG A 1 345 ? 3.115 5.75 -18.688 1 85.75 345 ARG A O 1
ATOM 2679 N N . ILE A 1 346 ? 4.938 5.566 -20.047 1 86.75 346 ILE A N 1
ATOM 2680 C CA . ILE A 1 346 ? 4.164 5.012 -21.156 1 86.75 346 ILE A CA 1
ATOM 2681 C C . ILE A 1 346 ? 4.645 3.594 -21.469 1 86.75 346 ILE A C 1
ATOM 2683 O O . ILE A 1 346 ? 5.805 3.391 -21.828 1 86.75 346 ILE A O 1
ATOM 2687 N N . GLY A 1 347 ? 3.73 2.697 -21.219 1 85.94 347 GLY A N 1
ATOM 2688 C CA . GLY A 1 347 ? 3.998 1.319 -21.594 1 85.94 347 GLY A CA 1
ATOM 2689 C C . GLY A 1 347 ? 3.486 0.971 -22.984 1 85.94 347 GLY A C 1
ATOM 2690 O O . GLY A 1 347 ? 2.43 1.449 -23.391 1 85.94 347 GLY A O 1
ATOM 2691 N N . PHE A 1 348 ? 4.266 0.048 -23.656 1 86.38 348 PHE A N 1
ATOM 2692 C CA . PHE A 1 348 ? 3.902 -0.319 -25.031 1 86.38 348 PHE A CA 1
ATOM 2693 C C . PHE A 1 348 ? 3.461 -1.776 -25.094 1 86.38 348 PHE A C 1
ATOM 2695 O O . PHE A 1 348 ? 3.854 -2.59 -24.25 1 86.38 348 PHE A O 1
ATOM 2702 N N . VAL A 1 349 ? 2.602 -2.035 -26.125 1 80.44 349 VAL A N 1
ATOM 2703 C CA . VAL A 1 349 ? 2.064 -3.379 -26.297 1 80.44 349 VAL A CA 1
ATOM 2704 C C . VAL A 1 349 ? 3.203 -4.355 -26.594 1 80.44 349 VAL A C 1
ATOM 2706 O O . VAL A 1 349 ? 4.211 -3.979 -27.203 1 80.44 349 VAL A O 1
ATOM 2709 N N . ALA A 1 350 ? 2.963 -5.578 -26.156 1 75.06 350 ALA A N 1
ATOM 2710 C CA . ALA A 1 350 ? 3.951 -6.629 -26.391 1 75.06 350 ALA A CA 1
ATOM 2711 C C . ALA A 1 350 ? 4.227 -6.805 -27.875 1 75.06 350 ALA A C 1
ATOM 2713 O O . ALA A 1 350 ? 3.305 -6.773 -28.703 1 75.06 350 ALA A O 1
ATOM 2714 N N . GLY A 1 351 ? 5.504 -6.926 -28.25 1 76.44 351 GLY A N 1
ATOM 2715 C CA . GLY A 1 351 ? 5.883 -7.145 -29.641 1 76.44 351 GLY A CA 1
ATOM 2716 C C . GLY A 1 351 ? 6.203 -5.859 -30.375 1 76.44 351 GLY A C 1
ATOM 2717 O O . GLY A 1 351 ? 6.578 -5.891 -31.547 1 76.44 351 GLY A O 1
ATOM 2718 N N . SER A 1 352 ? 6.031 -4.773 -29.625 1 83.5 352 SER A N 1
ATOM 2719 C CA . SER A 1 352 ? 6.395 -3.508 -30.25 1 83.5 352 SER A CA 1
ATOM 2720 C C . SER A 1 352 ? 7.859 -3.498 -30.672 1 83.5 352 SER A C 1
ATOM 2722 O O . SER A 1 352 ? 8.719 -4.023 -29.953 1 83.5 352 SER A O 1
ATOM 2724 N N . ASP A 1 353 ? 8.125 -2.916 -31.797 1 88.5 353 ASP A N 1
ATOM 2725 C CA . ASP A 1 353 ? 9.477 -2.838 -32.344 1 88.5 353 ASP A CA 1
ATOM 2726 C C . ASP A 1 353 ? 10.359 -1.915 -31.5 1 88.5 353 ASP A C 1
ATOM 2728 O O . ASP A 1 353 ? 10.148 -0.701 -31.469 1 88.5 353 ASP A O 1
ATOM 2732 N N . PRO A 1 354 ? 11.367 -2.518 -30.922 1 88.56 354 PRO A N 1
ATOM 2733 C CA . PRO A 1 354 ? 12.266 -1.688 -30.109 1 88.56 354 PRO A CA 1
ATOM 2734 C C . PRO A 1 354 ? 12.914 -0.562 -30.906 1 88.56 354 PRO A C 1
ATOM 2736 O O . PRO A 1 354 ? 13.18 0.515 -30.359 1 88.56 354 PRO A O 1
ATOM 2739 N N . GLY A 1 355 ? 13.188 -0.861 -32.094 1 91.38 355 GLY A N 1
ATOM 2740 C CA . GLY A 1 355 ? 13.734 0.185 -32.969 1 91.38 355 GLY A CA 1
ATOM 2741 C C . GLY A 1 355 ? 12.789 1.355 -33.156 1 91.38 355 GLY A C 1
ATOM 2742 O O . GLY A 1 355 ? 13.211 2.514 -33.125 1 91.38 355 GLY A O 1
ATOM 2743 N N . ALA A 1 356 ? 11.555 1.028 -33.344 1 92.38 356 ALA A N 1
ATOM 2744 C CA . ALA A 1 356 ? 10.547 2.074 -33.469 1 92.38 356 ALA A CA 1
ATOM 2745 C C . ALA A 1 356 ? 10.438 2.904 -32.188 1 92.38 356 ALA A C 1
ATOM 2747 O O . ALA A 1 356 ? 10.305 4.129 -32.25 1 92.38 356 ALA A O 1
ATOM 2748 N N . ILE A 1 357 ? 10.508 2.26 -31.078 1 90.75 357 ILE A N 1
ATOM 2749 C CA . ILE A 1 357 ? 10.43 2.939 -29.797 1 90.75 357 ILE A CA 1
ATOM 2750 C C . ILE A 1 357 ? 11.617 3.887 -29.641 1 90.75 357 ILE A C 1
ATOM 2752 O O . ILE A 1 357 ? 11.453 5.027 -29.203 1 90.75 357 ILE A O 1
ATOM 2756 N N . SER A 1 358 ? 12.727 3.438 -30.031 1 91.94 358 SER A N 1
ATOM 2757 C CA . SER A 1 358 ? 13.938 4.258 -29.953 1 91.94 358 SER A CA 1
ATOM 2758 C C . SER A 1 358 ? 13.836 5.48 -30.859 1 91.94 358 SER A C 1
ATOM 2760 O O . SER A 1 358 ? 14.25 6.578 -30.469 1 91.94 358 SER A O 1
ATOM 2762 N N . ARG A 1 359 ? 13.367 5.277 -32 1 93.62 359 ARG A N 1
ATOM 2763 C CA . ARG A 1 359 ? 13.203 6.387 -32.938 1 93.62 359 ARG A CA 1
ATOM 2764 C C . ARG A 1 359 ? 12.195 7.402 -32.406 1 93.62 359 ARG A C 1
ATOM 2766 O O . ARG A 1 359 ? 12.406 8.609 -32.531 1 93.62 359 ARG A O 1
ATOM 2773 N N . ALA A 1 360 ? 11.148 6.887 -31.859 1 92.31 360 ALA A N 1
ATOM 2774 C CA . ALA A 1 360 ? 10.148 7.773 -31.281 1 92.31 360 ALA A CA 1
ATOM 2775 C C . ALA A 1 360 ? 10.734 8.586 -30.125 1 92.31 360 ALA A C 1
ATOM 2777 O O . ALA A 1 360 ? 10.492 9.789 -30.016 1 92.31 360 ALA A O 1
ATOM 2778 N N . ALA A 1 361 ? 11.492 7.891 -29.297 1 92.38 361 ALA A N 1
ATOM 2779 C CA . ALA A 1 361 ? 12.141 8.555 -28.172 1 92.38 361 ALA A CA 1
ATOM 2780 C C . ALA A 1 361 ? 13.062 9.68 -28.656 1 92.38 361 ALA A C 1
ATOM 2782 O O . ALA A 1 361 ? 13.062 10.773 -28.078 1 92.38 361 ALA A O 1
ATOM 2783 N N . ALA A 1 362 ? 13.781 9.398 -29.625 1 93.25 362 ALA A N 1
ATOM 2784 C CA . ALA A 1 362 ? 14.688 10.391 -30.203 1 93.25 362 ALA A CA 1
ATOM 2785 C C . ALA A 1 362 ? 13.922 11.586 -30.75 1 93.25 362 ALA A C 1
ATOM 2787 O O . ALA A 1 362 ? 14.359 12.727 -30.625 1 93.25 362 ALA A O 1
ATOM 2788 N N . GLU A 1 363 ? 12.891 11.328 -31.391 1 93.56 363 GLU A N 1
ATOM 2789 C CA . GLU A 1 363 ? 12.07 12.398 -31.938 1 93.56 363 GLU A CA 1
ATOM 2790 C C . GLU A 1 363 ? 11.492 13.281 -30.828 1 93.56 363 GLU A C 1
ATOM 2792 O O . GLU A 1 363 ? 11.414 14.5 -30.984 1 93.56 363 GLU A O 1
ATOM 2797 N N . VAL A 1 364 ? 11.039 12.672 -29.766 1 91.06 364 VAL A N 1
ATOM 2798 C CA . VAL A 1 364 ? 10.508 13.414 -28.641 1 91.06 364 VAL A CA 1
ATOM 2799 C C . VAL A 1 364 ? 11.562 14.383 -28.109 1 91.06 364 VAL A C 1
ATOM 2801 O O . VAL A 1 364 ? 11.281 15.555 -27.875 1 91.06 364 VAL A O 1
ATOM 2804 N N . ASP A 1 365 ? 12.727 13.922 -28.031 1 89.94 365 ASP A N 1
ATOM 2805 C CA . ASP A 1 365 ? 13.828 14.742 -27.531 1 89.94 365 ASP A CA 1
ATOM 2806 C C . ASP A 1 365 ? 14.18 15.852 -28.516 1 89.94 365 ASP A C 1
ATOM 2808 O O . ASP A 1 365 ? 14.391 17 -28.109 1 89.94 365 ASP A O 1
ATOM 2812 N N . ALA A 1 366 ? 14.164 15.531 -29.703 1 91.19 366 ALA A N 1
ATOM 2813 C CA . ALA A 1 366 ? 14.578 16.469 -30.75 1 91.19 366 ALA A CA 1
ATOM 2814 C C . ALA A 1 366 ? 13.523 17.547 -30.953 1 91.19 366 ALA A C 1
ATOM 2816 O O . ALA A 1 366 ? 13.852 18.703 -31.25 1 91.19 366 ALA A O 1
ATOM 2817 N N . SER A 1 367 ? 12.273 17.203 -30.891 1 87.94 367 SER A N 1
ATOM 2818 C CA . SER A 1 367 ? 11.172 18.109 -31.188 1 87.94 367 SER A CA 1
ATOM 2819 C C . SER A 1 367 ? 10.961 19.109 -30.047 1 87.94 367 SER A C 1
ATOM 2821 O O . SER A 1 367 ? 10.297 20.141 -30.234 1 87.94 367 SER A O 1
ATOM 2823 N N . GLY A 1 368 ? 11.461 18.781 -28.828 1 85.75 368 GLY A N 1
ATOM 2824 C CA . GLY A 1 368 ? 11.281 19.656 -27.672 1 85.75 368 GLY A CA 1
ATOM 2825 C C . GLY A 1 368 ? 9.93 19.484 -27 1 85.75 368 GLY A C 1
ATOM 2826 O O . GLY A 1 368 ? 9.57 20.266 -26.109 1 85.75 368 GLY A O 1
ATOM 2827 N N . ILE A 1 369 ? 9.164 18.547 -27.469 1 84.94 369 ILE A N 1
ATOM 2828 C CA . ILE A 1 369 ? 7.867 18.281 -26.844 1 84.94 369 ILE A CA 1
ATOM 2829 C C . ILE A 1 369 ? 8.062 17.906 -25.375 1 84.94 369 ILE A C 1
ATOM 2831 O O . ILE A 1 369 ? 7.27 18.297 -24.516 1 84.94 369 ILE A O 1
ATOM 2835 N N . GLY A 1 370 ? 9.062 17.219 -25.094 1 88.25 370 GLY A N 1
ATOM 2836 C CA . GLY A 1 370 ? 9.422 16.703 -23.781 1 88.25 370 GLY A CA 1
ATOM 2837 C C . GLY A 1 370 ? 10.82 16.125 -23.734 1 88.25 370 GLY A C 1
ATOM 2838 O O . GLY A 1 370 ? 11.602 16.297 -24.672 1 88.25 370 GLY A O 1
ATOM 2839 N N . ARG A 1 371 ? 11.125 15.609 -22.547 1 90.06 371 ARG A N 1
ATOM 2840 C CA . ARG A 1 371 ? 12.414 14.961 -22.328 1 90.06 371 ARG A CA 1
ATOM 2841 C C . ARG A 1 371 ? 12.242 13.516 -21.891 1 90.06 371 ARG A C 1
ATOM 2843 O O . ARG A 1 371 ? 11.547 13.242 -20.906 1 90.06 371 ARG A O 1
ATOM 2850 N N . VAL A 1 372 ? 12.805 12.594 -22.656 1 90.44 372 VAL A N 1
ATOM 2851 C CA . VAL A 1 372 ? 12.773 11.188 -22.266 1 90.44 372 VAL A CA 1
ATOM 2852 C C . VAL A 1 372 ? 13.68 10.969 -21.062 1 90.44 372 VAL A C 1
ATOM 2854 O O . VAL A 1 372 ? 14.836 11.398 -21.062 1 90.44 372 VAL A O 1
ATOM 2857 N N . LEU A 1 373 ? 13.055 10.398 -20.031 1 84.81 373 LEU A N 1
ATOM 2858 C CA . LEU A 1 373 ? 13.812 10.164 -18.797 1 84.81 373 LEU A CA 1
ATOM 2859 C C . LEU A 1 373 ? 14.484 8.797 -18.828 1 84.81 373 LEU A C 1
ATOM 2861 O O . LEU A 1 373 ? 13.922 7.832 -19.344 1 84.81 373 LEU A O 1
ATOM 2865 N N . GLY A 1 374 ? 15.758 8.57 -18.672 1 66.75 374 GLY A N 1
ATOM 2866 C CA . GLY A 1 374 ? 16.547 7.355 -18.672 1 66.75 374 GLY A CA 1
ATOM 2867 C C . GLY A 1 374 ? 16.453 6.57 -17.391 1 66.75 374 GLY A C 1
ATOM 2868 O O . GLY A 1 374 ? 16.031 7.105 -16.359 1 66.75 374 GLY A O 1
ATOM 2869 N N . MET B 1 1 ? 23.703 -37.562 -28.062 1 33.44 1 MET B N 1
ATOM 2870 C CA . MET B 1 1 ? 22.906 -36.375 -27.688 1 33.44 1 MET B CA 1
ATOM 2871 C C . MET B 1 1 ? 21.422 -36.656 -27.938 1 33.44 1 MET B C 1
ATOM 2873 O O . MET B 1 1 ? 20.969 -36.594 -29.078 1 33.44 1 MET B O 1
ATOM 2877 N N . SER B 1 2 ? 20.812 -37.688 -27.453 1 40.53 2 SER B N 1
ATOM 2878 C CA . SER B 1 2 ? 19.5 -38.219 -27.75 1 40.53 2 SER B CA 1
ATOM 2879 C C . SER B 1 2 ? 18.422 -37.125 -27.734 1 40.53 2 SER B C 1
ATOM 2881 O O . SER B 1 2 ? 18.328 -36.375 -26.781 1 40.53 2 SER B O 1
ATOM 2883 N N . GLY B 1 3 ? 18.078 -36.469 -28.781 1 43.38 3 GLY B N 1
ATOM 2884 C CA . GLY B 1 3 ? 17.234 -35.312 -29.047 1 43.38 3 GLY B CA 1
ATOM 2885 C C . GLY B 1 3 ? 15.961 -35.312 -28.219 1 43.38 3 GLY B C 1
ATOM 2886 O O . GLY B 1 3 ? 15.109 -36.188 -28.359 1 43.38 3 GLY B O 1
ATOM 2887 N N . LEU B 1 4 ? 16 -35 -26.953 1 51.84 4 LEU B N 1
ATOM 2888 C CA . LEU B 1 4 ? 14.852 -34.969 -26.047 1 51.84 4 LEU B CA 1
ATOM 2889 C C . LEU B 1 4 ? 13.594 -34.531 -26.797 1 51.84 4 LEU B C 1
ATOM 2891 O O . LEU B 1 4 ? 13.578 -33.438 -27.391 1 51.84 4 LEU B O 1
ATOM 2895 N N . LEU B 1 5 ? 12.773 -35.375 -27.406 1 59.84 5 LEU B N 1
ATOM 2896 C CA . LEU B 1 5 ? 11.547 -35.062 -28.141 1 59.84 5 LEU B CA 1
ATOM 2897 C C . LEU B 1 5 ? 10.672 -34.094 -27.328 1 59.84 5 LEU B C 1
ATOM 2899 O O . LEU B 1 5 ? 10.273 -34.406 -26.203 1 59.84 5 LEU B O 1
ATOM 2903 N N . GLU B 1 6 ? 10.609 -32.906 -27.672 1 72.75 6 GLU B N 1
ATOM 2904 C CA . GLU B 1 6 ? 9.781 -31.844 -27.094 1 72.75 6 GLU B CA 1
ATOM 2905 C C . GLU B 1 6 ? 8.305 -32.25 -27.094 1 72.75 6 GLU B C 1
ATOM 2907 O O . GLU B 1 6 ? 7.816 -32.844 -28.047 1 72.75 6 GLU B O 1
ATOM 2912 N N . ARG B 1 7 ? 7.707 -32.344 -25.891 1 82.69 7 ARG B N 1
ATOM 2913 C CA . ARG B 1 7 ? 6.301 -32.719 -25.766 1 82.69 7 ARG B CA 1
ATOM 2914 C C . ARG B 1 7 ? 5.414 -31.469 -25.766 1 82.69 7 ARG B C 1
ATOM 2916 O O . ARG B 1 7 ? 5.789 -30.438 -25.219 1 82.69 7 ARG B O 1
ATOM 2923 N N . THR B 1 8 ? 4.324 -31.578 -26.469 1 86.81 8 THR B N 1
ATOM 2924 C CA . THR B 1 8 ? 3.238 -30.594 -26.453 1 86.81 8 THR B CA 1
ATOM 2925 C C . THR B 1 8 ? 1.914 -31.266 -26.094 1 86.81 8 THR B C 1
ATOM 2927 O O . THR B 1 8 ? 1.589 -32.344 -26.625 1 86.81 8 THR B O 1
ATOM 2930 N N . PRO B 1 9 ? 1.315 -30.703 -25.125 1 93 9 PRO B N 1
ATOM 2931 C CA . PRO B 1 9 ? 0.074 -31.359 -24.719 1 93 9 PRO B CA 1
ATOM 2932 C C . PRO B 1 9 ? -1.031 -31.25 -25.75 1 93 9 PRO B C 1
ATOM 2934 O O . PRO B 1 9 ? -1.155 -30.203 -26.406 1 93 9 PRO B O 1
ATOM 2937 N N . ARG B 1 10 ? -1.716 -32.25 -25.953 1 93.88 10 ARG B N 1
ATOM 2938 C CA . ARG B 1 10 ? -2.938 -32.219 -26.75 1 93.88 10 ARG B CA 1
ATOM 2939 C C . ARG B 1 10 ? -4.137 -31.812 -25.906 1 93.88 10 ARG B C 1
ATOM 2941 O O . ARG B 1 10 ? -5.094 -31.234 -26.422 1 93.88 10 ARG B O 1
ATOM 2948 N N . THR B 1 11 ? -4.094 -32.188 -24.625 1 97.88 11 THR B N 1
ATOM 2949 C CA . THR B 1 11 ? -5.18 -31.906 -23.703 1 97.88 11 THR B CA 1
ATOM 2950 C C . THR B 1 11 ? -4.641 -31.594 -22.312 1 97.88 11 THR B C 1
ATOM 2952 O O . THR B 1 11 ? -3.723 -32.25 -21.828 1 97.88 11 THR B O 1
ATOM 2955 N N . VAL B 1 12 ? -5.23 -30.516 -21.703 1 98.69 12 VAL B N 1
ATOM 2956 C CA . VAL B 1 12 ? -4.918 -30.172 -20.328 1 98.69 12 VAL B CA 1
ATOM 2957 C C . VAL B 1 12 ? -6.105 -30.5 -19.422 1 98.69 12 VAL B C 1
ATOM 2959 O O . VAL B 1 12 ? -7.254 -30.203 -19.766 1 98.69 12 VAL B O 1
ATOM 2962 N N . GLY B 1 13 ? -5.863 -31.25 -18.359 1 98.81 13 GLY B N 1
ATOM 2963 C CA . GLY B 1 13 ? -6.867 -31.516 -17.344 1 98.81 13 GLY B CA 1
ATOM 2964 C C . GLY B 1 13 ? -6.723 -30.625 -16.109 1 98.81 13 GLY B C 1
ATOM 2965 O O . GLY B 1 13 ? -5.605 -30.359 -15.664 1 98.81 13 GLY B O 1
ATOM 2966 N N . ILE B 1 14 ? -7.852 -30.156 -15.578 1 98.88 14 ILE B N 1
ATOM 2967 C CA . ILE B 1 14 ? -7.84 -29.328 -14.383 1 98.88 14 ILE B CA 1
ATOM 2968 C C . ILE B 1 14 ? -8.68 -29.969 -13.289 1 98.88 14 ILE B C 1
ATOM 2970 O O . ILE B 1 14 ? -9.883 -30.188 -13.469 1 98.88 14 ILE B O 1
ATOM 2974 N N . VAL B 1 15 ? -8.055 -30.328 -12.219 1 98.81 15 VAL B N 1
ATOM 2975 C CA . VAL B 1 15 ? -8.758 -30.75 -11.016 1 98.81 15 VAL B CA 1
ATOM 2976 C C . VAL B 1 15 ? -9.102 -29.531 -10.164 1 98.81 15 VAL B C 1
ATOM 2978 O O . VAL B 1 15 ? -8.203 -28.828 -9.688 1 98.81 15 VAL B O 1
ATOM 2981 N N . GLY B 1 16 ? -10.297 -29.297 -9.867 1 97.94 16 GLY B N 1
ATOM 2982 C CA . GLY B 1 16 ? -10.766 -28.047 -9.289 1 97.94 16 GLY B CA 1
ATOM 2983 C C . GLY B 1 16 ? -11.164 -27.016 -10.328 1 97.94 16 GLY B C 1
ATOM 2984 O O . GLY B 1 16 ? -10.836 -25.828 -10.195 1 97.94 16 GLY B O 1
ATOM 2985 N N . SER B 1 17 ? -11.836 -27.484 -11.406 1 98.06 17 SER B N 1
ATOM 2986 C CA . SER B 1 17 ? -12.086 -26.672 -12.594 1 98.06 17 SER B CA 1
ATOM 2987 C C . SER B 1 17 ? -13.164 -25.625 -12.328 1 98.06 17 SER B C 1
ATOM 2989 O O . SER B 1 17 ? -13.266 -24.641 -13.062 1 98.06 17 SER B O 1
ATOM 2991 N N . ALA B 1 18 ? -13.961 -25.766 -11.281 1 96.56 18 ALA B N 1
ATOM 2992 C CA . ALA B 1 18 ? -15.055 -24.828 -11.023 1 96.56 18 ALA B CA 1
ATOM 2993 C C . ALA B 1 18 ? -14.625 -23.75 -10.039 1 96.56 18 ALA B C 1
ATOM 2995 O O . ALA B 1 18 ? -15.336 -22.766 -9.852 1 96.56 18 ALA B O 1
ATOM 2996 N N . GLY B 1 19 ? -13.445 -23.938 -9.406 1 94.69 19 GLY B N 1
ATOM 2997 C CA . GLY B 1 19 ? -12.922 -22.906 -8.523 1 94.69 19 GLY B CA 1
ATOM 2998 C C . GLY B 1 19 ? -12.438 -21.672 -9.266 1 94.69 19 GLY B C 1
ATOM 2999 O O . GLY B 1 19 ? -12.305 -21.688 -10.484 1 94.69 19 GLY B O 1
ATOM 3000 N N . ALA B 1 20 ? -12.172 -20.641 -8.508 1 92.75 20 ALA B N 1
ATOM 3001 C CA . ALA B 1 20 ? -11.805 -19.359 -9.094 1 92.75 20 ALA B CA 1
ATOM 3002 C C . ALA B 1 20 ? -10.57 -19.484 -9.984 1 92.75 20 ALA B C 1
ATOM 3004 O O . ALA B 1 20 ? -10.586 -19.078 -11.148 1 92.75 20 ALA B O 1
ATOM 3005 N N . TYR B 1 21 ? -9.523 -20.094 -9.484 1 95.81 21 TYR B N 1
ATOM 3006 C CA . TYR B 1 21 ? -8.312 -20.219 -10.297 1 95.81 21 TYR B CA 1
ATOM 3007 C C . TYR B 1 21 ? -8.492 -21.266 -11.391 1 95.81 21 TYR B C 1
ATOM 3009 O O . TYR B 1 21 ? -7.922 -21.156 -12.469 1 95.81 21 TYR B O 1
ATOM 3017 N N . GLY B 1 22 ? -9.281 -22.344 -11.094 1 97.56 22 GLY B N 1
ATOM 3018 C CA . GLY B 1 22 ? -9.586 -23.328 -12.117 1 97.56 22 GLY B CA 1
ATOM 3019 C C . GLY B 1 22 ? -10.25 -22.719 -13.344 1 97.56 22 GLY B C 1
ATOM 3020 O O . GLY B 1 22 ? -9.875 -23.031 -14.477 1 97.56 22 GLY B O 1
ATOM 3021 N N . ARG B 1 23 ? -11.172 -21.844 -13.078 1 96.81 23 ARG B N 1
ATOM 3022 C CA . ARG B 1 23 ? -11.859 -21.172 -14.172 1 96.81 23 ARG B CA 1
ATOM 3023 C C . ARG B 1 23 ? -10.898 -20.266 -14.945 1 96.81 23 ARG B C 1
ATOM 3025 O O . ARG B 1 23 ? -10.938 -20.219 -16.172 1 96.81 23 ARG B O 1
ATOM 3032 N N . TRP B 1 24 ? -10.07 -19.562 -14.188 1 96.88 24 TRP B N 1
ATOM 3033 C CA . TRP B 1 24 ? -9.102 -18.688 -14.844 1 96.88 24 TRP B CA 1
ATOM 3034 C C . TRP B 1 24 ? -8.141 -19.484 -15.711 1 96.88 24 TRP B C 1
ATOM 3036 O O . TRP B 1 24 ? -7.887 -19.125 -16.859 1 96.88 24 TRP B O 1
ATOM 3046 N N . LEU B 1 25 ? -7.668 -20.578 -15.234 1 98.25 25 LEU B N 1
ATOM 3047 C CA . LEU B 1 25 ? -6.738 -21.438 -15.969 1 98.25 25 LEU B CA 1
ATOM 3048 C C . LEU B 1 25 ? -7.402 -22.031 -17.203 1 98.25 25 LEU B C 1
ATOM 3050 O O . LEU B 1 25 ? -6.77 -22.156 -18.25 1 98.25 25 LEU B O 1
ATOM 3054 N N . THR B 1 26 ? -8.633 -22.438 -17.031 1 98.06 26 THR B N 1
ATOM 3055 C CA . THR B 1 26 ? -9.375 -22.969 -18.172 1 98.06 26 THR B CA 1
ATOM 3056 C C . THR B 1 26 ? -9.398 -21.969 -19.312 1 98.06 26 THR B C 1
ATOM 3058 O O . THR B 1 26 ? -9.078 -22.312 -20.453 1 98.06 26 THR B O 1
ATOM 3061 N N . ARG B 1 27 ? -9.75 -20.734 -18.969 1 97.38 27 ARG B N 1
ATOM 3062 C CA . ARG B 1 27 ? -9.805 -19.688 -19.969 1 97.38 27 ARG B CA 1
ATOM 3063 C C . ARG B 1 27 ? -8.422 -19.422 -20.562 1 97.38 27 ARG B C 1
ATOM 3065 O O . ARG B 1 27 ? -8.281 -19.266 -21.781 1 97.38 27 ARG B O 1
ATOM 3072 N N . PHE B 1 28 ? -7.434 -19.391 -19.734 1 97.56 28 PHE B N 1
ATOM 3073 C CA . PHE B 1 28 ? -6.07 -19.125 -20.172 1 97.56 28 PHE B CA 1
ATOM 3074 C C . PHE B 1 28 ? -5.605 -20.188 -21.172 1 97.56 28 PHE B C 1
ATOM 3076 O O . PHE B 1 28 ? -5.141 -19.859 -22.266 1 97.56 28 PHE B O 1
ATOM 3083 N N . PHE B 1 29 ? -5.781 -21.453 -20.859 1 98.06 29 PHE B N 1
ATOM 3084 C CA . PHE B 1 29 ? -5.305 -22.531 -21.719 1 98.06 29 PHE B CA 1
ATOM 3085 C C . PHE B 1 29 ? -6.098 -22.594 -23.031 1 98.06 29 PHE B C 1
ATOM 3087 O O . PHE B 1 29 ? -5.527 -22.797 -24.094 1 98.06 29 PHE B O 1
ATOM 3094 N N . GLN B 1 30 ? -7.355 -22.391 -22.891 1 97.38 30 GLN B N 1
ATOM 3095 C CA . GLN B 1 30 ? -8.211 -22.484 -24.078 1 97.38 30 GLN B CA 1
ATOM 3096 C C . GLN B 1 30 ? -8.008 -21.297 -25 1 97.38 30 GLN B C 1
ATOM 3098 O O . GLN B 1 30 ? -7.84 -21.469 -26.219 1 97.38 30 GLN B O 1
ATOM 3103 N N . GLN B 1 31 ? -7.977 -20.109 -24.391 1 94.5 31 GLN B N 1
ATOM 3104 C CA . GLN B 1 31 ? -8.023 -18.906 -25.203 1 94.5 31 GLN B CA 1
ATOM 3105 C C . GLN B 1 31 ? -6.621 -18.406 -25.531 1 94.5 31 GLN B C 1
ATOM 3107 O O . GLN B 1 31 ? -6.379 -17.906 -26.625 1 94.5 31 GLN B O 1
ATOM 3112 N N . HIS B 1 32 ? -5.762 -18.547 -24.625 1 91.69 32 HIS B N 1
ATOM 3113 C CA . HIS B 1 32 ? -4.441 -17.969 -24.828 1 91.69 32 HIS B CA 1
ATOM 3114 C C . HIS B 1 32 ? -3.473 -19 -25.391 1 91.69 32 HIS B C 1
ATOM 3116 O O . HIS B 1 32 ? -2.656 -18.672 -26.266 1 91.69 32 HIS B O 1
ATOM 3122 N N . MET B 1 33 ? -3.562 -20.203 -24.953 1 95.25 33 MET B N 1
ATOM 3123 C CA . MET B 1 33 ? -2.65 -21.234 -25.438 1 95.25 33 MET B CA 1
ATOM 3124 C C . MET B 1 33 ? -3.334 -22.125 -26.484 1 95.25 33 MET B C 1
ATOM 3126 O O . MET B 1 33 ? -2.691 -22.969 -27.094 1 95.25 33 MET B O 1
ATOM 3130 N N . GLN B 1 34 ? -4.617 -21.969 -26.719 1 96 34 GLN B N 1
ATOM 3131 C CA . GLN B 1 34 ? -5.402 -22.688 -27.703 1 96 34 GLN B CA 1
ATOM 3132 C C . GLN B 1 34 ? -5.289 -24.203 -27.516 1 96 34 GLN B C 1
ATOM 3134 O O . GLN B 1 34 ? -5.035 -24.938 -28.469 1 96 34 GLN B O 1
ATOM 3139 N N . LEU B 1 35 ? -5.43 -24.641 -26.297 1 97.44 35 LEU B N 1
ATOM 3140 C CA . LEU B 1 35 ? -5.387 -26.047 -25.938 1 97.44 35 LEU B CA 1
ATOM 3141 C C . LEU B 1 35 ? -6.758 -26.547 -25.484 1 97.44 35 LEU B C 1
ATOM 3143 O O . LEU B 1 35 ? -7.469 -25.812 -24.781 1 97.44 35 LEU B O 1
ATOM 3147 N N . PRO B 1 36 ? -7.145 -27.766 -25.922 1 98 36 PRO B N 1
ATOM 3148 C CA . PRO B 1 36 ? -8.328 -28.359 -25.297 1 98 36 PRO B CA 1
ATOM 3149 C C . PRO B 1 36 ? -8.172 -28.562 -23.797 1 98 36 PRO B C 1
ATOM 3151 O O . PRO B 1 36 ? -7.094 -28.922 -23.328 1 98 36 PRO B O 1
ATOM 3154 N N . VAL B 1 37 ? -9.227 -28.25 -23.062 1 98.62 37 VAL B N 1
ATOM 3155 C CA . VAL B 1 37 ? -9.195 -28.375 -21.609 1 98.62 37 VAL B CA 1
ATOM 3156 C C . VAL B 1 37 ? -10.375 -29.219 -21.125 1 98.62 37 VAL B C 1
ATOM 3158 O O . VAL B 1 37 ? -11.5 -29.047 -21.609 1 98.62 37 VAL B O 1
ATOM 3161 N N . ILE B 1 38 ? -10.133 -30.172 -20.312 1 98.69 38 ILE B N 1
ATOM 3162 C CA . ILE B 1 38 ? -11.164 -30.891 -19.578 1 98.69 38 ILE B CA 1
ATOM 3163 C C . ILE B 1 38 ? -10.984 -30.656 -18.078 1 98.69 38 ILE B C 1
ATOM 3165 O O . ILE B 1 38 ? -9.891 -30.312 -17.609 1 98.69 38 ILE B O 1
ATOM 3169 N N . GLY B 1 39 ? -12.086 -30.719 -17.328 1 98.69 39 GLY B N 1
ATOM 3170 C CA . GLY B 1 39 ? -11.992 -30.391 -15.922 1 98.69 39 GLY B CA 1
ATOM 3171 C C . GLY B 1 39 ? -12.906 -31.234 -15.047 1 98.69 39 GLY B C 1
ATOM 3172 O O . GLY B 1 39 ? -13.945 -31.703 -15.5 1 98.69 39 GLY B O 1
ATOM 3173 N N . HIS B 1 40 ? -12.461 -31.375 -13.828 1 98.62 40 HIS B N 1
ATOM 3174 C CA . HIS B 1 40 ? -13.266 -32.031 -12.797 1 98.62 40 HIS B CA 1
ATOM 3175 C C . HIS B 1 40 ? -13.422 -31.141 -11.57 1 98.62 40 HIS B C 1
ATOM 3177 O O . HIS B 1 40 ? -12.453 -30.531 -11.109 1 98.62 40 HIS B O 1
ATOM 3183 N N . ASP B 1 41 ? -14.57 -31.078 -11.055 1 98.12 41 ASP B N 1
ATOM 3184 C CA . ASP B 1 41 ? -14.867 -30.453 -9.781 1 98.12 41 ASP B CA 1
ATOM 3185 C C . ASP B 1 41 ? -16.062 -31.125 -9.094 1 98.12 41 ASP B C 1
ATOM 3187 O O . ASP B 1 41 ? -17.141 -31.234 -9.68 1 98.12 41 ASP B O 1
ATOM 3191 N N . PRO B 1 42 ? -15.883 -31.531 -7.879 1 95.12 42 PRO B N 1
ATOM 3192 C CA . PRO B 1 42 ? -17 -32.188 -7.191 1 95.12 42 PRO B CA 1
ATOM 3193 C C . PRO B 1 42 ? -18.234 -31.281 -7.098 1 95.12 42 PRO B C 1
ATOM 3195 O O . PRO B 1 42 ? -19.359 -31.781 -6.98 1 95.12 42 PRO B O 1
ATOM 3198 N N . ALA B 1 43 ? -18.047 -30.016 -7.129 1 94.38 43 ALA B N 1
ATOM 3199 C CA . ALA B 1 43 ? -19.156 -29.078 -7.012 1 94.38 43 ALA B CA 1
ATOM 3200 C C . ALA B 1 43 ? -19.875 -28.922 -8.344 1 94.38 43 ALA B C 1
ATOM 3202 O O . ALA B 1 43 ? -20.953 -28.312 -8.406 1 94.38 43 ALA B O 1
ATOM 3203 N N . ASP B 1 44 ? -19.359 -29.453 -9.445 1 96.62 44 ASP B N 1
ATOM 3204 C CA . ASP B 1 44 ? -19.938 -29.375 -10.781 1 96.62 44 ASP B CA 1
ATOM 3205 C C . ASP B 1 44 ? -20.281 -30.766 -11.312 1 96.62 44 ASP B C 1
ATOM 3207 O O . ASP B 1 44 ? -19.453 -31.406 -11.961 1 96.62 44 ASP B O 1
ATOM 3211 N N . PRO B 1 45 ? -21.5 -31.172 -11.203 1 94.38 45 PRO B N 1
ATOM 3212 C CA . PRO B 1 45 ? -21.891 -32.5 -11.648 1 94.38 45 PRO B CA 1
ATOM 3213 C C . PRO B 1 45 ? -21.672 -32.719 -13.148 1 94.38 45 PRO B C 1
ATOM 3215 O O . PRO B 1 45 ? -21.594 -33.844 -13.609 1 94.38 45 PRO B O 1
ATOM 3218 N N . GLY B 1 46 ? -21.625 -31.688 -13.867 1 96.06 46 GLY B N 1
ATOM 3219 C CA . GLY B 1 46 ? -21.438 -31.781 -15.305 1 96.06 46 GLY B CA 1
ATOM 3220 C C . GLY B 1 46 ? -19.984 -31.875 -15.711 1 96.06 46 GLY B C 1
ATOM 3221 O O . GLY B 1 46 ? -19.672 -32.031 -16.891 1 96.06 46 GLY B O 1
ATOM 3222 N N . SER B 1 47 ? -19.125 -31.844 -14.695 1 97.75 47 SER B N 1
ATOM 3223 C CA . SER B 1 47 ? -17.703 -31.891 -15.008 1 97.75 47 SER B CA 1
ATOM 3224 C C . SER B 1 47 ? -17.266 -33.312 -15.336 1 97.75 47 SER B C 1
ATOM 3226 O O . SER B 1 47 ? -18.016 -34.281 -15.117 1 97.75 47 SER B O 1
ATOM 3228 N N . HIS B 1 48 ? -16.125 -33.5 -15.961 1 98.44 48 HIS B N 1
ATOM 3229 C CA . HIS B 1 48 ? -15.547 -34.812 -16.266 1 98.44 48 HIS B CA 1
ATOM 3230 C C . HIS B 1 48 ? -15.219 -35.562 -14.992 1 98.44 48 HIS B C 1
ATOM 3232 O O . HIS B 1 48 ? -15.102 -34.969 -13.922 1 98.44 48 HIS B O 1
ATOM 3238 N N . THR B 1 49 ? -15.102 -36.875 -15.102 1 98 49 THR B N 1
ATOM 3239 C CA . THR B 1 49 ? -14.703 -37.688 -13.969 1 98 49 THR B CA 1
ATOM 3240 C C . THR B 1 49 ? -13.18 -37.688 -13.828 1 98 49 THR B C 1
ATOM 3242 O O . THR B 1 49 ? -12.461 -37.406 -14.781 1 98 49 THR B O 1
ATOM 3245 N N . PRO B 1 50 ? -12.719 -38.062 -12.602 1 98.12 50 PRO B N 1
ATOM 3246 C CA . PRO B 1 50 ? -11.273 -38.219 -12.43 1 98.12 50 PRO B CA 1
ATOM 3247 C C . PRO B 1 50 ? -10.664 -39.219 -13.422 1 98.12 50 PRO B C 1
ATOM 3249 O O . PRO B 1 50 ? -9.586 -38.969 -13.961 1 98.12 50 PRO B O 1
ATOM 3252 N N . GLU B 1 51 ? -11.352 -40.281 -13.703 1 98.12 51 GLU B N 1
ATOM 3253 C CA . GLU B 1 51 ? -10.867 -41.281 -14.641 1 98.12 51 GLU B CA 1
ATOM 3254 C C . GLU B 1 51 ? -10.719 -40.688 -16.047 1 98.12 51 GLU B C 1
ATOM 3256 O O . GLU B 1 51 ? -9.766 -41.031 -16.766 1 98.12 51 GLU B O 1
ATOM 3261 N N . GLN B 1 52 ? -11.633 -39.906 -16.406 1 98.25 52 GLN B N 1
ATOM 3262 C CA . GLN B 1 52 ? -11.555 -39.25 -17.719 1 98.25 52 GLN B CA 1
ATOM 3263 C C . GLN B 1 52 ? -10.328 -38.344 -17.797 1 98.25 52 GLN B C 1
ATOM 3265 O O . GLN B 1 52 ? -9.656 -38.312 -18.828 1 98.25 52 GLN B O 1
ATOM 3270 N N . LEU B 1 53 ? -10.047 -37.594 -16.766 1 98.62 53 LEU B N 1
ATOM 3271 C CA . LEU B 1 53 ? -8.875 -36.75 -16.734 1 98.62 53 LEU B CA 1
ATOM 3272 C C . LEU B 1 53 ? -7.594 -37.562 -16.844 1 98.62 53 LEU B C 1
ATOM 3274 O O . LEU B 1 53 ? -6.711 -37.25 -17.641 1 98.62 53 LEU B O 1
ATOM 3278 N N . LEU B 1 54 ? -7.512 -38.656 -16.047 1 98.25 54 LEU B N 1
ATOM 3279 C CA . LEU B 1 54 ? -6.324 -39.5 -16.031 1 98.25 54 LEU B CA 1
ATOM 3280 C C . LEU B 1 54 ? -6.098 -40.156 -17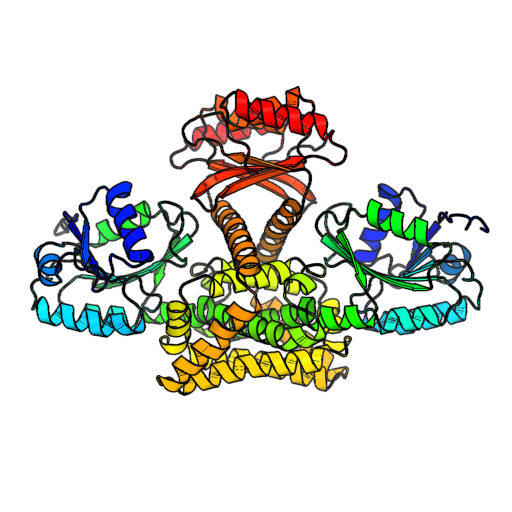.375 1 98.25 54 LEU B C 1
ATOM 3282 O O . LEU B 1 54 ? -4.953 -40.344 -17.797 1 98.25 54 LEU B O 1
ATOM 3286 N N . ALA B 1 55 ? -7.164 -40.406 -18.094 1 97.44 55 ALA B N 1
ATOM 3287 C CA . ALA B 1 55 ? -7.082 -41.125 -19.359 1 97.44 55 ALA B CA 1
ATOM 3288 C C . ALA B 1 55 ? -6.707 -40.156 -20.5 1 97.44 55 ALA B C 1
ATOM 3290 O O . ALA B 1 55 ? -6.012 -40.531 -21.438 1 97.44 55 ALA B O 1
ATOM 3291 N N . GLN B 1 56 ? -7.117 -38.938 -20.359 1 97.69 56 GLN B N 1
ATOM 3292 C CA . GLN B 1 56 ? -7.102 -38.094 -21.547 1 97.69 56 GLN B CA 1
ATOM 3293 C C . GLN B 1 56 ? -6.07 -36.969 -21.422 1 97.69 56 GLN B C 1
ATOM 3295 O O . GLN B 1 56 ? -5.57 -36.438 -22.422 1 97.69 56 GLN B O 1
ATOM 3300 N N . ALA B 1 57 ? -5.758 -36.5 -20.25 1 98.19 57 ALA B N 1
ATOM 3301 C CA . ALA B 1 57 ? -4.926 -35.312 -20.062 1 98.19 57 ALA B CA 1
ATOM 3302 C C . ALA B 1 57 ? -3.443 -35.656 -20.172 1 98.19 57 ALA B C 1
ATOM 3304 O O . ALA B 1 57 ? -2.971 -36.625 -19.547 1 98.19 57 ALA B O 1
ATOM 3305 N N . ASP B 1 58 ? -2.713 -34.906 -20.969 1 98.19 58 ASP B N 1
ATOM 3306 C CA . ASP B 1 58 ? -1.257 -34.969 -21.016 1 98.19 58 ASP B CA 1
ATOM 3307 C C . ASP B 1 58 ? -0.62 -34.219 -19.859 1 98.19 58 ASP B C 1
ATOM 3309 O O . ASP B 1 58 ? 0.457 -34.562 -19.375 1 98.19 58 ASP B O 1
ATOM 3313 N N . VAL B 1 59 ? -1.268 -33.156 -19.547 1 98.69 59 VAL B N 1
ATOM 3314 C CA . VAL B 1 59 ? -0.903 -32.312 -18.422 1 98.69 59 VAL B CA 1
ATOM 3315 C C . VAL B 1 59 ? -2.08 -32.188 -17.453 1 98.69 59 VAL B C 1
ATOM 3317 O O . VAL B 1 59 ? -3.201 -31.891 -17.859 1 98.69 59 VAL B O 1
ATOM 3320 N N . LEU B 1 60 ? -1.828 -32.531 -16.266 1 98.81 60 LEU B N 1
ATOM 3321 C CA . LEU B 1 60 ? -2.852 -32.438 -15.219 1 98.81 60 LEU B CA 1
ATOM 3322 C C . LEU B 1 60 ? -2.492 -31.344 -14.203 1 98.81 60 LEU B C 1
ATOM 3324 O O . LEU B 1 60 ? -1.386 -31.344 -13.664 1 98.81 60 LEU B O 1
ATOM 3328 N N . VAL B 1 61 ? -3.42 -30.359 -13.953 1 98.88 61 VAL B N 1
ATOM 3329 C CA . VAL B 1 61 ? -3.197 -29.266 -13.023 1 98.88 61 VAL B CA 1
ATOM 3330 C C . VAL B 1 61 ? -4.121 -29.406 -11.82 1 98.88 61 VAL B C 1
ATOM 3332 O O . VAL B 1 61 ? -5.348 -29.406 -11.961 1 98.88 61 VAL B O 1
ATOM 3335 N N . PHE B 1 62 ? -3.547 -29.531 -10.664 1 98.81 62 PHE B N 1
ATOM 3336 C CA . PHE B 1 62 ? -4.324 -29.562 -9.43 1 98.81 62 PHE B CA 1
ATOM 3337 C C . PHE B 1 62 ? -4.559 -28.156 -8.906 1 98.81 62 PHE B C 1
ATOM 3339 O O . PHE B 1 62 ? -3.623 -27.484 -8.453 1 98.81 62 PHE B O 1
ATOM 3346 N N . SER B 1 63 ? -5.742 -27.688 -8.953 1 97.69 63 SER B N 1
ATOM 3347 C CA . SER B 1 63 ? -6.199 -26.391 -8.477 1 97.69 63 SER B CA 1
ATOM 3348 C C . SER B 1 63 ? -7.277 -26.547 -7.41 1 97.69 63 SER B C 1
ATOM 3350 O O . SER B 1 63 ? -8.406 -26.078 -7.59 1 97.69 63 SER B O 1
ATOM 3352 N N . ALA B 1 64 ? -6.988 -27.281 -6.332 1 95.5 64 ALA B N 1
ATOM 3353 C CA . ALA B 1 64 ? -7.875 -27.547 -5.207 1 95.5 64 ALA B CA 1
ATOM 3354 C C . ALA B 1 64 ? -7.395 -26.828 -3.947 1 95.5 64 ALA B C 1
ATOM 3356 O O . ALA B 1 64 ? -6.277 -26.297 -3.912 1 95.5 64 ALA B O 1
ATOM 3357 N N . PRO B 1 65 ? -8.219 -26.734 -2.922 1 93.69 65 PRO B N 1
ATOM 3358 C CA . PRO B 1 65 ? -7.781 -26.094 -1.68 1 93.69 65 PRO B CA 1
ATOM 3359 C C . PRO B 1 65 ? -6.516 -26.734 -1.106 1 93.69 65 PRO B C 1
ATOM 3361 O O . PRO B 1 65 ? -6.359 -27.953 -1.16 1 93.69 65 PRO B O 1
ATOM 3364 N N . ILE B 1 66 ? -5.699 -25.859 -0.561 1 95.38 66 ILE B N 1
ATOM 3365 C CA . ILE B 1 66 ? -4.375 -26.234 -0.087 1 95.38 66 ILE B CA 1
ATOM 3366 C C . ILE B 1 66 ? -4.48 -27.453 0.835 1 95.38 66 ILE B C 1
ATOM 3368 O O . ILE B 1 66 ? -3.785 -28.453 0.642 1 95.38 66 ILE B O 1
ATOM 3372 N N . ARG B 1 67 ? -5.391 -27.422 1.751 1 92.94 67 ARG B N 1
ATOM 3373 C CA . ARG B 1 67 ? -5.52 -28.422 2.807 1 92.94 67 ARG B CA 1
ATOM 3374 C C . ARG B 1 67 ? -5.836 -29.797 2.225 1 92.94 67 ARG B C 1
ATOM 3376 O O . ARG B 1 67 ? -5.414 -30.812 2.768 1 92.94 67 ARG B O 1
ATOM 3383 N N . HIS B 1 68 ? -6.461 -29.844 1.091 1 94.69 68 HIS B N 1
ATOM 3384 C CA . HIS B 1 68 ? -6.965 -31.109 0.539 1 94.69 68 HIS B CA 1
ATOM 3385 C C . HIS B 1 68 ? -6.059 -31.625 -0.573 1 94.69 68 HIS B C 1
ATOM 3387 O O . HIS B 1 68 ? -6.148 -32.781 -0.961 1 94.69 68 HIS B O 1
ATOM 3393 N N . THR B 1 69 ? -5.238 -30.828 -1.046 1 97.56 69 THR B N 1
ATOM 3394 C CA . THR B 1 69 ? -4.547 -31.094 -2.303 1 97.56 69 THR B CA 1
ATOM 3395 C C . THR B 1 69 ? -3.605 -32.281 -2.164 1 97.56 69 THR B C 1
ATOM 3397 O O . THR B 1 69 ? -3.6 -33.188 -3.012 1 97.56 69 THR B O 1
ATOM 3400 N N . PRO B 1 70 ? -2.82 -32.438 -1.064 1 98.25 70 PRO B N 1
ATOM 3401 C CA . PRO B 1 70 ? -1.935 -33.594 -0.977 1 98.25 70 PRO B CA 1
ATOM 3402 C C . PRO B 1 70 ? -2.697 -34.906 -0.96 1 98.25 70 PRO B C 1
ATOM 3404 O O . PRO B 1 70 ? -2.336 -35.844 -1.679 1 98.25 70 PRO B O 1
ATOM 3407 N N . ALA B 1 71 ? -3.752 -34.938 -0.223 1 98.25 71 ALA B N 1
ATOM 3408 C CA . ALA B 1 71 ? -4.555 -36.156 -0.16 1 98.25 71 ALA B CA 1
ATOM 3409 C C . ALA B 1 71 ? -5.23 -36.438 -1.499 1 98.25 71 ALA B C 1
ATOM 3411 O O . ALA B 1 71 ? -5.332 -37.594 -1.917 1 98.25 71 ALA B O 1
ATOM 3412 N N . LEU B 1 72 ? -5.734 -35.406 -2.086 1 98.62 72 LEU B N 1
ATOM 3413 C CA . LEU B 1 72 ? -6.355 -35.531 -3.398 1 98.62 72 LEU B CA 1
ATOM 3414 C C . LEU B 1 72 ? -5.367 -36.062 -4.422 1 98.62 72 LEU B C 1
ATOM 3416 O O . LEU B 1 72 ? -5.703 -36.969 -5.195 1 98.62 72 LEU B O 1
ATOM 3420 N N . ILE B 1 73 ? -4.168 -35.562 -4.438 1 98.81 73 ILE B N 1
ATOM 3421 C CA . ILE B 1 73 ? -3.127 -36.031 -5.352 1 98.81 73 ILE B CA 1
ATOM 3422 C C . ILE B 1 73 ? -2.832 -37.5 -5.098 1 98.81 73 ILE B C 1
ATOM 3424 O O . ILE B 1 73 ? -2.693 -38.281 -6.039 1 98.81 73 ILE B O 1
ATOM 3428 N N . ALA B 1 74 ? -2.762 -37.875 -3.852 1 98.69 74 ALA B N 1
ATOM 3429 C CA . ALA B 1 74 ? -2.514 -39.25 -3.5 1 98.69 74 ALA B CA 1
ATOM 3430 C C . ALA B 1 74 ? -3.584 -40.188 -4.09 1 98.69 74 ALA B C 1
ATOM 3432 O O . ALA B 1 74 ? -3.283 -41.281 -4.543 1 98.69 74 ALA B O 1
ATOM 3433 N N . GLU B 1 75 ? -4.805 -39.719 -4.047 1 98.5 75 GLU B N 1
ATOM 3434 C CA . GLU B 1 75 ? -5.898 -40.5 -4.637 1 98.5 75 GLU B CA 1
ATOM 3435 C C . GLU B 1 75 ? -5.711 -40.656 -6.145 1 98.5 75 GLU B C 1
ATOM 3437 O O . GLU B 1 75 ? -5.914 -41.719 -6.691 1 98.5 75 GLU B O 1
ATOM 3442 N N . TYR B 1 76 ? -5.316 -39.594 -6.789 1 98.75 76 TYR B N 1
ATOM 3443 C CA . TYR B 1 76 ? -5.082 -39.625 -8.227 1 98.75 76 TYR B CA 1
ATOM 3444 C C . TYR B 1 76 ? -3.91 -40.531 -8.562 1 98.75 76 TYR B C 1
ATOM 3446 O O . TYR B 1 76 ? -3.928 -41.25 -9.586 1 98.75 76 TYR B O 1
ATOM 3454 N N . VAL B 1 77 ? -2.838 -40.562 -7.758 1 98.62 77 VAL B N 1
ATOM 3455 C CA . VAL B 1 77 ? -1.698 -41.438 -7.953 1 98.62 77 VAL B CA 1
ATOM 3456 C C . VAL B 1 77 ? -2.164 -42.906 -7.922 1 98.62 77 VAL B C 1
ATOM 3458 O O . VAL B 1 77 ? -1.815 -43.688 -8.805 1 98.62 77 VAL B O 1
ATOM 3461 N N . ARG B 1 78 ? -3.012 -43.188 -6.945 1 98.38 78 ARG B N 1
ATOM 3462 C CA . ARG B 1 78 ? -3.521 -44.531 -6.809 1 98.38 78 ARG B CA 1
ATOM 3463 C C . ARG B 1 78 ? -4.367 -44.938 -8.016 1 98.38 78 ARG B C 1
ATOM 3465 O O . ARG B 1 78 ? -4.211 -46.031 -8.562 1 98.38 78 ARG B O 1
ATOM 3472 N N . GLN B 1 79 ? -5.199 -44.062 -8.383 1 98.25 79 GLN B N 1
ATOM 3473 C CA . GLN B 1 79 ? -6.113 -44.344 -9.484 1 98.25 79 GLN B CA 1
ATOM 3474 C C . GLN B 1 79 ? -5.359 -44.438 -10.805 1 98.25 79 GLN B C 1
ATOM 3476 O O . GLN B 1 79 ? -5.734 -45.25 -11.68 1 98.25 79 GLN B O 1
ATOM 3481 N N . SER B 1 80 ? -4.355 -43.625 -10.961 1 98.06 80 SER B N 1
ATOM 3482 C CA . SER B 1 80 ? -3.58 -43.625 -12.203 1 98.06 80 SER B CA 1
ATOM 3483 C C . SER B 1 80 ? -2.781 -44.906 -12.344 1 98.06 80 SER B C 1
ATOM 3485 O O . SER B 1 80 ? -2.555 -45.406 -13.461 1 98.06 80 SER B O 1
ATOM 3487 N N . ALA B 1 81 ? -2.279 -45.406 -11.289 1 96.88 81 ALA B N 1
ATOM 3488 C CA . ALA B 1 81 ? -1.596 -46.719 -11.219 1 96.88 81 ALA B CA 1
ATOM 3489 C C . ALA B 1 81 ? -0.463 -46.781 -12.242 1 96.88 81 ALA B C 1
ATOM 3491 O O . ALA B 1 81 ? -0.318 -47.781 -12.945 1 96.88 81 ALA B O 1
ATOM 3492 N N . GLY B 1 82 ? 0.2 -45.688 -12.375 1 96.25 82 GLY B N 1
ATOM 3493 C CA . GLY B 1 82 ? 1.396 -45.719 -13.203 1 96.25 82 GLY B CA 1
ATOM 3494 C C . GLY B 1 82 ? 1.149 -45.219 -14.617 1 96.25 82 GLY B C 1
ATOM 3495 O O . GLY B 1 82 ? 2.094 -44.938 -15.344 1 96.25 82 GLY B O 1
ATOM 3496 N N . ARG B 1 83 ? -0.068 -45.062 -15.031 1 96.06 83 ARG B N 1
ATOM 3497 C CA . ARG B 1 83 ? -0.424 -44.656 -16.391 1 96.06 83 ARG B CA 1
ATOM 3498 C C . ARG B 1 83 ? 0.054 -43.25 -16.672 1 96.06 83 ARG B C 1
ATOM 3500 O O . ARG B 1 83 ? 0.09 -42.812 -17.828 1 96.06 83 ARG B O 1
ATOM 3507 N N . GLU B 1 84 ? 0.393 -42.5 -15.602 1 95.56 84 GLU B N 1
ATOM 3508 C CA . GLU B 1 84 ? 0.773 -41.125 -15.766 1 95.56 84 GLU B CA 1
ATOM 3509 C C . GLU B 1 84 ? 2.252 -40.969 -16.109 1 95.56 84 GLU B C 1
ATOM 3511 O O . GLU B 1 84 ? 2.771 -39.875 -16.219 1 95.56 84 GLU B O 1
ATOM 3516 N N . GLN B 1 85 ? 2.775 -42.125 -16.391 1 94.69 85 GLN B N 1
ATOM 3517 C CA . GLN B 1 85 ? 4.145 -42.062 -16.891 1 94.69 85 GLN B CA 1
ATOM 3518 C C . GLN B 1 85 ? 4.238 -41.25 -18.156 1 94.69 85 GLN B C 1
ATOM 3520 O O . GLN B 1 85 ? 3.375 -41.344 -19.031 1 94.69 85 GLN B O 1
ATOM 3525 N N . ASP B 1 86 ? 5.141 -40.344 -18.312 1 94.25 86 ASP B N 1
ATOM 3526 C CA . ASP B 1 86 ? 5.41 -39.5 -19.453 1 94.25 86 ASP B CA 1
ATOM 3527 C C . ASP B 1 86 ? 4.438 -38.312 -19.5 1 94.25 86 ASP B C 1
ATOM 3529 O O . ASP B 1 86 ? 4.367 -37.594 -20.5 1 94.25 86 ASP B O 1
ATOM 3533 N N . ARG B 1 87 ? 3.605 -38.219 -18.469 1 97.75 87 ARG B N 1
ATOM 3534 C CA . ARG B 1 87 ? 2.729 -37.062 -18.344 1 97.75 87 ARG B CA 1
ATOM 3535 C C . ARG B 1 87 ? 3.326 -36.031 -17.406 1 97.75 87 ARG B C 1
ATOM 3537 O O . ARG B 1 87 ? 4.406 -36.219 -16.859 1 97.75 87 ARG B O 1
ATOM 3544 N N . LEU B 1 88 ? 2.691 -34.844 -17.359 1 98.69 88 LEU B N 1
ATOM 3545 C CA . LEU B 1 88 ? 3.121 -33.75 -16.5 1 98.69 88 LEU B CA 1
ATOM 3546 C C . LEU B 1 88 ? 2.039 -33.406 -15.477 1 98.69 88 LEU B C 1
ATOM 3548 O O . LEU B 1 88 ? 0.879 -33.219 -15.844 1 98.69 88 LEU B O 1
ATOM 3552 N N . TRP B 1 89 ? 2.383 -33.469 -14.195 1 98.88 89 TRP B N 1
ATOM 3553 C CA . TRP B 1 89 ? 1.477 -33.031 -13.141 1 98.88 89 TRP B CA 1
ATOM 3554 C C . TRP B 1 89 ? 1.957 -31.734 -12.523 1 98.88 89 TRP B C 1
ATOM 3556 O O . TRP B 1 89 ? 3.139 -31.578 -12.203 1 98.88 89 TRP B O 1
ATOM 3566 N N . LEU B 1 90 ? 1.022 -30.797 -12.438 1 98.88 90 LEU B N 1
ATOM 3567 C CA . LEU B 1 90 ? 1.238 -29.469 -11.852 1 98.88 90 LEU B CA 1
ATOM 3568 C C . LEU B 1 90 ? 0.286 -29.234 -10.688 1 98.88 90 LEU B C 1
ATOM 3570 O O . LEU B 1 90 ? -0.81 -29.797 -10.648 1 98.88 90 LEU B O 1
ATOM 3574 N N . ASP B 1 91 ? 0.643 -28.453 -9.703 1 98.75 91 ASP B N 1
ATOM 3575 C CA . ASP B 1 91 ? -0.299 -27.844 -8.773 1 98.75 91 ASP B CA 1
ATOM 3576 C C . ASP B 1 91 ? -0.118 -26.328 -8.734 1 98.75 91 ASP B C 1
ATOM 3578 O O . ASP B 1 91 ? 0.938 -25.812 -9.109 1 98.75 91 ASP B O 1
ATOM 3582 N N . VAL B 1 92 ? -1.178 -25.625 -8.281 1 98.25 92 VAL B N 1
ATOM 3583 C CA . VAL B 1 92 ? -1.063 -24.156 -8.242 1 98.25 92 VAL B CA 1
ATOM 3584 C C . VAL B 1 92 ? -1.407 -23.656 -6.844 1 98.25 92 VAL B C 1
ATOM 3586 O O . VAL B 1 92 ? -1.866 -22.516 -6.688 1 98.25 92 VAL B O 1
ATOM 3589 N N . THR B 1 93 ? -1.219 -24.5 -5.77 1 96.62 93 THR B N 1
ATOM 3590 C CA . THR B 1 93 ? -1.524 -24.094 -4.402 1 96.62 93 THR B CA 1
ATOM 3591 C C . THR B 1 93 ? -0.452 -23.141 -3.867 1 96.62 93 THR B C 1
ATOM 3593 O O . THR B 1 93 ? 0.646 -23.062 -4.422 1 96.62 93 THR B O 1
ATOM 3596 N N . SER B 1 94 ? -0.761 -22.484 -2.787 1 97.06 94 SER B N 1
ATOM 3597 C CA . SER B 1 94 ? 0.124 -21.484 -2.199 1 97.06 94 SER B CA 1
ATOM 3598 C C . SER B 1 94 ? 1.131 -22.125 -1.251 1 97.06 94 SER B C 1
ATOM 3600 O O . SER B 1 94 ? 1.907 -21.422 -0.596 1 97.06 94 SER B O 1
ATOM 3602 N N . VAL B 1 95 ? 1.138 -23.391 -1.111 1 98.12 95 VAL B N 1
ATOM 3603 C CA . VAL B 1 95 ? 2.141 -24.188 -0.421 1 98.12 95 VAL B CA 1
ATOM 3604 C C . VAL B 1 95 ? 2.732 -25.219 -1.385 1 98.12 95 VAL B C 1
ATOM 3606 O O . VAL B 1 95 ? 2.018 -25.781 -2.215 1 98.12 95 VAL B O 1
ATOM 3609 N N . LYS B 1 96 ? 4.043 -25.469 -1.258 1 98.62 96 LYS B N 1
ATOM 3610 C CA . LYS B 1 96 ? 4.648 -26.234 -2.342 1 98.62 96 LYS B CA 1
ATOM 3611 C C . LYS B 1 96 ? 5.211 -27.547 -1.834 1 98.62 96 LYS B C 1
ATOM 3613 O O . LYS B 1 96 ? 5.199 -28.562 -2.553 1 98.62 96 LYS B O 1
ATOM 3618 N N . GLU B 1 97 ? 5.75 -27.672 -0.586 1 98.44 97 GLU B N 1
ATOM 3619 C CA . GLU B 1 97 ? 6.422 -28.875 -0.138 1 98.44 97 GLU B CA 1
ATOM 3620 C C . GLU B 1 97 ? 5.469 -30.078 -0.155 1 98.44 97 GLU B C 1
ATOM 3622 O O . GLU B 1 97 ? 5.773 -31.109 -0.757 1 98.44 97 GLU B O 1
ATOM 3627 N N . ALA B 1 98 ? 4.328 -29.969 0.411 1 98.31 98 ALA B N 1
ATOM 3628 C CA . ALA B 1 98 ? 3.424 -31.094 0.593 1 98.31 98 ALA B CA 1
ATOM 3629 C C . ALA B 1 98 ? 2.836 -31.547 -0.741 1 98.31 98 ALA B C 1
ATOM 3631 O O . ALA B 1 98 ? 2.896 -32.719 -1.086 1 98.31 98 ALA B O 1
ATOM 3632 N N . PRO B 1 99 ? 2.27 -30.625 -1.578 1 98.69 99 PRO B N 1
ATOM 3633 C CA . PRO B 1 99 ? 1.704 -31.094 -2.85 1 98.69 99 PRO B CA 1
ATOM 3634 C C . PRO B 1 99 ? 2.764 -31.656 -3.797 1 98.69 99 PRO B C 1
ATOM 3636 O O . PRO B 1 99 ? 2.508 -32.625 -4.504 1 98.69 99 PRO B O 1
ATOM 3639 N N . VAL B 1 100 ? 3.951 -31.031 -3.834 1 98.88 100 VAL B N 1
ATOM 3640 C CA . VAL B 1 100 ? 5.016 -31.531 -4.707 1 98.88 100 VAL B CA 1
ATOM 3641 C C . VAL B 1 100 ? 5.434 -32.938 -4.273 1 98.88 100 VAL B C 1
ATOM 3643 O O . VAL B 1 100 ? 5.613 -33.812 -5.109 1 98.88 100 VAL B O 1
ATOM 3646 N N . GLN B 1 101 ? 5.551 -33.094 -2.963 1 98.69 101 GLN B N 1
ATOM 3647 C CA . GLN B 1 101 ? 5.895 -34.438 -2.455 1 98.69 101 GLN B CA 1
ATOM 3648 C C . GLN B 1 101 ? 4.836 -35.469 -2.846 1 98.69 101 GLN B C 1
ATOM 3650 O O . GLN B 1 101 ? 5.168 -36.594 -3.217 1 98.69 101 GLN B O 1
ATOM 3655 N N . ALA B 1 102 ? 3.586 -35.094 -2.727 1 98.81 102 ALA B N 1
ATOM 3656 C CA . ALA B 1 102 ? 2.494 -36 -3.105 1 98.81 102 ALA B CA 1
ATOM 3657 C C . ALA B 1 102 ? 2.574 -36.344 -4.582 1 98.81 102 ALA B C 1
ATOM 3659 O O . ALA B 1 102 ? 2.389 -37.531 -4.949 1 98.81 102 ALA B O 1
ATOM 3660 N N . MET B 1 103 ? 2.859 -35.375 -5.473 1 98.88 103 MET B N 1
ATOM 3661 C CA . MET B 1 103 ? 2.953 -35.656 -6.906 1 98.88 103 MET B CA 1
ATOM 3662 C C . MET B 1 103 ? 4.156 -36.531 -7.223 1 98.88 103 MET B C 1
ATOM 3664 O O . MET B 1 103 ? 4.109 -37.344 -8.141 1 98.88 103 MET B O 1
ATOM 3668 N N . LEU B 1 104 ? 5.238 -36.375 -6.422 1 98.62 104 LEU B N 1
ATOM 3669 C CA . LEU B 1 104 ? 6.469 -37.125 -6.656 1 98.62 104 LEU B CA 1
ATOM 3670 C C . LEU B 1 104 ? 6.262 -38.594 -6.387 1 98.62 104 LEU B C 1
ATOM 3672 O O . LEU B 1 104 ? 7.078 -39.438 -6.789 1 98.62 104 LEU B O 1
ATOM 3676 N N . ALA B 1 105 ? 5.18 -38.938 -5.699 1 98.44 105 ALA B N 1
ATOM 3677 C CA . ALA B 1 105 ? 4.836 -40.344 -5.488 1 98.44 105 ALA B CA 1
ATOM 3678 C C . ALA B 1 105 ? 4.324 -41 -6.777 1 98.44 105 ALA B C 1
ATOM 3680 O O . ALA B 1 105 ? 4.234 -42.219 -6.875 1 98.44 105 ALA B O 1
ATOM 3681 N N . SER B 1 106 ? 4.016 -40.25 -7.797 1 98.44 106 SER B N 1
ATOM 3682 C CA . SER B 1 106 ? 3.6 -40.719 -9.109 1 98.44 106 SER B CA 1
ATOM 3683 C C . SER B 1 106 ? 4.801 -40.938 -10.023 1 98.44 106 SER B C 1
ATOM 3685 O O . SER B 1 106 ? 5.938 -40.656 -9.633 1 98.44 106 SER B O 1
ATOM 3687 N N . GLN B 1 107 ? 4.508 -41.375 -11.25 1 98.12 107 GLN B N 1
ATOM 3688 C CA . GLN B 1 107 ? 5.551 -41.531 -12.258 1 98.12 107 GLN B CA 1
ATOM 3689 C C . GLN B 1 107 ? 5.543 -40.344 -13.242 1 98.12 107 GLN B C 1
ATOM 3691 O O . GLN B 1 107 ? 6.328 -40.344 -14.195 1 98.12 107 GLN B O 1
ATOM 3696 N N . ALA B 1 108 ? 4.691 -39.406 -13 1 98.5 108 ALA B N 1
ATOM 3697 C CA . ALA B 1 108 ? 4.629 -38.219 -13.867 1 98.5 108 ALA B CA 1
ATOM 3698 C C . ALA B 1 108 ? 5.809 -37.312 -13.625 1 98.5 108 ALA B C 1
ATOM 3700 O O . ALA B 1 108 ? 6.484 -37.406 -12.594 1 98.5 108 ALA B O 1
ATOM 3701 N N . GLU B 1 109 ? 6.121 -36.5 -14.609 1 98.44 109 GLU B N 1
ATOM 3702 C CA . GLU B 1 109 ? 6.938 -35.312 -14.312 1 98.44 109 GLU B CA 1
ATOM 3703 C C . GLU B 1 109 ? 6.164 -34.312 -13.461 1 98.44 109 GLU B C 1
ATOM 3705 O O . GLU B 1 109 ? 4.938 -34.25 -13.523 1 98.44 109 GLU B O 1
ATOM 3710 N N . VAL B 1 110 ? 6.934 -33.625 -12.578 1 98.81 110 VAL B N 1
ATOM 3711 C CA . VAL B 1 110 ? 6.27 -32.875 -11.508 1 98.81 110 VAL B CA 1
ATOM 3712 C C . VAL B 1 110 ? 6.832 -31.469 -11.43 1 98.81 110 VAL B C 1
ATOM 3714 O O . VAL B 1 110 ? 8.047 -31.281 -11.32 1 98.81 110 VAL B O 1
ATOM 3717 N N . VAL B 1 111 ? 5.945 -30.484 -11.547 1 98.88 111 VAL B N 1
ATOM 3718 C CA . VAL B 1 111 ? 6.285 -29.094 -11.312 1 98.88 111 VAL B CA 1
ATOM 3719 C C . VAL B 1 111 ? 5.246 -28.438 -10.398 1 98.88 111 VAL B C 1
ATOM 3721 O O . VAL B 1 111 ? 4.043 -28.547 -10.648 1 98.88 111 VAL B O 1
ATOM 3724 N N . GLY B 1 112 ? 5.703 -27.828 -9.266 1 98.88 112 GLY B N 1
ATOM 3725 C CA . GLY B 1 112 ? 4.836 -26.984 -8.469 1 98.88 112 GLY B CA 1
ATOM 3726 C C . GLY B 1 112 ? 4.832 -25.531 -8.938 1 98.88 112 GLY B C 1
ATOM 3727 O O . GLY B 1 112 ? 5.891 -24.953 -9.203 1 98.88 112 GLY B O 1
ATOM 3728 N N . LEU B 1 113 ? 3.639 -24.969 -9.078 1 98.81 113 LEU B N 1
ATOM 3729 C CA . LEU B 1 113 ? 3.477 -23.578 -9.5 1 98.81 113 LEU B CA 1
ATOM 3730 C C . LEU B 1 113 ? 2.723 -22.781 -8.453 1 98.81 113 LEU B C 1
ATOM 3732 O O . LEU B 1 113 ? 1.776 -23.281 -7.84 1 98.81 113 LEU B O 1
ATOM 3736 N N . HIS B 1 114 ? 3.174 -21.578 -8.195 1 98.75 114 HIS B N 1
ATOM 3737 C CA . HIS B 1 114 ? 2.461 -20.672 -7.301 1 98.75 114 HIS B CA 1
ATOM 3738 C C . HIS B 1 114 ? 2.316 -19.281 -7.91 1 98.75 114 HIS B C 1
ATOM 3740 O O . HIS B 1 114 ? 3.211 -18.438 -7.781 1 98.75 114 HIS B O 1
ATOM 3746 N N . PRO B 1 115 ? 1.139 -19.031 -8.586 1 98.12 115 PRO B N 1
ATOM 3747 C CA . PRO B 1 115 ? 0.868 -17.641 -8.961 1 98.12 115 PRO B CA 1
ATOM 3748 C C . PRO B 1 115 ? 0.703 -16.719 -7.754 1 98.12 115 PRO B C 1
ATOM 3750 O O . PRO B 1 115 ? -0.134 -16.984 -6.883 1 98.12 115 PRO B O 1
ATOM 3753 N N . MET B 1 116 ? 1.399 -15.656 -7.672 1 97.5 116 MET B N 1
ATOM 3754 C CA . MET B 1 116 ? 1.45 -14.797 -6.5 1 97.5 116 MET B CA 1
ATOM 3755 C C . MET B 1 116 ? 0.377 -13.711 -6.57 1 97.5 116 MET B C 1
ATOM 3757 O O . MET B 1 116 ? 0.627 -12.562 -6.219 1 97.5 116 MET B O 1
ATOM 3761 N N . THR B 1 117 ? -0.659 -14.07 -7.082 1 94.81 117 THR B N 1
ATOM 3762 C CA . THR B 1 117 ? -1.854 -13.234 -7.16 1 94.81 117 THR B CA 1
ATOM 3763 C C . THR B 1 117 ? -3.111 -14.102 -7.211 1 94.81 117 THR B C 1
ATOM 3765 O O . THR B 1 117 ? -3.092 -15.203 -7.758 1 94.81 117 THR B O 1
ATOM 3768 N N . ALA B 1 118 ? -4.188 -13.586 -6.629 1 92.44 118 ALA B N 1
ATOM 3769 C CA . ALA B 1 118 ? -5.488 -14.172 -6.941 1 92.44 118 ALA B CA 1
ATOM 3770 C C . ALA B 1 118 ? -5.793 -14.078 -8.43 1 92.44 118 ALA B C 1
ATOM 3772 O O . ALA B 1 118 ? -5.141 -13.32 -9.156 1 92.44 118 ALA B O 1
ATOM 3773 N N . PRO B 1 119 ? -6.691 -14.93 -8.914 1 90.88 119 PRO B N 1
ATOM 3774 C CA . PRO B 1 119 ? -6.973 -14.859 -10.352 1 90.88 119 PRO B CA 1
ATOM 3775 C C . PRO B 1 119 ? -7.266 -13.438 -10.828 1 90.88 119 PRO B C 1
ATOM 3777 O O . PRO B 1 119 ? -8.234 -12.82 -10.383 1 90.88 119 PRO B O 1
ATOM 3780 N N . PRO B 1 120 ? -6.457 -12.969 -11.703 1 87.12 120 PRO B N 1
ATOM 3781 C CA . PRO B 1 120 ? -6.668 -11.602 -12.188 1 87.12 120 PRO B CA 1
ATOM 3782 C C . PRO B 1 120 ? -7.785 -11.508 -13.227 1 87.12 120 PRO B C 1
ATOM 3784 O O . PRO B 1 120 ? -8.188 -12.523 -13.797 1 87.12 120 PRO B O 1
ATOM 3787 N N . LYS B 1 121 ? -8.242 -10.328 -13.484 1 80.94 121 LYS B N 1
ATOM 3788 C CA . LYS B 1 121 ? -9.188 -10.07 -14.57 1 80.94 121 LYS B CA 1
ATOM 3789 C C . LYS B 1 121 ? -8.492 -10.078 -15.922 1 80.94 121 LYS B C 1
ATOM 3791 O O . LYS B 1 121 ? -9.125 -10.32 -16.953 1 80.94 121 LYS B O 1
ATOM 3796 N N . ALA B 1 122 ? -7.227 -9.828 -15.867 1 80.5 122 ALA B N 1
ATOM 3797 C CA . ALA B 1 122 ? -6.398 -9.898 -17.062 1 80.5 122 ALA B CA 1
ATOM 3798 C C . ALA B 1 122 ? -6.285 -11.336 -17.562 1 80.5 122 ALA B C 1
ATOM 3800 O O . ALA B 1 122 ? -6.379 -12.281 -16.781 1 80.5 122 ALA B O 1
ATOM 3801 N N . PRO B 1 123 ? -6.074 -11.5 -18.844 1 85.56 123 PRO B N 1
ATOM 3802 C CA . PRO B 1 123 ? -6.004 -12.852 -19.406 1 85.56 123 PRO B CA 1
ATOM 3803 C C . PRO B 1 123 ? -4.684 -13.555 -19.094 1 85.56 123 PRO B C 1
ATOM 3805 O O . PRO B 1 123 ? -4.555 -14.766 -19.312 1 85.56 123 PRO B O 1
ATOM 3808 N N . THR B 1 124 ? -3.68 -12.797 -18.625 1 91.69 124 THR B N 1
ATOM 3809 C CA . THR B 1 124 ? -2.379 -13.359 -18.281 1 91.69 124 THR B CA 1
ATOM 3810 C C . THR B 1 124 ? -1.92 -12.859 -16.906 1 91.69 124 THR B C 1
ATOM 3812 O O . THR B 1 124 ? -2.674 -12.188 -16.203 1 91.69 124 THR B O 1
ATOM 3815 N N . LEU B 1 125 ? -0.762 -13.219 -16.531 1 94.62 125 LEU B N 1
ATOM 3816 C CA . LEU B 1 125 ? -0.186 -12.805 -15.258 1 94.62 125 LEU B CA 1
ATOM 3817 C C . LEU B 1 125 ? 0.86 -11.711 -15.461 1 94.62 125 LEU B C 1
ATOM 3819 O O . LEU B 1 125 ? 1.834 -11.633 -14.711 1 94.62 125 LEU B O 1
ATOM 3823 N N . LYS B 1 126 ? 0.67 -10.906 -16.484 1 87.38 126 LYS B N 1
ATOM 3824 C CA . LYS B 1 126 ? 1.624 -9.844 -16.781 1 87.38 126 LYS B CA 1
ATOM 3825 C C . LYS B 1 126 ? 1.861 -8.961 -15.555 1 87.38 126 LYS B C 1
ATOM 3827 O O . LYS B 1 126 ? 0.911 -8.469 -14.945 1 87.38 126 LYS B O 1
ATOM 3832 N N . GLY B 1 127 ? 3.117 -8.852 -15.219 1 88.56 127 GLY B N 1
ATOM 3833 C CA . GLY B 1 127 ? 3.496 -7.996 -14.102 1 88.56 127 GLY B CA 1
ATOM 3834 C C . GLY B 1 127 ? 3.395 -8.695 -12.758 1 88.56 127 GLY B C 1
ATOM 3835 O O . GLY B 1 127 ? 3.656 -8.086 -11.719 1 88.56 127 GLY B O 1
ATOM 3836 N N . ARG B 1 128 ? 2.973 -9.914 -12.766 1 95.06 128 ARG B N 1
ATOM 3837 C CA . ARG B 1 128 ? 2.852 -10.695 -11.539 1 95.06 128 ARG B CA 1
ATOM 3838 C C . ARG B 1 128 ? 3.859 -11.836 -11.516 1 95.06 128 ARG B C 1
ATOM 3840 O O . ARG B 1 128 ? 4.375 -12.242 -12.562 1 95.06 128 ARG B O 1
ATOM 3847 N N . VAL B 1 129 ? 4.09 -12.312 -10.367 1 97.69 129 VAL B N 1
ATOM 3848 C CA . VAL B 1 129 ? 5.113 -13.336 -10.188 1 97.69 129 VAL B CA 1
ATOM 3849 C C . VAL B 1 129 ? 4.473 -14.719 -10.25 1 97.69 129 VAL B C 1
ATOM 3851 O O . VAL B 1 129 ? 3.35 -14.914 -9.781 1 97.69 129 VAL B O 1
ATOM 3854 N N . MET B 1 130 ? 5.152 -15.656 -10.891 1 98.44 130 MET B N 1
ATOM 3855 C CA . MET B 1 130 ? 4.891 -17.094 -10.82 1 98.44 130 MET B CA 1
ATOM 3856 C C . MET B 1 130 ? 6.098 -17.844 -10.258 1 98.44 130 MET B C 1
ATOM 3858 O O . MET B 1 130 ? 7.16 -17.859 -10.875 1 98.44 130 MET B O 1
ATOM 3862 N N . VAL B 1 131 ? 5.984 -18.422 -9.078 1 98.88 131 VAL B N 1
ATOM 3863 C CA . VAL B 1 131 ? 7.062 -19.25 -8.555 1 98.88 131 VAL B CA 1
ATOM 3864 C C . VAL B 1 131 ? 6.98 -20.641 -9.164 1 98.88 131 VAL B C 1
ATOM 3866 O O . VAL B 1 131 ? 5.902 -21.25 -9.219 1 98.88 131 VAL B O 1
ATOM 3869 N N . VAL B 1 132 ? 8.078 -21.156 -9.672 1 98.88 132 VAL B N 1
ATOM 3870 C CA . VAL B 1 132 ? 8.141 -22.438 -10.352 1 98.88 132 VAL B CA 1
ATOM 3871 C C . VAL B 1 132 ? 9.047 -23.391 -9.57 1 98.88 132 VAL B C 1
ATOM 3873 O O . VAL B 1 132 ? 10.25 -23.156 -9.461 1 98.88 132 VAL B O 1
ATOM 3876 N N . CYS B 1 133 ? 8.5 -24.453 -9.016 1 98.81 133 CYS B N 1
ATOM 3877 C CA . CYS B 1 133 ? 9.25 -25.484 -8.312 1 98.81 133 CYS B CA 1
ATOM 3878 C C . CYS B 1 133 ? 9.383 -26.734 -9.164 1 98.81 133 CYS B C 1
ATOM 3880 O O . CYS B 1 133 ? 8.539 -27.641 -9.078 1 98.81 133 CYS B O 1
ATOM 3882 N N . GLU B 1 134 ? 10.461 -26.828 -9.906 1 98.56 134 GLU B N 1
ATOM 3883 C CA . GLU B 1 134 ? 10.727 -28 -10.742 1 98.56 134 GLU B CA 1
ATOM 3884 C C . GLU B 1 134 ? 11.25 -29.172 -9.906 1 98.56 134 GLU B C 1
ATOM 3886 O O . GLU B 1 134 ? 12.383 -29.125 -9.414 1 98.56 134 GLU B O 1
ATOM 3891 N N . ALA B 1 135 ? 10.445 -30.203 -9.719 1 98.38 135 ALA B N 1
ATOM 3892 C CA . ALA B 1 135 ? 10.805 -31.297 -8.82 1 98.38 135 ALA B CA 1
ATOM 3893 C C . ALA B 1 135 ? 11.297 -32.5 -9.609 1 98.38 135 ALA B C 1
ATOM 3895 O O . ALA B 1 135 ? 12.305 -33.125 -9.25 1 98.38 135 ALA B O 1
ATOM 3896 N N . ARG B 1 136 ? 10.625 -32.938 -10.68 1 97.94 136 ARG B N 1
ATOM 3897 C CA . ARG B 1 136 ? 10.984 -33.938 -11.68 1 97.94 136 ARG B CA 1
ATOM 3898 C C . ARG B 1 136 ? 10.578 -33.5 -13.078 1 97.94 136 ARG B C 1
ATOM 3900 O O . ARG B 1 136 ? 9.406 -33.594 -13.453 1 97.94 136 ARG B O 1
ATOM 3907 N N . LEU B 1 137 ? 11.562 -33.031 -13.758 1 96.5 137 LEU B N 1
ATOM 3908 C CA . LEU B 1 137 ? 11.273 -32.438 -15.062 1 96.5 137 LEU B CA 1
ATOM 3909 C C . LEU B 1 137 ? 12.328 -32.812 -16.094 1 96.5 137 LEU B C 1
ATOM 3911 O O . LEU B 1 137 ? 13.523 -32.656 -15.836 1 96.5 137 LEU B O 1
ATOM 3915 N N . ARG B 1 138 ? 11.914 -33.344 -17.156 1 94.94 138 ARG B N 1
ATOM 3916 C CA . ARG B 1 138 ? 12.805 -33.781 -18.219 1 94.94 138 ARG B CA 1
ATOM 3917 C C . ARG B 1 138 ? 12.234 -33.438 -19.594 1 94.94 138 ARG B C 1
ATOM 3919 O O . ARG B 1 138 ? 12.508 -32.344 -20.109 1 94.94 138 ARG B O 1
ATOM 3926 N N . HIS B 1 139 ? 11.289 -34.25 -20.109 1 95.06 139 HIS B N 1
ATOM 3927 C CA . HIS B 1 139 ? 10.789 -34.125 -21.469 1 95.06 139 HIS B CA 1
ATOM 3928 C C . HIS B 1 139 ? 9.844 -32.938 -21.594 1 95.06 139 HIS B C 1
ATOM 3930 O O . HIS B 1 139 ? 9.664 -32.375 -22.672 1 95.06 139 HIS B O 1
ATOM 3936 N N . TRP B 1 140 ? 9.305 -32.531 -20.469 1 97.38 140 TRP B N 1
ATOM 3937 C CA . TRP B 1 140 ? 8.289 -31.469 -20.484 1 97.38 140 TRP B CA 1
ATOM 3938 C C . TRP B 1 140 ? 8.922 -30.109 -20.234 1 97.38 140 TRP B C 1
ATOM 3940 O O . TRP B 1 140 ? 8.227 -29.078 -20.234 1 97.38 140 TRP B O 1
ATOM 3950 N N . GLN B 1 141 ? 10.211 -29.984 -20.047 1 96.69 141 GLN B N 1
ATOM 3951 C CA . GLN B 1 141 ? 10.906 -28.734 -19.734 1 96.69 141 GLN B CA 1
ATOM 3952 C C . GLN B 1 141 ? 10.602 -27.672 -20.781 1 96.69 141 GLN B C 1
ATOM 3954 O O . GLN B 1 141 ? 10.234 -26.547 -20.438 1 96.69 141 GLN B O 1
ATOM 3959 N N . PRO B 1 142 ? 10.688 -27.922 -22.047 1 96.25 142 PRO B N 1
ATOM 3960 C CA . PRO B 1 142 ? 10.398 -26.891 -23.047 1 96.25 142 PRO B CA 1
ATOM 3961 C C . PRO B 1 142 ? 8.969 -26.375 -22.953 1 96.25 142 PRO B C 1
ATOM 3963 O O . PRO B 1 142 ? 8.734 -25.172 -23.125 1 96.25 142 PRO B O 1
ATOM 3966 N N . TRP B 1 143 ? 8.062 -27.219 -22.656 1 96.81 143 TRP B N 1
ATOM 3967 C CA . TRP B 1 143 ? 6.676 -26.781 -22.562 1 96.81 143 TRP B CA 1
ATOM 3968 C C . TRP B 1 143 ? 6.461 -25.922 -21.328 1 96.81 143 TRP B C 1
ATOM 3970 O O . TRP B 1 143 ? 5.715 -24.938 -21.359 1 96.81 143 TRP B O 1
ATOM 3980 N N . VAL B 1 144 ? 7.094 -26.297 -20.234 1 97.62 144 VAL B N 1
ATOM 3981 C CA . VAL B 1 144 ? 6.996 -25.5 -19.016 1 97.62 144 VAL B CA 1
ATOM 3982 C C . VAL B 1 144 ? 7.566 -24.109 -19.25 1 97.62 144 VAL B C 1
ATOM 3984 O O . VAL B 1 144 ? 7.004 -23.109 -18.797 1 97.62 144 VAL B O 1
ATOM 3987 N N . ASP B 1 145 ? 8.609 -24.062 -20 1 96.38 145 ASP B N 1
ATOM 3988 C CA . ASP B 1 145 ? 9.18 -22.766 -20.375 1 96.38 145 ASP B CA 1
ATOM 3989 C C . ASP B 1 145 ? 8.211 -21.953 -21.219 1 96.38 145 ASP B C 1
ATOM 3991 O O . ASP B 1 145 ? 8.055 -20.75 -21.031 1 96.38 145 ASP B O 1
ATOM 3995 N N . SER B 1 146 ? 7.602 -22.625 -22.141 1 95.62 146 SER B N 1
ATOM 3996 C CA . SER B 1 146 ? 6.629 -21.953 -23 1 95.62 146 SER B CA 1
ATOM 3997 C C . SER B 1 146 ? 5.414 -21.484 -22.203 1 95.62 146 SER B C 1
ATOM 3999 O O . SER B 1 146 ? 4.816 -20.453 -22.516 1 95.62 146 SER B O 1
ATOM 4001 N N . LEU B 1 147 ? 5.059 -22.281 -21.219 1 97.12 147 LEU B N 1
ATOM 4002 C CA . LEU B 1 147 ? 3.971 -21.906 -20.328 1 97.12 147 LEU B CA 1
ATOM 4003 C C . LEU B 1 147 ? 4.293 -20.594 -19.594 1 97.12 147 LEU B C 1
ATOM 4005 O O . LEU B 1 147 ? 3.455 -19.703 -19.531 1 97.12 147 LEU B O 1
ATOM 4009 N N . CYS B 1 148 ? 5.461 -20.5 -19.078 1 96.31 148 CYS B N 1
ATOM 4010 C CA . CYS B 1 148 ? 5.895 -19.297 -18.375 1 96.31 148 CYS B CA 1
ATOM 4011 C C . CYS B 1 148 ? 5.852 -18.078 -19.312 1 96.31 148 CYS B C 1
ATOM 4013 O O . CYS B 1 148 ? 5.406 -17 -18.906 1 96.31 148 CYS B O 1
ATOM 4015 N N . THR B 1 149 ? 6.258 -18.297 -20.484 1 94.38 149 THR B N 1
ATOM 4016 C CA . THR B 1 149 ? 6.246 -17.234 -21.484 1 94.38 149 THR B CA 1
ATOM 4017 C C . THR B 1 149 ? 4.812 -16.812 -21.812 1 94.38 149 THR B C 1
ATOM 4019 O O . THR B 1 149 ? 4.496 -15.625 -21.875 1 94.38 149 THR B O 1
ATOM 4022 N N . ALA B 1 150 ? 3.98 -17.797 -22.031 1 94.62 150 ALA B N 1
ATOM 4023 C CA . ALA B 1 150 ? 2.588 -17.531 -22.391 1 94.62 150 ALA B CA 1
ATOM 4024 C C . ALA B 1 150 ? 1.855 -16.812 -21.266 1 94.62 150 ALA B C 1
ATOM 4026 O O . ALA B 1 150 ? 0.987 -15.977 -21.516 1 94.62 150 ALA B O 1
ATOM 4027 N N . LEU B 1 151 ? 2.199 -17.156 -20.078 1 96.06 151 LEU B N 1
ATOM 4028 C CA . LEU B 1 151 ? 1.595 -16.516 -18.922 1 96.06 151 LEU B CA 1
ATOM 4029 C C . LEU B 1 151 ? 2.014 -15.055 -18.812 1 96.06 151 LEU B C 1
ATOM 4031 O O . LEU B 1 151 ? 1.36 -14.266 -18.125 1 96.06 151 LEU B O 1
ATOM 4035 N N . GLN B 1 152 ? 3.18 -14.727 -19.422 1 91.94 152 GLN B N 1
ATOM 4036 C CA . GLN B 1 152 ? 3.783 -13.398 -19.328 1 91.94 152 GLN B CA 1
ATOM 4037 C C . GLN B 1 152 ? 4.117 -13.031 -17.891 1 91.94 152 GLN B C 1
ATOM 4039 O O . GLN B 1 152 ? 4.062 -11.859 -17.516 1 91.94 152 GLN B O 1
ATOM 4044 N N . ALA B 1 153 ? 4.281 -14.039 -17.078 1 94.44 153 ALA B N 1
ATOM 4045 C CA . ALA B 1 153 ? 4.586 -13.836 -15.656 1 94.44 153 ALA B CA 1
ATOM 4046 C C . ALA B 1 153 ? 6.086 -13.664 -15.438 1 94.44 153 ALA B C 1
ATOM 4048 O O . ALA B 1 153 ? 6.895 -14.055 -16.281 1 94.44 153 ALA B O 1
ATOM 4049 N N . GLU B 1 154 ? 6.441 -12.969 -14.414 1 95.56 154 GLU B N 1
ATOM 4050 C CA . GLU B 1 154 ? 7.809 -13.062 -13.906 1 95.56 154 GLU B CA 1
ATOM 4051 C C . GLU B 1 154 ? 8.047 -14.391 -13.195 1 95.56 154 GLU B C 1
ATOM 4053 O O . GLU B 1 154 ? 7.805 -14.508 -11.992 1 95.56 154 GLU B O 1
ATOM 4058 N N . CYS B 1 155 ? 8.602 -15.367 -13.914 1 97.81 155 CYS B N 1
ATOM 4059 C CA . CYS B 1 155 ? 8.781 -16.703 -13.359 1 97.81 155 CYS B CA 1
ATOM 4060 C C . CYS B 1 155 ? 10.062 -16.781 -12.539 1 97.81 155 CYS B C 1
ATOM 4062 O O . CYS B 1 155 ? 11.141 -16.438 -13.023 1 97.81 155 CYS B O 1
ATOM 4064 N N . VAL B 1 156 ? 9.969 -17.156 -11.305 1 98.31 156 VAL B N 1
ATOM 4065 C CA . VAL B 1 156 ? 11.109 -17.344 -10.414 1 98.31 156 VAL B CA 1
ATOM 4066 C C . VAL B 1 156 ? 11.195 -18.797 -9.961 1 98.31 156 VAL B C 1
ATOM 4068 O O . VAL B 1 156 ? 10.195 -19.375 -9.547 1 98.31 156 VAL B O 1
ATOM 4071 N N . ARG B 1 157 ? 12.344 -19.406 -10.117 1 98.25 157 ARG B N 1
ATOM 4072 C CA . ARG B 1 157 ? 12.531 -20.812 -9.781 1 98.25 157 ARG B CA 1
ATOM 4073 C C . ARG B 1 157 ? 12.984 -20.969 -8.336 1 98.25 157 ARG B C 1
ATOM 4075 O O . ARG B 1 157 ? 13.781 -20.172 -7.84 1 98.25 157 ARG B O 1
ATOM 4082 N N . ALA B 1 158 ? 12.469 -21.953 -7.688 1 98.5 158 ALA B N 1
ATOM 4083 C CA . ALA B 1 158 ? 12.836 -22.281 -6.309 1 98.5 158 ALA B CA 1
ATOM 4084 C C . ALA B 1 158 ? 12.578 -23.75 -5.996 1 98.5 158 ALA B C 1
ATOM 4086 O O . ALA B 1 158 ? 11.828 -24.422 -6.711 1 98.5 158 ALA B O 1
ATOM 4087 N N . THR B 1 159 ? 13.273 -24.25 -4.996 1 98.69 159 THR B N 1
ATOM 4088 C CA . THR B 1 159 ? 12.844 -25.516 -4.43 1 98.69 159 THR B CA 1
ATOM 4089 C C . THR B 1 159 ? 11.547 -25.359 -3.652 1 98.69 159 THR B C 1
ATOM 4091 O O . THR B 1 159 ? 11.227 -24.266 -3.193 1 98.69 159 THR B O 1
ATOM 4094 N N . PRO B 1 160 ? 10.844 -26.453 -3.504 1 98.75 160 PRO B N 1
ATOM 4095 C CA . PRO B 1 160 ? 9.625 -26.359 -2.697 1 98.75 160 PRO B CA 1
ATOM 4096 C C . PRO B 1 160 ? 9.891 -25.859 -1.28 1 98.75 160 PRO B C 1
ATOM 4098 O O . PRO B 1 160 ? 9.117 -25.062 -0.749 1 98.75 160 PRO B O 1
ATOM 4101 N N . GLN B 1 161 ? 10.977 -26.266 -0.676 1 98.62 161 GLN B N 1
ATOM 4102 C CA . GLN B 1 161 ? 11.344 -25.844 0.673 1 98.62 161 GLN B CA 1
ATOM 4103 C C . GLN B 1 161 ? 11.633 -24.344 0.723 1 98.62 161 GLN B C 1
ATOM 4105 O O . GLN B 1 161 ? 11.117 -23.641 1.588 1 98.62 161 GLN B O 1
ATOM 4110 N N . HIS B 1 162 ? 12.445 -23.891 -0.208 1 98.75 162 HIS B N 1
ATOM 4111 C CA . HIS B 1 162 ? 12.758 -22.469 -0.255 1 98.75 162 HIS B CA 1
ATOM 4112 C C . HIS B 1 162 ? 11.508 -21.625 -0.499 1 98.75 162 HIS B C 1
ATOM 4114 O O . HIS B 1 162 ? 11.336 -20.578 0.113 1 98.75 162 HIS B O 1
ATOM 4120 N N . HIS B 1 163 ? 10.695 -22.125 -1.357 1 98.75 163 HIS B N 1
ATOM 4121 C CA . HIS B 1 163 ? 9.422 -21.469 -1.603 1 98.75 163 HIS B CA 1
ATOM 4122 C C . HIS B 1 163 ? 8.641 -21.281 -0.306 1 98.75 163 HIS B C 1
ATOM 4124 O O . HIS B 1 163 ? 8.242 -20.156 0.028 1 98.75 163 HIS B O 1
ATOM 4130 N N . ASP B 1 164 ? 8.445 -22.359 0.402 1 98.81 164 ASP B N 1
ATOM 4131 C CA . ASP B 1 164 ? 7.586 -22.297 1.58 1 98.81 164 ASP B CA 1
ATOM 4132 C C . ASP B 1 164 ? 8.211 -21.438 2.67 1 98.81 164 ASP B C 1
ATOM 4134 O O . ASP B 1 164 ? 7.5 -20.75 3.418 1 98.81 164 ASP B O 1
ATOM 4138 N N . GLN B 1 165 ? 9.539 -21.422 2.764 1 98.75 165 GLN B N 1
ATOM 4139 C CA . GLN B 1 165 ? 10.234 -20.516 3.672 1 98.75 165 GLN B CA 1
ATOM 4140 C C . GLN B 1 165 ? 10.008 -19.062 3.277 1 98.75 165 GLN B C 1
ATOM 4142 O O . GLN B 1 165 ? 9.695 -18.234 4.129 1 98.75 165 GLN B O 1
ATOM 4147 N N . MET B 1 166 ? 10.117 -18.766 2.014 1 98.81 166 MET B N 1
ATOM 4148 C CA . MET B 1 166 ? 9.898 -17.422 1.498 1 98.81 166 MET B CA 1
ATOM 4149 C C . MET B 1 166 ? 8.461 -16.969 1.735 1 98.81 166 MET B C 1
ATOM 4151 O O . MET B 1 166 ? 8.227 -15.82 2.137 1 98.81 166 MET B O 1
ATOM 4155 N N . MET B 1 167 ? 7.547 -17.875 1.567 1 98.75 167 MET B N 1
ATOM 4156 C CA . MET B 1 167 ? 6.129 -17.547 1.668 1 98.75 167 MET B CA 1
ATOM 4157 C C . MET B 1 167 ? 5.742 -17.25 3.113 1 98.75 167 MET B C 1
ATOM 4159 O O . MET B 1 167 ? 4.754 -16.562 3.367 1 98.75 167 MET B O 1
ATOM 4163 N N . ALA B 1 168 ? 6.535 -17.734 4.098 1 98.81 168 ALA B N 1
ATOM 4164 C CA . ALA B 1 168 ? 6.297 -17.359 5.488 1 98.81 168 ALA B CA 1
ATOM 4165 C C . ALA B 1 168 ? 6.426 -15.844 5.676 1 98.81 168 ALA B C 1
ATOM 4167 O O . ALA B 1 168 ? 5.715 -15.25 6.488 1 98.81 168 ALA B O 1
ATOM 4168 N N . LEU B 1 169 ? 7.32 -15.25 4.879 1 98.75 169 LEU B N 1
ATOM 4169 C CA . LEU B 1 169 ? 7.551 -13.805 4.961 1 98.75 169 LEU B CA 1
ATOM 4170 C C . LEU B 1 169 ? 6.664 -13.062 3.971 1 98.75 169 LEU B C 1
ATOM 4172 O O . LEU B 1 169 ? 5.93 -12.148 4.355 1 98.75 169 LEU B O 1
ATOM 4176 N N . VAL B 1 170 ? 6.594 -13.5 2.76 1 98.44 170 VAL B N 1
ATOM 4177 C CA . VAL B 1 170 ? 6.039 -12.766 1.632 1 98.44 170 VAL B CA 1
ATOM 4178 C C . VAL B 1 170 ? 4.512 -12.844 1.665 1 98.44 170 VAL B C 1
ATOM 4180 O O . VAL B 1 170 ? 3.828 -11.914 1.22 1 98.44 170 VAL B O 1
ATOM 4183 N N . GLN B 1 171 ? 3.992 -13.891 2.266 1 98.06 171 GLN B N 1
ATOM 4184 C CA . GLN B 1 171 ? 2.541 -14.047 2.283 1 98.06 171 GLN B CA 1
ATOM 4185 C C . GLN B 1 171 ? 2.012 -14.117 3.713 1 98.06 171 GLN B C 1
ATOM 4187 O O . GLN B 1 171 ? 1.226 -13.266 4.133 1 98.06 171 GLN B O 1
ATOM 4192 N N . ALA B 1 172 ? 2.529 -15.086 4.477 1 98.62 172 ALA B N 1
ATOM 4193 C CA . ALA B 1 172 ? 1.937 -15.352 5.785 1 98.62 172 ALA B CA 1
ATOM 4194 C C . ALA B 1 172 ? 2.109 -14.156 6.719 1 98.62 172 ALA B C 1
ATOM 4196 O O . ALA B 1 172 ? 1.176 -13.773 7.43 1 98.62 172 ALA B O 1
ATOM 4197 N N . MET B 1 173 ? 3.289 -13.547 6.746 1 98.88 173 MET B N 1
ATOM 4198 C CA . MET B 1 173 ? 3.531 -12.383 7.598 1 98.88 173 MET B CA 1
ATOM 4199 C C . MET B 1 173 ? 2.652 -11.211 7.176 1 98.88 173 MET B C 1
ATOM 4201 O O . MET B 1 173 ? 2.062 -10.539 8.023 1 98.88 173 MET B O 1
ATOM 4205 N N . VAL B 1 174 ? 2.555 -11.031 5.871 1 98.62 174 VAL B N 1
ATOM 4206 C CA . VAL B 1 174 ? 1.737 -9.953 5.324 1 98.62 174 VAL B CA 1
ATOM 4207 C C . VAL B 1 174 ? 0.281 -10.148 5.742 1 98.62 174 VAL B C 1
ATOM 4209 O O . VAL B 1 174 ? -0.337 -9.234 6.297 1 98.62 174 VAL B O 1
ATOM 4212 N N . HIS B 1 175 ? -0.228 -11.352 5.566 1 98.44 175 HIS B N 1
ATOM 4213 C CA . HIS B 1 175 ? -1.611 -11.641 5.93 1 98.44 175 HIS B CA 1
ATOM 4214 C C . HIS B 1 175 ? -1.833 -11.477 7.43 1 98.44 175 HIS B C 1
ATOM 4216 O O . HIS B 1 175 ? -2.824 -10.875 7.852 1 98.44 175 HIS B O 1
ATOM 4222 N N . ALA B 1 176 ? -0.908 -11.953 8.211 1 98.69 176 ALA B N 1
ATOM 4223 C CA . ALA B 1 176 ? -1.03 -11.906 9.664 1 98.69 176 ALA B CA 1
ATOM 4224 C C . ALA B 1 176 ? -1.096 -10.469 10.172 1 98.69 176 ALA B C 1
ATOM 4226 O O . ALA B 1 176 ? -1.949 -10.133 10.992 1 98.69 176 ALA B O 1
ATOM 4227 N N . THR B 1 177 ? -0.228 -9.648 9.68 1 98.69 177 THR B N 1
ATOM 4228 C CA . THR B 1 177 ? -0.132 -8.266 10.141 1 98.69 177 THR B CA 1
ATOM 4229 C C . THR B 1 177 ? -1.395 -7.488 9.773 1 98.69 177 THR B C 1
ATOM 4231 O O . THR B 1 177 ? -1.944 -6.766 10.609 1 98.69 177 THR B O 1
ATOM 4234 N N . HIS B 1 178 ? -1.876 -7.672 8.594 1 98.62 178 HIS B N 1
ATOM 4235 C CA . HIS B 1 178 ? -3.029 -6.902 8.141 1 98.62 178 HIS B CA 1
ATOM 4236 C C . HIS B 1 178 ? -4.312 -7.402 8.797 1 98.62 178 HIS B C 1
ATOM 4238 O O . HIS B 1 178 ? -5.211 -6.613 9.102 1 98.62 178 HIS B O 1
ATOM 4244 N N . LEU B 1 179 ? -4.426 -8.727 9.016 1 98.19 179 LEU B N 1
ATOM 4245 C CA . LEU B 1 179 ? -5.578 -9.25 9.742 1 98.19 179 LEU B CA 1
ATOM 4246 C C . LEU B 1 179 ? -5.574 -8.766 11.188 1 98.19 179 LEU B C 1
ATOM 4248 O O . LEU B 1 179 ? -6.629 -8.5 11.766 1 98.19 179 LEU B O 1
ATOM 4252 N N . ALA B 1 180 ? -4.359 -8.695 11.781 1 98.75 180 ALA B N 1
ATOM 4253 C CA . ALA B 1 180 ? -4.242 -8.148 13.133 1 98.75 180 ALA B CA 1
ATOM 4254 C C . ALA B 1 180 ? -4.695 -6.691 13.18 1 98.75 180 ALA B C 1
ATOM 4256 O O . ALA B 1 180 ? -5.422 -6.285 14.086 1 98.75 180 ALA B O 1
ATOM 4257 N N . GLN B 1 181 ? -4.27 -5.879 12.203 1 98.81 181 GLN B N 1
ATOM 4258 C CA . GLN B 1 181 ? -4.719 -4.496 12.117 1 98.81 181 GLN B CA 1
ATOM 4259 C C . GLN B 1 181 ? -6.238 -4.414 12.023 1 98.81 181 GLN B C 1
ATOM 4261 O O . GLN B 1 181 ? -6.867 -3.59 12.688 1 98.81 181 GLN B O 1
ATOM 4266 N N . ALA B 1 182 ? -6.816 -5.297 11.164 1 98.69 182 ALA B N 1
ATOM 4267 C CA . ALA B 1 182 ? -8.273 -5.328 11.023 1 98.69 182 ALA B CA 1
ATOM 4268 C C . ALA B 1 182 ? -8.953 -5.617 12.352 1 98.69 182 ALA B C 1
ATOM 4270 O O . ALA B 1 182 ? -9.977 -5.012 12.68 1 98.69 182 ALA B O 1
ATOM 4271 N N . GLY B 1 183 ? -8.391 -6.574 13.062 1 98.62 183 GLY B N 1
ATOM 4272 C CA . GLY B 1 183 ? -8.922 -6.891 14.375 1 98.62 183 GLY B CA 1
ATOM 4273 C C . GLY B 1 183 ? -8.891 -5.711 15.328 1 98.62 183 GLY B C 1
ATOM 4274 O O . GLY B 1 183 ? -9.859 -5.469 16.062 1 98.62 183 GLY B O 1
ATOM 4275 N N . VAL B 1 184 ? -7.789 -4.949 15.352 1 98.88 184 VAL B N 1
ATOM 4276 C CA . VAL B 1 184 ? -7.664 -3.785 16.219 1 98.88 184 VAL B CA 1
ATOM 4277 C C . VAL B 1 184 ? -8.68 -2.721 15.805 1 98.88 184 VAL B C 1
ATOM 4279 O O . VAL B 1 184 ? -9.359 -2.141 16.656 1 98.88 184 VAL B O 1
ATOM 4282 N N . LEU B 1 185 ? -8.781 -2.465 14.461 1 98.81 185 LEU B N 1
ATOM 4283 C CA . LEU B 1 185 ? -9.75 -1.491 13.984 1 98.81 185 LEU B CA 1
ATOM 4284 C C . LEU B 1 185 ? -11.164 -1.863 14.43 1 98.81 185 LEU B C 1
ATOM 4286 O O . LEU B 1 185 ? -11.93 -0.998 14.852 1 98.81 185 LEU B O 1
ATOM 4290 N N . ARG B 1 186 ? -11.469 -3.166 14.312 1 98.56 186 ARG B N 1
ATOM 4291 C CA . ARG B 1 186 ? -12.766 -3.648 14.766 1 98.56 186 ARG B CA 1
ATOM 4292 C C . ARG B 1 186 ? -12.969 -3.371 16.25 1 98.56 186 ARG B C 1
ATOM 4294 O O . ARG B 1 186 ? -14.031 -2.9 16.656 1 98.56 186 ARG B O 1
ATOM 4301 N N . GLN B 1 187 ? -11.953 -3.582 17.078 1 98.44 187 GLN B N 1
ATOM 4302 C CA . GLN B 1 187 ? -12.047 -3.424 18.516 1 98.44 187 GLN B CA 1
ATOM 4303 C C . GLN B 1 187 ? -12.242 -1.96 18.906 1 98.44 187 GLN B C 1
ATOM 4305 O O . GLN B 1 187 ? -12.812 -1.658 19.953 1 98.44 187 GLN B O 1
ATOM 4310 N N . TYR B 1 188 ? -11.797 -1.026 18.094 1 98.62 188 TYR B N 1
ATOM 4311 C CA . TYR B 1 188 ? -11.875 0.393 18.422 1 98.62 188 TYR B CA 1
ATOM 4312 C C . TYR B 1 188 ? -13.141 1.02 17.844 1 98.62 188 TYR B C 1
ATOM 4314 O O . TYR B 1 188 ? -13.406 2.201 18.078 1 98.62 188 TYR B O 1
ATOM 4322 N N . GLN B 1 189 ? -13.992 0.249 17.125 1 97.75 189 GLN B N 1
ATOM 4323 C CA . GLN B 1 189 ? -15.188 0.775 16.484 1 97.75 189 GLN B CA 1
ATOM 4324 C C . GLN B 1 189 ? -16.125 1.416 17.5 1 97.75 189 GLN B C 1
ATOM 4326 O O . GLN B 1 189 ? -16.688 2.48 17.25 1 97.75 189 GLN B O 1
ATOM 4331 N N . PRO B 1 190 ? -16.328 0.779 18.688 1 98 190 PRO B N 1
ATOM 4332 C CA . PRO B 1 190 ? -17.25 1.407 19.656 1 98 190 PRO B CA 1
ATOM 4333 C C . PRO B 1 190 ? -16.781 2.799 20.078 1 98 190 PRO B C 1
ATOM 4335 O O . PRO B 1 190 ? -17.609 3.664 20.375 1 98 190 PRO B O 1
ATOM 4338 N N . GLN B 1 191 ? -15.484 3.074 20.047 1 97.75 191 GLN B N 1
ATOM 4339 C CA . GLN B 1 191 ? -14.93 4.332 20.531 1 97.75 191 GLN B CA 1
ATOM 4340 C C . GLN B 1 191 ? -14.727 5.324 19.391 1 97.75 191 GLN B C 1
ATOM 4342 O O . GLN B 1 191 ? -14.953 6.523 19.547 1 97.75 191 GLN B O 1
ATOM 4347 N N . LEU B 1 192 ? -14.32 4.855 18.188 1 98.19 192 LEU B N 1
ATOM 4348 C CA . LEU B 1 192 ? -13.828 5.77 17.156 1 98.19 192 LEU B CA 1
ATOM 4349 C C . LEU B 1 192 ? -14.625 5.617 15.867 1 98.19 192 LEU B C 1
ATOM 4351 O O . LEU B 1 192 ? -14.344 6.293 14.875 1 98.19 192 LEU B O 1
ATOM 4355 N N . GLY B 1 193 ? -15.625 4.742 15.859 1 97.5 193 GLY B N 1
ATOM 4356 C CA . GLY B 1 193 ? -16.438 4.539 14.672 1 97.5 193 GLY B CA 1
ATOM 4357 C C . GLY B 1 193 ? -15.875 3.488 13.734 1 97.5 193 GLY B C 1
ATOM 4358 O O . GLY B 1 193 ? -14.82 2.914 14 1 97.5 193 GLY B O 1
ATOM 4359 N N . ASP B 1 194 ? -16.641 3.15 12.695 1 96.69 194 ASP B N 1
ATOM 4360 C CA . ASP B 1 194 ? -16.234 2.16 11.703 1 96.69 194 ASP B CA 1
ATOM 4361 C C . ASP B 1 194 ? -15.195 2.742 10.742 1 96.69 194 ASP B C 1
ATOM 4363 O O . ASP B 1 194 ? -14.703 3.852 10.961 1 96.69 194 ASP B O 1
ATOM 4367 N N . LEU B 1 195 ? -14.789 1.962 9.789 1 96.56 195 LEU B N 1
ATOM 4368 C CA . LEU B 1 195 ? -13.734 2.365 8.867 1 96.56 195 LEU B CA 1
ATOM 4369 C C . LEU B 1 195 ? -14.094 3.668 8.164 1 96.56 195 LEU B C 1
ATOM 4371 O O . LEU B 1 195 ? -13.227 4.512 7.922 1 96.56 195 LEU B O 1
ATOM 4375 N N . ALA B 1 196 ? -15.336 3.875 7.781 1 94.56 196 ALA B N 1
ATOM 4376 C CA . ALA B 1 196 ? -15.797 5.094 7.117 1 94.56 196 ALA B CA 1
ATOM 4377 C C . ALA B 1 196 ? -15.523 6.324 7.98 1 94.56 196 ALA B C 1
ATOM 4379 O O . ALA B 1 196 ? -15.234 7.402 7.457 1 94.56 196 ALA B O 1
ATOM 4380 N N . ALA B 1 197 ? -15.586 6.156 9.242 1 96.94 197 ALA B N 1
ATOM 4381 C CA . ALA B 1 197 ? -15.328 7.246 10.18 1 96.94 197 ALA B CA 1
ATOM 4382 C C . ALA B 1 197 ? -13.828 7.508 10.32 1 96.94 197 ALA B C 1
ATOM 4384 O O . ALA B 1 197 ? -13.414 8.609 10.68 1 96.94 197 ALA B O 1
ATOM 4385 N N . MET B 1 198 ? -12.984 6.555 10.055 1 97.75 198 MET B N 1
ATOM 4386 C CA . MET B 1 198 ? -11.547 6.648 10.25 1 97.75 198 MET B CA 1
ATOM 4387 C C . MET B 1 198 ? -10.852 7.168 8.992 1 97.75 198 MET B C 1
ATOM 4389 O O . MET B 1 198 ? -9.852 7.883 9.078 1 97.75 198 MET B O 1
ATOM 4393 N N . MET B 1 199 ? -11.422 6.922 7.832 1 96.81 199 MET B N 1
ATOM 4394 C CA . MET B 1 199 ? -10.781 7.156 6.539 1 96.81 199 MET B CA 1
ATOM 4395 C C . MET B 1 199 ? -10.562 8.648 6.305 1 96.81 199 MET B C 1
ATOM 4397 O O . MET B 1 199 ? -9.586 9.039 5.656 1 96.81 199 MET B O 1
ATOM 4401 N N . PRO B 1 200 ? -11.398 9.523 6.855 1 97.31 200 PRO B N 1
ATOM 4402 C CA . PRO B 1 200 ? -11.141 10.953 6.656 1 97.31 200 PRO B CA 1
ATOM 4403 C C . PRO B 1 200 ? -9.82 11.406 7.293 1 97.31 200 PRO B C 1
ATOM 4405 O O . PRO B 1 200 ? -9.305 12.477 6.961 1 97.31 200 PRO B O 1
ATOM 4408 N N . TYR B 1 201 ? -9.211 10.617 8.164 1 98.44 201 TYR B N 1
ATOM 4409 C CA . TYR B 1 201 ? -7.98 10.969 8.859 1 98.44 201 TYR B CA 1
ATOM 4410 C C . TYR B 1 201 ? -6.785 10.25 8.242 1 98.44 201 TYR B C 1
ATOM 4412 O O . TYR B 1 201 ? -5.684 10.273 8.789 1 98.44 201 TYR B O 1
ATOM 4420 N N . ARG B 1 202 ? -6.898 9.672 7.133 1 97.44 202 ARG B N 1
ATOM 4421 C CA . ARG B 1 202 ? -5.992 8.672 6.586 1 97.44 202 ARG B CA 1
ATOM 4422 C C . ARG B 1 202 ? -4.684 9.305 6.125 1 97.44 202 ARG B C 1
ATOM 4424 O O . ARG B 1 202 ? -4.676 10.43 5.629 1 97.44 202 ARG B O 1
ATOM 4431 N N . SER B 1 203 ? -3.639 8.656 6.34 1 97.44 203 SER B N 1
ATOM 4432 C CA . SER B 1 203 ? -2.414 8.805 5.562 1 97.44 203 SER B CA 1
ATOM 4433 C C . SER B 1 203 ? -2.408 7.879 4.352 1 97.44 203 SER B C 1
ATOM 4435 O O . SER B 1 203 ? -3.254 6.988 4.242 1 97.44 203 SER B O 1
ATOM 4437 N N . ALA B 1 204 ? -1.493 8.078 3.449 1 96.25 204 ALA B N 1
ATOM 4438 C CA . ALA B 1 204 ? -1.365 7.172 2.309 1 96.25 204 ALA B CA 1
ATOM 4439 C C . ALA B 1 204 ? -1.074 5.746 2.768 1 96.25 204 ALA B C 1
ATOM 4441 O O . ALA B 1 204 ? -1.621 4.789 2.219 1 96.25 204 ALA B O 1
ATOM 4442 N N . SER B 1 205 ? -0.221 5.582 3.781 1 98.19 205 SER B N 1
ATOM 4443 C CA . SER B 1 205 ? 0.12 4.262 4.297 1 98.19 205 SER B CA 1
ATOM 4444 C C . SER B 1 205 ? -1.103 3.564 4.883 1 98.19 205 SER B C 1
ATOM 4446 O O . SER B 1 205 ? -1.303 2.367 4.672 1 98.19 205 SER B O 1
ATOM 4448 N N . PHE B 1 206 ? -1.963 4.293 5.672 1 98.69 206 PHE B N 1
ATOM 4449 C CA . PHE B 1 206 ? -3.178 3.721 6.238 1 98.69 206 PHE B CA 1
ATOM 4450 C C . PHE B 1 206 ? -4.148 3.311 5.137 1 98.69 206 PHE B C 1
ATOM 4452 O O . PHE B 1 206 ? -4.777 2.254 5.219 1 98.69 206 PHE B O 1
ATOM 4459 N N . GLU B 1 207 ? -4.246 4.168 4.148 1 97.69 207 GLU B N 1
ATOM 4460 C CA . GLU B 1 207 ? -5.102 3.861 3.006 1 97.69 207 GLU B CA 1
ATOM 4461 C C . GLU B 1 207 ? -4.652 2.576 2.312 1 97.69 207 GLU B C 1
ATOM 4463 O O . GLU B 1 207 ? -5.484 1.744 1.94 1 97.69 207 GLU B O 1
ATOM 4468 N N . LEU B 1 208 ? -3.381 2.406 2.139 1 98.06 208 LEU B N 1
ATOM 4469 C CA . LEU B 1 208 ? -2.84 1.206 1.509 1 98.06 208 LEU B CA 1
ATOM 4470 C C . LEU B 1 208 ? -3.07 -0.02 2.387 1 98.06 208 LEU B C 1
ATOM 4472 O O . LEU B 1 208 ? -3.451 -1.082 1.888 1 98.06 208 LEU B O 1
ATOM 4476 N N . ASP B 1 209 ? -2.84 0.133 3.725 1 98.69 209 ASP B N 1
ATOM 4477 C CA . ASP B 1 209 ? -3.09 -0.98 4.633 1 98.69 209 ASP B CA 1
ATOM 4478 C C . ASP B 1 209 ? -4.551 -1.427 4.57 1 98.69 209 ASP B C 1
ATOM 4480 O O . ASP B 1 209 ? -4.836 -2.625 4.523 1 98.69 209 ASP B O 1
ATOM 4484 N N . THR B 1 210 ? -5.473 -0.465 4.531 1 98.38 210 THR B N 1
ATOM 4485 C CA . THR B 1 210 ? -6.887 -0.817 4.527 1 98.38 210 THR B CA 1
ATOM 4486 C C . THR B 1 210 ? -7.289 -1.422 3.186 1 98.38 210 THR B C 1
ATOM 4488 O O . THR B 1 210 ? -8.18 -2.273 3.125 1 98.38 210 THR B O 1
ATOM 4491 N N . ALA B 1 211 ? -6.609 -1 2.125 1 97.25 211 ALA B N 1
ATOM 4492 C CA . ALA B 1 211 ? -6.84 -1.631 0.829 1 97.25 211 ALA B CA 1
ATOM 4493 C C . ALA B 1 211 ? -6.398 -3.092 0.843 1 97.25 211 ALA B C 1
ATOM 4495 O O . ALA B 1 211 ? -7.098 -3.965 0.326 1 97.25 211 ALA B O 1
ATOM 4496 N N . ILE B 1 212 ? -5.27 -3.357 1.429 1 98.31 212 ILE B N 1
ATOM 4497 C CA . ILE B 1 212 ? -4.758 -4.723 1.515 1 98.31 212 ILE B CA 1
ATOM 4498 C C . ILE B 1 212 ? -5.691 -5.566 2.379 1 98.31 212 ILE B C 1
ATOM 4500 O O . ILE B 1 212 ? -6.012 -6.703 2.027 1 98.31 212 ILE B O 1
ATOM 4504 N N . ILE B 1 213 ? -6.172 -4.969 3.512 1 98.38 213 ILE B N 1
ATOM 4505 C CA . ILE B 1 213 ? -7.121 -5.656 4.379 1 98.38 213 ILE B CA 1
ATOM 4506 C C . ILE B 1 213 ? -8.383 -6.008 3.594 1 98.38 213 ILE B C 1
ATOM 4508 O O . ILE B 1 213 ? -8.867 -7.137 3.662 1 98.38 213 ILE B O 1
ATOM 4512 N N . SER B 1 214 ? -8.867 -5.051 2.855 1 97.31 214 SER B N 1
ATOM 4513 C CA . SER B 1 214 ? -10.078 -5.258 2.07 1 97.31 214 SER B CA 1
ATOM 4514 C C . SER B 1 214 ? -9.883 -6.363 1.037 1 97.31 214 SER B C 1
ATOM 4516 O O . SER B 1 214 ? -10.781 -7.184 0.821 1 97.31 214 SER B O 1
ATOM 4518 N N . ARG B 1 215 ? -8.719 -6.355 0.419 1 95.81 215 ARG B N 1
ATOM 4519 C CA . ARG B 1 215 ? -8.391 -7.406 -0.536 1 95.81 215 ARG B CA 1
ATOM 4520 C C . ARG B 1 215 ? -8.453 -8.781 0.124 1 95.81 215 ARG B C 1
ATOM 4522 O O . ARG B 1 215 ? -9.062 -9.711 -0.413 1 95.81 215 ARG B O 1
ATOM 4529 N N . ILE B 1 216 ? -7.848 -8.945 1.286 1 96.81 216 ILE B N 1
ATOM 4530 C CA . ILE B 1 216 ? -7.785 -10.203 2.02 1 96.81 216 ILE B CA 1
ATOM 4531 C C . ILE B 1 216 ? -9.195 -10.648 2.402 1 96.81 216 ILE B C 1
ATOM 4533 O O . ILE B 1 216 ? -9.562 -11.805 2.188 1 96.81 216 ILE B O 1
ATOM 4537 N N . LEU B 1 217 ? -10.008 -9.703 2.867 1 96.81 217 LEU B N 1
ATOM 4538 C CA . LEU B 1 217 ? -11.305 -10.031 3.434 1 96.81 217 LEU B CA 1
ATOM 4539 C C . LEU B 1 217 ? -12.344 -10.219 2.334 1 96.81 217 LEU B C 1
ATOM 4541 O O . LEU B 1 217 ? -13.438 -10.742 2.584 1 96.81 217 LEU B O 1
ATOM 4545 N N . SER B 1 218 ? -12.016 -9.781 1.118 1 92.75 218 SER B N 1
ATOM 4546 C CA . SER B 1 218 ? -12.961 -9.883 0.006 1 92.75 218 SER B CA 1
ATOM 4547 C C . SER B 1 218 ? -12.781 -11.203 -0.743 1 92.75 218 SER B C 1
ATOM 4549 O O . SER B 1 218 ? -13.609 -11.555 -1.587 1 92.75 218 SER B O 1
ATOM 4551 N N . LEU B 1 219 ? -11.68 -11.898 -0.526 1 86.44 219 LEU B N 1
ATOM 4552 C CA . LEU B 1 219 ? -11.375 -13.109 -1.273 1 86.44 219 LEU B CA 1
ATOM 4553 C C . LEU B 1 219 ? -11.734 -14.352 -0.466 1 86.44 219 LEU B C 1
ATOM 4555 O O . LEU B 1 219 ? -12.453 -14.266 0.533 1 86.44 219 LEU B O 1
ATOM 4559 N N . ASN B 1 220 ? -11.367 -15.445 -1.005 1 81.62 220 ASN B N 1
ATOM 4560 C CA . ASN B 1 220 ? -11.688 -16.719 -0.377 1 81.62 220 ASN B CA 1
ATOM 4561 C C . ASN B 1 220 ? -10.938 -16.906 0.939 1 81.62 220 ASN B C 1
ATOM 4563 O O . ASN B 1 220 ? -9.719 -17.094 0.944 1 81.62 220 ASN B O 1
ATOM 4567 N N . PRO B 1 221 ? -11.695 -16.891 2.014 1 81.94 221 PRO B N 1
ATOM 4568 C CA . PRO B 1 221 ? -11.07 -16.953 3.334 1 81.94 221 PRO B CA 1
ATOM 4569 C C . PRO B 1 221 ? -10.266 -18.234 3.531 1 81.94 221 PRO B C 1
ATOM 4571 O O . PRO B 1 221 ? -9.289 -18.25 4.289 1 81.94 221 PRO B O 1
ATOM 4574 N N . ALA B 1 222 ? -10.641 -19.266 2.867 1 83.94 222 ALA B N 1
ATOM 4575 C CA . ALA B 1 222 ? -9.984 -20.547 3.047 1 83.94 222 ALA B CA 1
ATOM 4576 C C . ALA B 1 222 ? -8.508 -20.469 2.676 1 83.94 222 ALA B C 1
ATOM 4578 O O . ALA B 1 222 ? -7.676 -21.156 3.277 1 83.94 222 ALA B O 1
ATOM 4579 N N . ILE B 1 223 ? -8.211 -19.656 1.746 1 89.81 223 ILE B N 1
ATOM 4580 C CA . ILE B 1 223 ? -6.832 -19.547 1.278 1 89.81 223 ILE B CA 1
ATOM 4581 C C . ILE B 1 223 ? -5.957 -18.969 2.393 1 89.81 223 ILE B C 1
ATOM 4583 O O . ILE B 1 223 ? -4.879 -19.5 2.672 1 89.81 223 ILE B O 1
ATOM 4587 N N . TYR B 1 224 ? -6.418 -18.047 3.086 1 92.25 224 TYR B N 1
ATOM 4588 C CA . TYR B 1 224 ? -5.641 -17.359 4.105 1 92.25 224 TYR B CA 1
ATOM 4589 C C . TYR B 1 224 ? -5.484 -18.219 5.355 1 92.25 224 TYR B C 1
ATOM 4591 O O . TYR B 1 224 ? -4.434 -18.203 5.996 1 92.25 224 TYR B O 1
ATOM 4599 N N . GLU B 1 225 ? -6.531 -18.906 5.578 1 94.38 225 GLU B N 1
ATOM 4600 C CA . GLU B 1 225 ? -6.434 -19.906 6.645 1 94.38 225 GL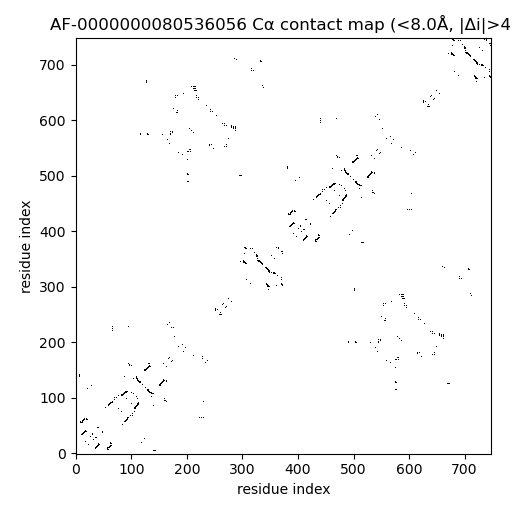U B CA 1
ATOM 4601 C C . GLU B 1 225 ? -5.391 -20.969 6.312 1 94.38 225 GLU B C 1
ATOM 4603 O O . GLU B 1 225 ? -4.504 -21.25 7.121 1 94.38 225 GLU B O 1
ATOM 4608 N N . ASP B 1 226 ? -5.496 -21.5 5.16 1 94.88 226 ASP B N 1
ATOM 4609 C CA . ASP B 1 226 ? -4.641 -22.625 4.766 1 94.88 226 ASP B CA 1
ATOM 4610 C C . ASP B 1 226 ? -3.18 -22.188 4.684 1 94.88 226 ASP B C 1
ATOM 4612 O O . ASP B 1 226 ? -2.275 -22.969 4.969 1 94.88 226 ASP B O 1
ATOM 4616 N N . ILE B 1 227 ? -2.934 -20.984 4.289 1 95.44 227 ILE B N 1
ATOM 4617 C CA . ILE B 1 227 ? -1.575 -20.469 4.23 1 95.44 227 ILE B CA 1
ATOM 4618 C C . ILE B 1 227 ? -0.995 -20.375 5.641 1 95.44 227 ILE B C 1
ATOM 4620 O O . ILE B 1 227 ? 0.142 -20.797 5.875 1 95.44 227 ILE B O 1
ATOM 4624 N N . GLN B 1 228 ? -1.745 -19.891 6.578 1 97.44 228 GLN B N 1
ATOM 4625 C CA . GLN B 1 228 ? -1.276 -19.719 7.949 1 97.44 228 GLN B CA 1
ATOM 4626 C C . GLN B 1 228 ? -1.036 -21.078 8.617 1 97.44 228 GLN B C 1
ATOM 4628 O O . GLN B 1 228 ? -0.033 -21.266 9.305 1 97.44 228 GLN B O 1
ATOM 4633 N N . PHE B 1 229 ? -1.896 -22.047 8.367 1 96.69 229 PHE B N 1
ATOM 4634 C CA . PHE B 1 229 ? -1.871 -23.312 9.109 1 96.69 229 PHE B CA 1
ATOM 4635 C C . PHE B 1 229 ? -1.083 -24.375 8.352 1 96.69 229 PHE B C 1
ATOM 4637 O O . PHE B 1 229 ? -0.587 -25.328 8.953 1 96.69 229 PHE B O 1
ATOM 4644 N N . GLY B 1 230 ? -1.006 -24.219 7.059 1 95.62 230 GLY B N 1
ATOM 4645 C CA . GLY B 1 230 ? -0.48 -25.281 6.223 1 95.62 230 GLY B CA 1
ATOM 4646 C C . GLY B 1 230 ? 1.005 -25.156 5.945 1 95.62 230 GLY B C 1
ATOM 4647 O O . GLY B 1 230 ? 1.646 -26.094 5.484 1 95.62 230 GLY B O 1
ATOM 4648 N N . ASN B 1 231 ? 1.646 -24.047 6.125 1 97.44 231 ASN B N 1
ATOM 4649 C CA . ASN B 1 231 ? 3.072 -23.812 5.938 1 97.44 231 ASN B CA 1
ATOM 4650 C C . ASN B 1 231 ? 3.842 -23.953 7.246 1 97.44 231 ASN B C 1
ATOM 4652 O O . ASN B 1 231 ? 3.666 -23.141 8.164 1 97.44 231 ASN B O 1
ATOM 4656 N N . PRO B 1 232 ? 4.684 -24.922 7.387 1 96.56 232 PRO B N 1
ATOM 4657 C CA . PRO B 1 232 ? 5.355 -25.219 8.656 1 96.56 232 PRO B CA 1
ATOM 4658 C C . PRO B 1 232 ? 6.297 -24.094 9.102 1 96.56 232 PRO B C 1
ATOM 4660 O O . PRO B 1 232 ? 6.738 -24.062 10.25 1 96.56 232 PRO B O 1
ATOM 4663 N N . TYR B 1 233 ? 6.582 -23.172 8.273 1 98.38 233 TYR B N 1
ATOM 4664 C CA . TYR B 1 233 ? 7.535 -22.109 8.586 1 98.38 233 TYR B CA 1
ATOM 4665 C C . TYR B 1 233 ? 6.82 -20.875 9.125 1 98.38 233 TYR B C 1
ATOM 4667 O O . TYR B 1 233 ? 7.461 -19.875 9.477 1 98.38 233 TYR B O 1
ATOM 4675 N N . VAL B 1 234 ? 5.508 -20.906 9.258 1 98.62 234 VAL B N 1
ATOM 4676 C CA . VAL B 1 234 ? 4.711 -19.766 9.68 1 98.62 234 VAL B CA 1
ATOM 4677 C C . VAL B 1 234 ? 4.844 -19.562 11.188 1 98.62 234 VAL B C 1
ATOM 4679 O O . VAL B 1 234 ? 4.984 -18.438 11.664 1 98.62 234 VAL B O 1
ATOM 4682 N N . ALA B 1 235 ? 4.848 -20.641 11.953 1 98.19 235 ALA B N 1
ATOM 4683 C CA . ALA B 1 235 ? 4.855 -20.547 13.406 1 98.19 235 ALA B CA 1
ATOM 4684 C C . ALA B 1 235 ? 6.105 -19.812 13.906 1 98.19 235 ALA B C 1
ATOM 4686 O O . ALA B 1 235 ? 6.012 -18.859 14.68 1 98.19 235 ALA B O 1
ATOM 4687 N N . PRO B 1 236 ? 7.316 -20.203 13.406 1 98.44 236 PRO B N 1
ATOM 4688 C CA . PRO B 1 236 ? 8.5 -19.469 13.836 1 98.44 236 PRO B CA 1
ATOM 4689 C C . PRO B 1 236 ? 8.477 -18 13.398 1 98.44 236 PRO B C 1
ATOM 4691 O O . PRO B 1 236 ? 8.953 -17.125 14.125 1 98.44 236 PRO B O 1
ATOM 4694 N N . MET B 1 237 ? 7.98 -17.75 12.242 1 98.75 237 MET B N 1
ATOM 4695 C CA . MET B 1 237 ? 7.863 -16.375 11.758 1 98.75 237 MET B CA 1
ATOM 4696 C C . MET B 1 237 ? 6.941 -15.555 12.664 1 98.75 237 MET B C 1
ATOM 4698 O O . MET B 1 237 ? 7.262 -14.422 13.031 1 98.75 237 MET B O 1
ATOM 4702 N N . LEU B 1 238 ? 5.785 -16.125 13.078 1 98.88 238 LEU B N 1
ATOM 4703 C CA . LEU B 1 238 ? 4.844 -15.445 13.953 1 98.88 238 LEU B CA 1
ATOM 4704 C C . LEU B 1 238 ? 5.488 -15.133 15.305 1 98.88 238 LEU B C 1
ATOM 4706 O O . LEU B 1 238 ? 5.234 -14.078 15.891 1 98.88 238 LEU B O 1
ATOM 4710 N N . GLU B 1 239 ? 6.281 -16.047 15.766 1 98.69 239 GLU B N 1
ATOM 4711 C CA . GLU B 1 239 ? 6.996 -15.82 17.016 1 98.69 239 GLU B CA 1
ATOM 4712 C C . GLU B 1 239 ? 7.898 -14.594 16.922 1 98.69 239 GLU B C 1
ATOM 4714 O O . GLU B 1 239 ? 7.941 -13.781 17.844 1 98.69 239 GLU B O 1
ATOM 4719 N N . ARG B 1 240 ? 8.617 -14.484 15.844 1 98.75 240 ARG B N 1
ATOM 4720 C CA . ARG B 1 240 ? 9.5 -13.344 15.641 1 98.75 240 ARG B CA 1
ATOM 4721 C C . ARG B 1 240 ? 8.711 -12.055 15.492 1 98.75 240 ARG B C 1
ATOM 4723 O O . ARG B 1 240 ? 9.109 -11.008 16.016 1 98.75 240 ARG B O 1
ATOM 4730 N N . LEU B 1 241 ? 7.598 -12.109 14.75 1 98.88 241 LEU B N 1
ATOM 4731 C CA . LEU B 1 241 ? 6.758 -10.938 14.539 1 98.88 241 LEU B CA 1
ATOM 4732 C C . LEU B 1 241 ? 6.184 -10.43 15.859 1 98.88 241 LEU B C 1
ATOM 4734 O O . LEU B 1 241 ? 6.266 -9.242 16.156 1 98.88 241 LEU B O 1
ATOM 4738 N N . VAL B 1 242 ? 5.66 -11.367 16.672 1 98.81 242 VAL B N 1
ATOM 4739 C CA . VAL B 1 242 ? 5.137 -11.031 17.984 1 98.81 242 VAL B CA 1
ATOM 4740 C C . VAL B 1 242 ? 6.254 -10.461 18.859 1 98.81 242 VAL B C 1
ATOM 4742 O O . VAL B 1 242 ? 6.051 -9.477 19.578 1 98.81 242 VAL B O 1
ATOM 4745 N N . GLY B 1 243 ? 7.434 -11.047 18.766 1 98.69 243 GLY B N 1
ATOM 4746 C CA . GLY B 1 243 ? 8.57 -10.57 19.531 1 98.69 243 GLY B CA 1
ATOM 4747 C C . GLY B 1 243 ? 8.945 -9.133 19.203 1 98.69 243 GLY B C 1
ATOM 4748 O O . GLY B 1 243 ? 9.25 -8.352 20.109 1 98.69 243 GLY B O 1
ATOM 4749 N N . GLN B 1 244 ? 8.953 -8.773 17.953 1 98.44 244 GLN B N 1
ATOM 4750 C CA . GLN B 1 244 ? 9.242 -7.402 17.547 1 98.44 244 GLN B CA 1
ATOM 4751 C C . GLN B 1 244 ? 8.258 -6.422 18.172 1 98.44 244 GLN B C 1
ATOM 4753 O O . GLN B 1 244 ? 8.664 -5.379 18.688 1 98.44 244 GLN B O 1
ATOM 4758 N N . LEU B 1 245 ? 6.977 -6.762 18.141 1 98.75 245 LEU B N 1
ATOM 4759 C CA . LEU B 1 245 ? 5.945 -5.852 18.625 1 98.75 245 LEU B CA 1
ATOM 4760 C C . LEU B 1 245 ? 5.945 -5.797 20.141 1 98.75 245 LEU B C 1
ATOM 4762 O O . LEU B 1 245 ? 5.66 -4.75 20.734 1 98.75 245 LEU B O 1
ATOM 4766 N N . GLN B 1 246 ? 6.258 -6.902 20.75 1 98.56 246 GLN B N 1
ATOM 4767 C CA . GLN B 1 246 ? 6.375 -6.914 22.203 1 98.56 246 GLN B CA 1
ATOM 4768 C C . GLN B 1 246 ? 7.531 -6.039 22.672 1 98.56 246 GLN B C 1
ATOM 4770 O O . GLN B 1 246 ? 7.43 -5.371 23.703 1 98.56 246 GLN B O 1
ATOM 4775 N N . THR B 1 247 ? 8.602 -6.094 21.953 1 98.19 247 THR B N 1
ATOM 4776 C CA . THR B 1 247 ? 9.734 -5.23 22.266 1 98.19 247 THR B CA 1
ATOM 4777 C C . THR B 1 247 ? 9.336 -3.762 22.188 1 98.19 247 THR B C 1
ATOM 4779 O O . THR B 1 247 ? 9.641 -2.977 23.078 1 98.19 247 THR B O 1
ATOM 4782 N N . LEU B 1 248 ? 8.656 -3.391 21.125 1 98.38 248 LEU B N 1
ATOM 4783 C CA . LEU B 1 248 ? 8.188 -2.018 20.953 1 98.38 248 LEU B CA 1
ATOM 4784 C C . LEU B 1 248 ? 7.223 -1.634 22.078 1 98.38 248 LEU B C 1
ATOM 4786 O O . LEU B 1 248 ? 7.32 -0.541 22.641 1 98.38 248 LEU B O 1
ATOM 4790 N N . GLN B 1 249 ? 6.289 -2.557 22.359 1 98.31 249 GLN B N 1
ATOM 4791 C CA . GLN B 1 249 ? 5.324 -2.316 23.438 1 98.31 249 GLN B CA 1
ATOM 4792 C C . GLN B 1 249 ? 6.031 -2.031 24.75 1 98.31 249 GLN B C 1
ATOM 4794 O O . GLN B 1 249 ? 5.668 -1.096 25.469 1 98.31 249 GLN B O 1
ATOM 4799 N N . ALA B 1 250 ? 7.043 -2.826 25.047 1 98.25 250 ALA B N 1
ATOM 4800 C CA . ALA B 1 250 ? 7.809 -2.656 26.281 1 98.25 250 ALA B CA 1
ATOM 4801 C C . ALA B 1 250 ? 8.547 -1.323 26.281 1 98.25 250 ALA B C 1
ATOM 4803 O O . ALA B 1 250 ? 8.602 -0.64 27.312 1 98.25 250 ALA B O 1
ATOM 4804 N N . GLN B 1 251 ? 9.148 -0.962 25.203 1 98.19 251 GLN B N 1
ATOM 4805 C CA . GLN B 1 251 ? 9.891 0.29 25.094 1 98.19 251 GLN B CA 1
ATOM 4806 C C . GLN B 1 251 ? 8.969 1.493 25.281 1 98.19 251 GLN B C 1
ATOM 4808 O O . GLN B 1 251 ? 9.305 2.424 26.016 1 98.19 251 GLN B O 1
ATOM 4813 N N . VAL B 1 252 ? 7.836 1.435 24.656 1 98.19 252 VAL B N 1
ATOM 4814 C CA . VAL B 1 252 ? 6.871 2.521 24.766 1 98.19 252 VAL B CA 1
ATOM 4815 C C . VAL B 1 252 ? 6.367 2.607 26.219 1 98.19 252 VAL B C 1
ATOM 4817 O O . VAL B 1 252 ? 6.203 3.703 26.75 1 98.19 252 VAL B O 1
ATOM 4820 N N . GLY B 1 253 ? 6.172 1.459 26.844 1 97.31 253 GLY B N 1
ATOM 4821 C CA . GLY B 1 253 ? 5.762 1.415 28.234 1 97.31 253 GLY B CA 1
ATOM 4822 C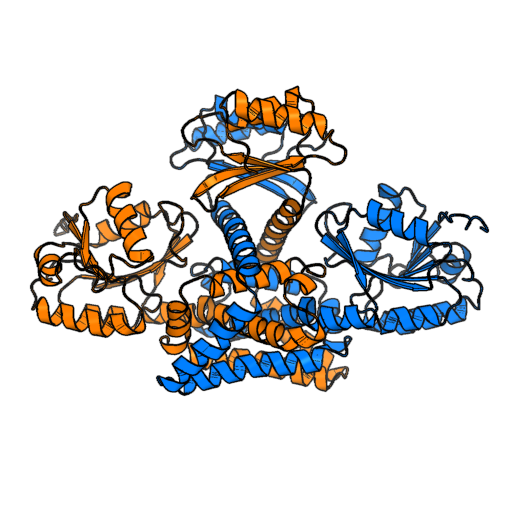 C . GLY B 1 253 ? 6.781 2.027 29.188 1 97.31 253 GLY B C 1
ATOM 4823 O O . GLY B 1 253 ? 6.418 2.721 30.141 1 97.31 253 GLY B O 1
ATOM 4824 N N . GLN B 1 254 ? 8.055 1.771 28.906 1 96.88 254 GLN B N 1
ATOM 4825 C CA . GLN B 1 254 ? 9.133 2.346 29.703 1 96.88 254 GLN B CA 1
ATOM 4826 C C . GLN B 1 254 ? 9.227 3.854 29.484 1 96.88 254 GLN B C 1
ATOM 4828 O O . GLN B 1 254 ? 9.398 4.609 30.453 1 96.88 254 GLN B O 1
ATOM 4833 N N . GLY B 1 255 ? 9.289 4.309 28.266 1 95.44 255 GLY B N 1
ATOM 4834 C CA . GLY B 1 255 ? 9.047 5.688 27.859 1 95.44 255 GLY B CA 1
ATOM 4835 C C . GLY B 1 255 ? 10.25 6.59 28.094 1 95.44 255 GLY B C 1
ATOM 4836 O O . GLY B 1 255 ? 10.234 7.762 27.719 1 95.44 255 GLY B O 1
ATOM 4837 N N . ASP B 1 256 ? 11.367 6.043 28.766 1 95.44 256 ASP B N 1
ATOM 4838 C CA . ASP B 1 256 ? 12.492 6.906 29.109 1 95.44 256 ASP B CA 1
ATOM 4839 C C . ASP B 1 256 ? 13.508 6.965 27.969 1 95.44 256 ASP B C 1
ATOM 4841 O O . ASP B 1 256 ? 13.273 6.402 26.891 1 95.44 256 ASP B O 1
ATOM 4845 N N . ASP B 1 257 ? 14.523 7.711 28.125 1 95.5 257 ASP B N 1
ATOM 4846 C CA . ASP B 1 257 ? 15.516 7.961 27.094 1 95.5 257 ASP B CA 1
ATOM 4847 C C . ASP B 1 257 ? 16.219 6.668 26.688 1 95.5 257 ASP B C 1
ATOM 4849 O O . ASP B 1 257 ? 16.594 6.5 25.516 1 95.5 257 ASP B O 1
ATOM 4853 N N . THR B 1 258 ? 16.375 5.812 27.688 1 97.31 258 THR B N 1
ATOM 4854 C CA . THR B 1 258 ? 17.016 4.531 27.375 1 97.31 258 THR B CA 1
ATOM 4855 C C . THR B 1 258 ? 16.156 3.719 26.422 1 97.31 258 THR B C 1
ATOM 4857 O O . THR B 1 258 ? 16.672 3.133 25.469 1 97.31 258 THR B O 1
ATOM 4860 N N . ALA B 1 259 ? 14.852 3.715 26.688 1 97.38 259 ALA B N 1
ATOM 4861 C CA . ALA B 1 259 ? 13.906 3.018 25.812 1 97.38 259 ALA B CA 1
ATOM 4862 C C . ALA B 1 259 ? 13.875 3.652 24.422 1 97.38 259 ALA B C 1
ATOM 4864 O O . ALA B 1 259 ? 13.82 2.949 23.406 1 97.38 259 ALA B O 1
ATOM 4865 N N . ARG B 1 260 ? 13.906 4.926 24.375 1 96.06 260 ARG B N 1
ATOM 4866 C CA . ARG B 1 260 ? 13.906 5.645 23.109 1 96.06 260 ARG B CA 1
ATOM 4867 C C . ARG B 1 260 ? 15.164 5.336 22.297 1 96.06 260 ARG B C 1
ATOM 4869 O O . ARG B 1 260 ? 15.094 5.141 21.094 1 96.06 260 ARG B O 1
ATOM 4876 N N . ASP B 1 261 ? 16.281 5.297 22.969 1 96.38 261 ASP B N 1
ATOM 4877 C CA . ASP B 1 261 ? 17.531 4.953 22.328 1 96.38 261 ASP B CA 1
ATOM 4878 C C . ASP B 1 261 ? 17.5 3.539 21.75 1 96.38 261 ASP B C 1
ATOM 4880 O O . ASP B 1 261 ? 17.969 3.301 20.641 1 96.38 261 ASP B O 1
ATOM 4884 N N . ALA B 1 262 ? 16.953 2.662 22.531 1 97.06 262 ALA B N 1
ATOM 4885 C CA . ALA B 1 262 ? 16.844 1.275 22.094 1 97.06 262 ALA B CA 1
ATOM 4886 C C . ALA B 1 262 ? 15.938 1.163 20.859 1 97.06 262 ALA B C 1
ATOM 4888 O O . ALA B 1 262 ? 16.219 0.391 19.953 1 97.06 262 ALA B O 1
ATOM 4889 N N . PHE B 1 263 ? 14.891 1.899 20.859 1 97 263 PHE B N 1
ATOM 4890 C CA . PHE B 1 263 ? 13.977 1.941 19.719 1 97 263 PHE B CA 1
ATOM 4891 C C . PHE B 1 263 ? 14.695 2.447 18.469 1 97 263 PHE B C 1
ATOM 4893 O O . PHE B 1 263 ? 14.617 1.822 17.406 1 97 263 PHE B O 1
ATOM 4900 N N . ARG B 1 264 ? 15.414 3.521 18.594 1 95.62 264 ARG B N 1
ATOM 4901 C CA . ARG B 1 264 ? 16.141 4.113 17.469 1 95.62 264 ARG B CA 1
ATOM 4902 C C . ARG B 1 264 ? 17.172 3.146 16.906 1 95.62 264 ARG B C 1
ATOM 4904 O O . ARG B 1 264 ? 17.312 3.008 15.695 1 95.62 264 ARG B O 1
ATOM 4911 N N . GLU B 1 265 ? 17.812 2.477 17.781 1 95.62 265 GLU B N 1
ATOM 4912 C CA . GLU B 1 265 ? 18.859 1.561 17.359 1 95.62 265 GLU B CA 1
ATOM 4913 C C . GLU B 1 265 ? 18.281 0.292 16.734 1 95.62 265 GLU B C 1
ATOM 4915 O O . GLU B 1 265 ? 18.734 -0.153 15.688 1 95.62 265 GLU B O 1
ATOM 4920 N N . GLY B 1 266 ? 17.344 -0.281 17.391 1 94.81 266 GLY B N 1
ATOM 4921 C CA . GLY B 1 266 ? 16.812 -1.584 17.016 1 94.81 266 GLY B CA 1
ATOM 4922 C C . GLY B 1 266 ? 15.812 -1.516 15.883 1 94.81 266 GLY B C 1
ATOM 4923 O O . GLY B 1 266 ? 15.938 -2.238 14.891 1 94.81 266 GLY B O 1
ATOM 4924 N N . LEU B 1 267 ? 14.844 -0.623 15.977 1 94 267 LEU B N 1
ATOM 4925 C CA . LEU B 1 267 ? 13.703 -0.657 15.062 1 94 267 LEU B CA 1
ATOM 4926 C C . LEU B 1 267 ? 13.898 0.332 13.914 1 94 267 LEU B C 1
ATOM 4928 O O . LEU B 1 267 ? 13.219 0.244 12.891 1 94 267 LEU B O 1
ATOM 4932 N N . LEU B 1 268 ? 14.867 1.26 14.055 1 95.38 268 LEU B N 1
ATOM 4933 C CA . LEU B 1 268 ? 15.078 2.213 12.969 1 95.38 268 LEU B CA 1
ATOM 4934 C C . LEU B 1 268 ? 16.453 2.002 12.328 1 95.38 268 LEU B C 1
ATOM 4936 O O . LEU B 1 268 ? 16.547 1.546 11.188 1 95.38 268 LEU B O 1
ATOM 4940 N N . SER B 1 269 ? 17.531 2.168 13.055 1 96.25 269 SER B N 1
ATOM 4941 C CA . SER B 1 269 ? 18.891 2.133 12.492 1 96.25 269 SER B CA 1
ATOM 4942 C C . SER B 1 269 ? 19.234 0.742 11.977 1 96.25 269 SER B C 1
ATOM 4944 O O . SER B 1 269 ? 19.766 0.599 10.867 1 96.25 269 SER B O 1
ATOM 4946 N N . ALA B 1 270 ? 18.984 -0.27 12.773 1 97.19 270 ALA B N 1
ATOM 4947 C CA . ALA B 1 270 ? 19.297 -1.635 12.359 1 97.19 270 ALA B CA 1
ATOM 4948 C C . ALA B 1 270 ? 18.5 -2.025 11.117 1 97.19 270 ALA B C 1
ATOM 4950 O O . ALA B 1 270 ? 19.031 -2.658 10.203 1 97.19 270 ALA B O 1
ATOM 4951 N N . ASN B 1 271 ? 17.219 -1.686 11.094 1 97.44 271 ASN B N 1
ATOM 4952 C CA . ASN B 1 271 ? 16.391 -1.976 9.938 1 97.44 271 ASN B CA 1
ATOM 4953 C C . ASN B 1 271 ? 16.859 -1.22 8.695 1 97.44 271 ASN B C 1
ATOM 4955 O O . ASN B 1 271 ? 16.906 -1.781 7.602 1 97.44 271 ASN B O 1
ATOM 4959 N N . ARG B 1 272 ? 17.203 0.047 8.859 1 96.94 272 ARG B N 1
ATOM 4960 C CA . ARG B 1 272 ? 17.703 0.854 7.758 1 96.94 272 ARG B CA 1
ATOM 4961 C C . ARG B 1 272 ? 18.969 0.236 7.168 1 96.94 272 ARG B C 1
ATOM 4963 O O . ARG B 1 272 ? 19.109 0.145 5.945 1 96.94 272 ARG B O 1
ATOM 4970 N N . SER B 1 273 ? 19.844 -0.185 8.031 1 96.62 273 SER B N 1
ATOM 4971 C CA . SER B 1 273 ? 21.094 -0.795 7.594 1 96.62 273 SER B CA 1
ATOM 4972 C C . SER B 1 273 ? 20.844 -2.109 6.859 1 96.62 273 SER B C 1
ATOM 4974 O O . SER B 1 273 ? 21.484 -2.398 5.855 1 96.62 273 SER B O 1
ATOM 4976 N N . ALA B 1 274 ? 19.938 -2.852 7.363 1 97.06 274 ALA B N 1
ATOM 4977 C CA . ALA B 1 274 ? 19.625 -4.152 6.773 1 97.06 274 ALA B CA 1
ATOM 4978 C C . ALA B 1 274 ? 19.016 -3.992 5.387 1 97.06 274 ALA B C 1
ATOM 4980 O O . ALA B 1 274 ? 19.297 -4.781 4.48 1 97.06 274 ALA B O 1
ATOM 4981 N N . PHE B 1 275 ? 18.156 -3.072 5.148 1 96.06 275 PHE B N 1
ATOM 4982 C CA . PHE B 1 275 ? 17.516 -2.844 3.855 1 96.06 275 PHE B CA 1
ATOM 4983 C C . PHE B 1 275 ? 18.516 -2.293 2.85 1 96.06 275 PHE B C 1
ATOM 4985 O O . PHE B 1 275 ? 18.562 -2.736 1.7 1 96.06 275 PHE B O 1
ATOM 4992 N N . GLY B 1 276 ? 19.359 -1.359 3.32 1 95.69 276 GLY B N 1
ATOM 4993 C CA . GLY B 1 276 ? 20.359 -0.764 2.449 1 95.69 276 GLY B CA 1
ATOM 4994 C C . GLY B 1 276 ? 19.828 0.43 1.672 1 95.69 276 GLY B C 1
ATOM 4995 O O . GLY B 1 276 ? 18.641 0.498 1.352 1 95.69 276 GLY B O 1
ATOM 4996 N N . GLU B 1 277 ? 20.719 1.301 1.29 1 94.19 277 GLU B N 1
ATOM 4997 C CA . GLU B 1 277 ? 20.406 2.594 0.692 1 94.19 277 GLU B CA 1
ATOM 4998 C C . GLU B 1 277 ? 19.688 2.422 -0.645 1 94.19 277 GLU B C 1
ATOM 5000 O O . GLU B 1 277 ? 18.719 3.131 -0.936 1 94.19 277 GLU B O 1
ATOM 5005 N N . GLN B 1 278 ? 20.141 1.551 -1.413 1 93.19 278 GLN B N 1
ATOM 5006 C CA . GLN B 1 278 ? 19.562 1.362 -2.744 1 93.19 278 GLN B CA 1
ATOM 5007 C C . GLN B 1 278 ? 18.125 0.852 -2.66 1 93.19 278 GLN B C 1
ATOM 5009 O O . GLN B 1 278 ? 17.234 1.377 -3.332 1 93.19 278 GLN B O 1
ATOM 5014 N N . ALA B 1 279 ? 17.922 -0.179 -1.839 1 93.88 279 ALA B N 1
ATOM 5015 C CA . ALA B 1 279 ? 16.578 -0.731 -1.671 1 93.88 279 ALA B CA 1
ATOM 5016 C C . ALA B 1 279 ? 15.625 0.307 -1.08 1 93.88 279 ALA B C 1
ATOM 5018 O O . ALA B 1 279 ? 14.461 0.384 -1.472 1 93.88 279 ALA B O 1
ATOM 5019 N N . LEU B 1 280 ? 16.156 1.102 -0.145 1 95.38 280 LEU B N 1
ATOM 5020 C CA . LEU B 1 280 ? 15.328 2.143 0.465 1 95.38 280 LEU B CA 1
ATOM 5021 C C . LEU B 1 280 ? 14.938 3.199 -0.563 1 95.38 280 LEU B C 1
ATOM 5023 O O . LEU B 1 280 ? 13.789 3.641 -0.6 1 95.38 280 LEU B O 1
ATOM 5027 N N . ALA B 1 281 ? 15.867 3.578 -1.402 1 91.56 281 ALA B N 1
ATOM 5028 C CA . ALA B 1 281 ? 15.586 4.578 -2.432 1 91.56 281 ALA B CA 1
ATOM 5029 C C . ALA B 1 281 ? 14.539 4.074 -3.416 1 91.56 281 ALA B C 1
ATOM 5031 O O . ALA B 1 281 ? 13.602 4.801 -3.76 1 91.56 281 ALA B O 1
ATOM 5032 N N . GLU B 1 282 ? 14.656 2.857 -3.846 1 89.88 282 GLU B N 1
ATOM 5033 C CA . GLU B 1 282 ? 13.727 2.26 -4.797 1 89.88 282 GLU B CA 1
ATOM 5034 C C . GLU B 1 282 ? 12.336 2.105 -4.191 1 89.88 282 GLU B C 1
ATOM 5036 O O . GLU B 1 282 ? 11.336 2.416 -4.836 1 89.88 282 GLU B O 1
ATOM 5041 N N . GLY B 1 283 ? 12.344 1.6 -2.961 1 93.75 283 GLY B N 1
ATOM 5042 C CA . GLY B 1 283 ? 11.07 1.438 -2.275 1 93.75 283 GLY B CA 1
ATOM 5043 C C . GLY B 1 283 ? 10.367 2.756 -2.006 1 93.75 283 GLY B C 1
ATOM 5044 O O . GLY B 1 283 ? 9.148 2.863 -2.18 1 93.75 283 GLY B O 1
ATOM 5045 N N . ASN B 1 284 ? 11.141 3.742 -1.569 1 92.5 284 ASN B N 1
ATOM 5046 C CA . ASN B 1 284 ? 10.578 5.066 -1.323 1 92.5 284 ASN B CA 1
ATOM 5047 C C . ASN B 1 284 ? 10.008 5.676 -2.598 1 92.5 284 ASN B C 1
ATOM 5049 O O . ASN B 1 284 ? 8.961 6.332 -2.562 1 92.5 284 ASN B O 1
ATOM 5053 N N . TYR B 1 285 ? 10.68 5.492 -3.684 1 87.62 285 TYR B N 1
ATOM 5054 C CA . TYR B 1 285 ? 10.188 5.992 -4.961 1 87.62 285 TYR B CA 1
ATOM 5055 C C . TYR B 1 285 ? 8.891 5.297 -5.355 1 87.62 285 TYR B C 1
ATOM 5057 O O . TYR B 1 285 ? 7.965 5.941 -5.855 1 87.62 285 TYR B O 1
ATOM 5065 N N . THR B 1 286 ? 8.812 3.99 -5.176 1 90.25 286 THR B N 1
ATOM 5066 C CA . THR B 1 286 ? 7.578 3.254 -5.422 1 90.25 286 THR B CA 1
ATOM 5067 C C . THR B 1 286 ? 6.438 3.811 -4.574 1 90.25 286 THR B C 1
ATOM 5069 O O . THR B 1 286 ? 5.332 4.027 -5.078 1 90.25 286 THR B O 1
ATOM 5072 N N . PHE B 1 287 ? 6.734 4.051 -3.303 1 94.25 287 PHE B N 1
ATOM 5073 C CA . PHE B 1 287 ? 5.727 4.609 -2.41 1 94.25 287 PHE B CA 1
ATOM 5074 C C . PHE B 1 287 ? 5.207 5.938 -2.947 1 94.25 287 PHE B C 1
ATOM 5076 O O . PHE B 1 287 ? 4 6.188 -2.934 1 94.25 287 PHE B O 1
ATOM 5083 N N . GLU B 1 288 ? 6.098 6.793 -3.385 1 88.38 288 GLU B N 1
ATOM 5084 C CA . GLU B 1 288 ? 5.715 8.102 -3.902 1 88.38 288 GLU B CA 1
ATOM 5085 C C . GLU B 1 288 ? 4.812 7.973 -5.125 1 88.38 288 GLU B C 1
ATOM 5087 O O . GLU B 1 288 ? 3.826 8.695 -5.258 1 88.38 288 GLU B O 1
ATOM 5092 N N . ARG B 1 289 ? 5.121 7.07 -6.012 1 84.75 289 ARG B N 1
ATOM 5093 C CA . ARG B 1 289 ? 4.328 6.855 -7.215 1 84.75 289 ARG B CA 1
ATOM 5094 C C . ARG B 1 289 ? 2.924 6.375 -6.867 1 84.75 289 ARG B C 1
ATOM 5096 O O . ARG B 1 289 ? 1.94 6.84 -7.449 1 84.75 289 ARG B O 1
ATOM 5103 N N . VAL B 1 290 ? 2.854 5.43 -5.941 1 91.38 290 VAL B N 1
ATOM 5104 C CA . VAL B 1 290 ? 1.557 4.938 -5.488 1 91.38 290 VAL B CA 1
ATOM 5105 C C . VAL B 1 290 ? 0.783 6.062 -4.812 1 91.38 290 VAL B C 1
ATOM 5107 O O . VAL B 1 290 ? -0.429 6.191 -4.996 1 91.38 290 VAL B O 1
ATOM 5110 N N . GLY B 1 291 ? 1.499 6.848 -4.023 1 90.25 291 GLY B N 1
ATOM 5111 C CA . GLY B 1 291 ? 0.884 7.988 -3.361 1 90.25 291 GLY B CA 1
ATOM 5112 C C . GLY B 1 291 ? 0.272 8.984 -4.328 1 90.25 291 GLY B C 1
ATOM 5113 O O . GLY B 1 291 ? -0.811 9.516 -4.078 1 90.25 291 GLY B O 1
ATOM 5114 N N . TYR B 1 292 ? 0.922 9.234 -5.402 1 83.81 292 TYR B N 1
ATOM 5115 C CA . TYR B 1 292 ? 0.401 10.156 -6.406 1 83.81 292 TYR B CA 1
ATOM 5116 C C . TYR B 1 292 ? -0.869 9.602 -7.043 1 83.81 292 TYR B C 1
ATOM 5118 O O . TYR B 1 292 ? -1.811 10.352 -7.316 1 83.81 292 TYR B O 1
ATOM 5126 N N . LEU B 1 293 ? -0.839 8.312 -7.289 1 84.94 293 LEU B N 1
ATOM 5127 C CA . LEU B 1 293 ? -2.057 7.688 -7.797 1 84.94 293 LEU B CA 1
ATOM 5128 C C . LEU B 1 293 ? -3.207 7.863 -6.809 1 84.94 293 LEU B C 1
ATOM 5130 O O . LEU B 1 293 ? -4.309 8.25 -7.199 1 84.94 293 LEU B O 1
ATOM 5134 N N . LEU B 1 294 ? -2.99 7.609 -5.559 1 88.31 294 LEU B N 1
ATOM 5135 C CA . LEU B 1 294 ? -4.023 7.738 -4.535 1 88.31 294 LEU B CA 1
ATOM 5136 C C . LEU B 1 294 ? -4.559 9.164 -4.48 1 88.31 294 LEU B C 1
ATOM 5138 O O . LEU B 1 294 ? -5.766 9.375 -4.367 1 88.31 294 LEU B O 1
ATOM 5142 N N . ALA B 1 295 ? -3.643 10.117 -4.551 1 85.31 295 ALA B N 1
ATOM 5143 C CA . ALA B 1 295 ? -4.047 11.523 -4.551 1 85.31 295 ALA B CA 1
ATOM 5144 C C . ALA B 1 295 ? -4.941 11.836 -5.746 1 85.31 295 ALA B C 1
ATOM 5146 O O . ALA B 1 295 ? -5.969 12.508 -5.602 1 85.31 295 ALA B O 1
ATOM 5147 N N . ASP B 1 296 ? -4.617 11.305 -6.812 1 80.88 296 ASP B N 1
ATOM 5148 C CA . ASP B 1 296 ? -5.375 11.547 -8.039 1 80.88 296 ASP B CA 1
ATOM 5149 C C . ASP B 1 296 ? -6.766 10.922 -7.957 1 80.88 296 ASP B C 1
ATOM 5151 O O . ASP B 1 296 ? -7.73 11.461 -8.508 1 80.88 296 ASP B O 1
ATOM 5155 N N . LEU B 1 297 ? -6.852 9.836 -7.297 1 80 297 LEU B N 1
ATOM 5156 C CA . LEU B 1 297 ? -8.125 9.125 -7.184 1 80 297 LEU B CA 1
ATOM 5157 C C . LEU B 1 297 ? -9.109 9.914 -6.328 1 80 297 LEU B C 1
ATOM 5159 O O . LEU B 1 297 ? -10.312 9.656 -6.371 1 80 297 LEU B O 1
ATOM 5163 N N . THR B 1 298 ? -8.625 10.859 -5.613 1 76.75 298 THR B N 1
ATOM 5164 C CA . THR B 1 298 ? -9.516 11.664 -4.781 1 76.75 298 THR B CA 1
ATOM 5165 C C . THR B 1 298 ? -10.062 12.852 -5.566 1 76.75 298 THR B C 1
ATOM 5167 O O . THR B 1 298 ? -11.008 13.516 -5.125 1 76.75 298 THR B O 1
ATOM 5170 N N . GLU B 1 299 ? -9.492 13.094 -6.668 1 77.19 299 GLU B N 1
ATOM 5171 C CA . GLU B 1 299 ? -9.883 14.266 -7.457 1 77.19 299 GLU B CA 1
ATOM 5172 C C . GLU B 1 299 ? -11.328 14.148 -7.934 1 77.19 299 GLU B C 1
ATOM 5174 O O . GLU B 1 299 ? -11.711 13.141 -8.531 1 77.19 299 GLU B O 1
ATOM 5179 N N . ARG B 1 300 ? -12.031 15.156 -7.676 1 73.38 300 ARG B N 1
ATOM 5180 C CA . ARG B 1 300 ? -13.438 15.18 -8.047 1 73.38 300 ARG B CA 1
ATOM 5181 C C . ARG B 1 300 ? -13.617 15.617 -9.492 1 73.38 300 ARG B C 1
ATOM 5183 O O . ARG B 1 300 ? -14.539 15.164 -10.18 1 73.38 300 ARG B O 1
ATOM 5190 N N . ASN B 1 301 ? -12.773 16.484 -9.875 1 80.56 301 ASN B N 1
ATOM 5191 C CA . ASN B 1 301 ? -12.82 16.938 -11.258 1 80.56 301 ASN B CA 1
ATOM 5192 C C . ASN B 1 301 ? -12.102 15.977 -12.203 1 80.56 301 ASN B C 1
ATOM 5194 O O . ASN B 1 301 ? -11.039 16.297 -12.734 1 80.56 301 ASN B O 1
ATOM 5198 N N . ALA B 1 302 ? -12.672 14.852 -12.344 1 84.25 302 ALA B N 1
ATOM 5199 C CA . ALA B 1 302 ? -12.062 13.805 -13.164 1 84.25 302 ALA B CA 1
ATOM 5200 C C . ALA B 1 302 ? -13.125 13.047 -13.953 1 84.25 302 ALA B C 1
ATOM 5202 O O . ALA B 1 302 ? -14.312 13.094 -13.617 1 84.25 302 ALA B O 1
ATOM 5203 N N . LEU B 1 303 ? -12.719 12.5 -15.047 1 86.31 303 LEU B N 1
ATOM 5204 C CA . LEU B 1 303 ? -13.547 11.625 -15.867 1 86.31 303 LEU B CA 1
ATOM 5205 C C . LEU B 1 303 ? -12.883 10.266 -16.062 1 86.31 303 LEU B C 1
ATOM 5207 O O . LEU B 1 303 ? -11.664 10.195 -16.234 1 86.31 303 LEU B O 1
ATOM 5211 N N . SER B 1 304 ? -13.68 9.242 -15.969 1 86.31 304 SER B N 1
ATOM 5212 C CA . SER B 1 304 ? -13.227 7.906 -16.359 1 86.31 304 SER B CA 1
ATOM 5213 C C . SER B 1 304 ? -13.812 7.492 -17.703 1 86.31 304 SER B C 1
ATOM 5215 O O . SER B 1 304 ? -15.031 7.531 -17.891 1 86.31 304 SER B O 1
ATOM 5217 N N . VAL B 1 305 ? -12.938 7.152 -18.641 1 89.12 305 VAL B N 1
ATOM 5218 C CA . VAL B 1 305 ? -13.375 6.828 -19.984 1 89.12 305 VAL B CA 1
ATOM 5219 C C . VAL B 1 305 ? -12.867 5.445 -20.375 1 89.12 305 VAL B C 1
ATOM 5221 O O . VAL B 1 305 ? -11.664 5.176 -20.312 1 89.12 305 VAL B O 1
ATOM 5224 N N . HIS B 1 306 ? -13.797 4.625 -20.688 1 88.81 306 HIS B N 1
ATOM 5225 C CA . HIS B 1 306 ? -13.422 3.35 -21.297 1 88.81 306 HIS B CA 1
ATOM 5226 C C . HIS B 1 306 ? -13.078 3.521 -22.766 1 88.81 306 HIS B C 1
ATOM 5228 O O . HIS B 1 306 ? -13.828 4.148 -23.516 1 88.81 306 HIS B O 1
ATOM 5234 N N . LEU B 1 307 ? -11.883 3.004 -23.172 1 84.31 307 LEU B N 1
ATOM 5235 C CA . LEU B 1 307 ? -11.484 2.982 -24.578 1 84.31 307 LEU B CA 1
ATOM 5236 C C . LEU B 1 307 ? -11.375 1.55 -25.078 1 84.31 307 LEU B C 1
ATOM 5238 O O . LEU B 1 307 ? -10.789 0.693 -24.422 1 84.31 307 LEU B O 1
ATOM 5242 N N . PRO B 1 308 ? -11.984 1.341 -26.219 1 75.88 308 PRO B N 1
ATOM 5243 C CA . PRO B 1 308 ? -11.836 0.001 -26.797 1 75.88 308 PRO B CA 1
ATOM 5244 C C . PRO B 1 308 ? -10.383 -0.334 -27.141 1 75.88 308 PRO B C 1
ATOM 5246 O O . PRO B 1 308 ? -9.641 0.535 -27.609 1 75.88 308 PRO B O 1
ATOM 5249 N N . GLU B 1 309 ? -9.93 -1.534 -26.938 1 67.62 309 GLU B N 1
ATOM 5250 C CA . GLU B 1 309 ? -8.555 -1.985 -27.125 1 67.62 309 GLU B CA 1
ATOM 5251 C C . GLU B 1 309 ? -8.219 -2.129 -28.594 1 67.62 309 GLU B C 1
ATOM 5253 O O . GLU B 1 309 ? -7.047 -2.072 -28.984 1 67.62 309 GLU B O 1
ATOM 5258 N N . ASP B 1 310 ? -9.141 -2.244 -29.375 1 64 310 ASP B N 1
ATOM 5259 C CA . ASP B 1 310 ? -8.914 -2.582 -30.781 1 64 310 ASP B CA 1
ATOM 5260 C C . ASP B 1 310 ? -8.898 -1.33 -31.656 1 64 310 ASP B C 1
ATOM 5262 O O . ASP B 1 310 ? -9.039 -1.417 -32.875 1 64 310 ASP B O 1
ATOM 5266 N N . ARG B 1 311 ? -8.742 -0.191 -31.125 1 71.69 311 ARG B N 1
ATOM 5267 C CA . ARG B 1 311 ? -8.742 1.034 -31.922 1 71.69 311 ARG B CA 1
ATOM 5268 C C . ARG B 1 311 ? -7.48 1.852 -31.672 1 71.69 311 ARG B C 1
ATOM 5270 O O . ARG B 1 311 ? -7.457 2.717 -30.797 1 71.69 311 ARG B O 1
ATOM 5277 N N . PRO B 1 312 ? -6.461 1.574 -32.531 1 72.56 312 PRO B N 1
ATOM 5278 C CA . PRO B 1 312 ? -5.234 2.363 -32.406 1 72.56 312 PRO B CA 1
ATOM 5279 C C . PRO B 1 312 ? -5.484 3.865 -32.5 1 72.56 312 PRO B C 1
ATOM 5281 O O . PRO B 1 312 ? -6.309 4.305 -33.312 1 72.56 312 PRO B O 1
ATOM 5284 N N . GLY B 1 313 ? -4.969 4.648 -31.578 1 79.12 313 GLY B N 1
ATOM 5285 C CA . GLY B 1 313 ? -5.062 6.098 -31.625 1 79.12 313 GLY B CA 1
ATOM 5286 C C . GLY B 1 313 ? -6.219 6.645 -30.812 1 79.12 313 GLY B C 1
ATOM 5287 O O . GLY B 1 313 ? -6.402 7.863 -30.719 1 79.12 313 GLY B O 1
ATOM 5288 N N . SER B 1 314 ? -6.988 5.742 -30.234 1 82.5 314 SER B N 1
ATOM 5289 C CA . SER B 1 314 ? -8.18 6.168 -29.5 1 82.5 314 SER B CA 1
ATOM 5290 C C . SER B 1 314 ? -7.824 7.141 -28.391 1 82.5 314 SER B C 1
ATOM 5292 O O . SER B 1 314 ? -8.562 8.094 -28.125 1 82.5 314 SER B O 1
ATOM 5294 N N . LEU B 1 315 ? -6.719 6.93 -27.719 1 85.19 315 LEU B N 1
ATOM 5295 C CA . LEU B 1 315 ? -6.324 7.828 -26.641 1 85.19 315 LEU B CA 1
ATOM 5296 C C . LEU B 1 315 ? -5.992 9.219 -27.188 1 85.19 315 LEU B C 1
ATOM 5298 O O . LEU B 1 315 ? -6.363 10.227 -26.578 1 85.19 315 LEU B O 1
ATOM 5302 N N . ARG B 1 316 ? -5.379 9.266 -28.281 1 84.5 316 ARG B N 1
ATOM 5303 C CA . ARG B 1 316 ? -5.078 10.547 -28.906 1 84.5 316 ARG B CA 1
ATOM 5304 C C . ARG B 1 316 ? -6.359 11.289 -29.281 1 84.5 316 ARG B C 1
ATOM 5306 O O . ARG B 1 316 ? -6.457 12.5 -29.062 1 84.5 316 ARG B O 1
ATOM 5313 N N . GLU B 1 317 ? -7.258 10.594 -29.828 1 87.38 317 GLU B N 1
ATOM 5314 C CA . GLU B 1 317 ? -8.531 11.195 -30.203 1 87.38 317 GLU B CA 1
ATOM 5315 C C . GLU B 1 317 ? -9.258 11.742 -28.969 1 87.38 317 GLU B C 1
ATOM 5317 O O . GLU B 1 317 ? -9.859 12.82 -29.031 1 87.38 317 GLU B O 1
ATOM 5322 N N . LEU B 1 318 ? -9.18 10.961 -27.953 1 87.56 318 LEU B N 1
ATOM 5323 C CA . LEU B 1 318 ? -9.789 11.383 -26.703 1 87.56 318 LEU B CA 1
ATOM 5324 C C . LEU B 1 318 ? -9.18 12.695 -26.219 1 87.56 318 LEU B C 1
ATOM 5326 O O . LEU B 1 318 ? -9.898 13.625 -25.859 1 87.56 318 LEU B O 1
ATOM 5330 N N . LEU B 1 319 ? -7.891 12.828 -26.25 1 88.38 319 LEU B N 1
ATOM 5331 C CA . LEU B 1 319 ? -7.195 14.023 -25.781 1 88.38 319 LEU B CA 1
ATOM 5332 C C . LEU B 1 319 ? -7.512 15.219 -26.672 1 88.38 319 LEU B C 1
ATOM 5334 O O . LEU B 1 319 ? -7.582 16.359 -26.203 1 88.38 319 LEU B O 1
ATOM 5338 N N . ASN B 1 320 ? -7.73 14.922 -27.859 1 87.62 320 ASN B N 1
ATOM 5339 C CA . ASN B 1 320 ? -8.117 15.977 -28.797 1 87.62 320 ASN B CA 1
ATOM 5340 C C . ASN B 1 320 ? -9.461 16.594 -28.422 1 87.62 320 ASN B C 1
ATOM 5342 O O . ASN B 1 320 ? -9.656 17.797 -28.547 1 87.62 320 ASN B O 1
ATOM 5346 N N . VAL B 1 321 ? -10.312 15.805 -28.047 1 89.88 321 VAL B N 1
ATOM 5347 C CA . VAL B 1 321 ? -11.617 16.297 -27.625 1 89.88 321 VAL B CA 1
ATOM 5348 C C . VAL B 1 321 ? -11.453 17.266 -26.469 1 89.88 321 VAL B C 1
ATOM 5350 O O . VAL B 1 321 ? -12.031 18.359 -26.469 1 89.88 321 VAL B O 1
ATOM 5353 N N . PHE B 1 322 ? -10.672 16.922 -25.484 1 89 322 PHE B N 1
ATOM 5354 C CA . PHE B 1 322 ? -10.461 17.797 -24.328 1 89 322 PHE B CA 1
ATOM 5355 C C . PHE B 1 322 ? -9.812 19.109 -24.75 1 89 322 PHE B C 1
ATOM 5357 O O . PHE B 1 322 ? -10.172 20.172 -24.234 1 89 322 PHE B O 1
ATOM 5364 N N . GLU B 1 323 ? -8.93 19.031 -25.672 1 87.19 323 GLU B N 1
ATOM 5365 C CA . GLU B 1 323 ? -8.258 20.234 -26.172 1 87.19 323 GLU B CA 1
ATOM 5366 C C . GLU B 1 323 ? -9.242 21.156 -26.891 1 87.19 323 GLU B C 1
ATOM 5368 O O . GLU B 1 323 ? -9.172 22.375 -26.734 1 87.19 323 GLU B O 1
ATOM 5373 N N . GLN B 1 324 ? -10.016 20.578 -27.641 1 90.06 324 GLN B N 1
ATOM 5374 C CA . GLN B 1 324 ? -11 21.359 -28.391 1 90.06 324 GLN B CA 1
ATOM 5375 C C . GLN B 1 324 ? -11.938 22.109 -27.453 1 90.06 324 GLN B C 1
ATOM 5377 O O . GLN B 1 324 ? -12.398 23.203 -27.766 1 90.06 324 GLN B O 1
ATOM 5382 N N . HIS B 1 325 ? -12.148 21.531 -26.328 1 91.81 325 HIS B N 1
ATOM 5383 C CA . HIS B 1 325 ? -13 22.172 -25.344 1 91.81 325 HIS B CA 1
ATOM 5384 C C . HIS B 1 325 ? -12.188 23.016 -24.359 1 91.81 325 HIS B C 1
ATOM 5386 O O . HIS B 1 325 ? -12.711 23.484 -23.359 1 91.81 325 HIS B O 1
ATOM 5392 N N . ARG B 1 326 ? -10.938 23.109 -24.594 1 88.38 326 ARG B N 1
ATOM 5393 C CA . ARG B 1 326 ? -10.008 23.938 -23.828 1 88.38 326 ARG B CA 1
ATOM 5394 C C . ARG B 1 326 ? -9.914 23.484 -22.391 1 88.38 326 ARG B C 1
ATOM 5396 O O . ARG B 1 326 ? -9.984 24.297 -21.469 1 88.38 326 ARG B O 1
ATOM 5403 N N . ILE B 1 327 ? -9.93 22.172 -22.25 1 86.94 327 ILE B N 1
ATOM 5404 C CA . ILE B 1 327 ? -9.758 21.562 -20.938 1 86.94 327 ILE B CA 1
ATOM 5405 C C . ILE B 1 327 ? -8.328 21.047 -20.781 1 86.94 327 ILE B C 1
ATOM 5407 O O . ILE B 1 327 ? -7.824 20.328 -21.641 1 86.94 327 ILE B O 1
ATOM 5411 N N . SER B 1 328 ? -7.684 21.484 -19.672 1 82.88 328 SER B N 1
ATOM 5412 C CA . SER B 1 328 ? -6.32 21.047 -19.406 1 82.88 328 SER B CA 1
ATOM 5413 C C . SER B 1 328 ? -6.309 19.859 -18.438 1 82.88 328 SER B C 1
ATOM 5415 O O . SER B 1 328 ? -7.02 19.875 -17.422 1 82.88 328 SER B O 1
ATOM 5417 N N . LEU B 1 329 ? -5.484 18.891 -18.844 1 85.19 329 LEU B N 1
ATOM 5418 C CA . LEU B 1 329 ? -5.387 17.688 -18.016 1 85.19 329 LEU B CA 1
ATOM 5419 C C . LEU B 1 329 ? -4.375 17.891 -16.891 1 85.19 329 LEU B C 1
ATOM 5421 O O . LEU B 1 329 ? -3.33 18.516 -17.094 1 85.19 329 LEU B O 1
ATOM 5425 N N . ALA B 1 330 ? -4.734 17.406 -15.758 1 79.19 330 ALA B N 1
ATOM 5426 C CA . ALA B 1 330 ? -3.82 17.422 -14.625 1 79.19 330 ALA B CA 1
ATOM 5427 C C . ALA B 1 330 ? -3.18 16.062 -14.414 1 79.19 330 ALA B C 1
ATOM 5429 O O . ALA B 1 330 ? -2.062 15.961 -13.898 1 79.19 330 ALA B O 1
ATOM 5430 N N . SER B 1 331 ? -3.885 15 -14.812 1 83.44 331 SER B N 1
ATOM 5431 C CA . SER B 1 331 ? -3.387 13.641 -14.617 1 83.44 331 SER B CA 1
ATOM 5432 C C . SER B 1 331 ? -4.105 12.656 -15.531 1 83.44 331 SER B C 1
ATOM 5434 O O . SER B 1 331 ? -5.195 12.938 -16.031 1 83.44 331 SER B O 1
ATOM 5436 N N . ILE B 1 332 ? -3.471 11.547 -15.789 1 85 332 ILE B N 1
ATOM 5437 C CA . ILE B 1 332 ? -4.066 10.438 -16.531 1 85 332 ILE B CA 1
ATOM 5438 C C . ILE B 1 332 ? -3.514 9.109 -16 1 85 332 ILE B C 1
ATOM 5440 O O . ILE B 1 332 ? -2.318 9 -15.727 1 85 332 ILE B O 1
ATOM 5444 N N . HIS B 1 333 ? -4.348 8.188 -15.773 1 86.38 333 HIS B N 1
ATOM 5445 C CA . HIS B 1 333 ? -3.961 6.863 -15.305 1 86.38 333 HIS B CA 1
ATOM 5446 C C . HIS B 1 333 ? -4.762 5.777 -16.016 1 86.38 333 HIS B C 1
ATOM 5448 O O . HIS B 1 333 ? -5.996 5.82 -16.031 1 86.38 333 HIS B O 1
ATOM 5454 N N . SER B 1 334 ? -4.086 4.977 -16.594 1 84.75 334 SER B N 1
ATOM 5455 C CA . SER B 1 334 ? -4.77 3.822 -17.172 1 84.75 334 SER B CA 1
ATOM 5456 C C . SER B 1 334 ? -4.984 2.732 -16.125 1 84.75 334 SER B C 1
ATOM 5458 O O . SER B 1 334 ? -4.164 2.562 -15.219 1 84.75 334 SER B O 1
ATOM 5460 N N . SER B 1 335 ? -6.086 2.072 -16.219 1 79.31 335 SER B N 1
ATOM 5461 C CA . SER B 1 335 ? -6.445 0.971 -15.336 1 79.31 335 SER B CA 1
ATOM 5462 C C . SER B 1 335 ? -7.504 0.076 -15.969 1 79.31 335 SER B C 1
ATOM 5464 O O . SER B 1 335 ? -7.684 0.08 -17.188 1 79.31 335 SER B O 1
ATOM 5466 N N . ARG B 1 336 ? -8.031 -0.824 -15.211 1 74.75 336 ARG B N 1
ATOM 5467 C CA . ARG B 1 336 ? -9.141 -1.673 -15.641 1 74.75 336 ARG B CA 1
ATOM 5468 C C . ARG B 1 336 ? -10.328 -1.546 -14.695 1 74.75 336 ARG B C 1
ATOM 5470 O O . ARG B 1 336 ? -10.148 -1.399 -13.484 1 74.75 336 ARG B O 1
ATOM 5477 N N . THR B 1 337 ? -11.516 -1.587 -15.281 1 69.38 337 THR B N 1
ATOM 5478 C CA . THR B 1 337 ? -12.742 -1.578 -14.492 1 69.38 337 THR B CA 1
ATOM 5479 C C . THR B 1 337 ? -12.914 -2.895 -13.734 1 69.38 337 THR B C 1
ATOM 5481 O O . THR B 1 337 ? -12.172 -3.852 -13.977 1 69.38 337 THR B O 1
ATOM 5484 N N . PRO B 1 338 ? -13.812 -2.914 -12.781 1 65 338 PRO B N 1
ATOM 5485 C CA . PRO B 1 338 ? -14.102 -4.188 -12.109 1 65 338 PRO B CA 1
ATOM 5486 C C . PRO B 1 338 ? -14.461 -5.297 -13.094 1 65 338 PRO B C 1
ATOM 5488 O O . PRO B 1 338 ? -14.211 -6.477 -12.82 1 65 338 PRO B O 1
ATOM 5491 N N . GLY B 1 339 ? -15.008 -4.934 -14.289 1 68.44 339 GLY B N 1
ATOM 5492 C CA . GLY B 1 339 ? -15.336 -5.887 -15.336 1 68.44 339 GLY B CA 1
ATOM 5493 C C . GLY B 1 339 ? -14.148 -6.262 -16.203 1 68.44 339 GLY B C 1
ATOM 5494 O O . GLY B 1 339 ? -14.258 -7.113 -17.078 1 68.44 339 GLY B O 1
ATOM 5495 N N . GLY B 1 340 ? -13.016 -5.57 -15.969 1 70.38 340 GLY B N 1
ATOM 5496 C CA . GLY B 1 340 ? -11.797 -5.934 -16.672 1 70.38 340 GLY B CA 1
ATOM 5497 C C . GLY B 1 340 ? -11.516 -5.051 -17.875 1 70.38 340 GLY B C 1
ATOM 5498 O O . GLY B 1 340 ? -10.5 -5.219 -18.547 1 70.38 340 GLY B O 1
ATOM 5499 N N . GLU B 1 341 ? -12.406 -4.137 -18.109 1 75.44 341 GLU B N 1
ATOM 5500 C CA . GLU B 1 341 ? -12.227 -3.266 -19.266 1 75.44 341 GLU B CA 1
ATOM 5501 C C . GLU B 1 341 ? -11.188 -2.186 -19 1 75.44 341 GLU B C 1
ATOM 5503 O O . GLU B 1 341 ? -11.133 -1.629 -17.906 1 75.44 341 GLU B O 1
ATOM 5508 N N . VAL B 1 342 ? -10.375 -1.926 -20.094 1 77.81 342 VAL B N 1
ATOM 5509 C CA . VAL B 1 342 ? -9.367 -0.876 -19.969 1 77.81 342 VAL B CA 1
ATOM 5510 C C . VAL B 1 342 ? -10.047 0.488 -19.891 1 77.81 342 VAL B C 1
ATOM 5512 O O . VAL B 1 342 ? -11 0.754 -20.641 1 77.81 342 VAL B O 1
ATOM 5515 N N . HIS B 1 343 ? -9.672 1.288 -19.016 1 82.19 343 HIS B N 1
ATOM 5516 C CA . HIS B 1 343 ? -10.172 2.654 -18.953 1 82.19 343 HIS B CA 1
ATOM 5517 C C . HIS B 1 343 ? -9.094 3.623 -18.5 1 82.19 343 HIS B C 1
ATOM 5519 O O . HIS B 1 343 ? -8.047 3.199 -18 1 82.19 343 HIS B O 1
ATOM 5525 N N . PHE B 1 344 ? -9.336 4.902 -18.75 1 85.12 344 PHE B N 1
ATOM 5526 C CA . PHE B 1 344 ? -8.445 5.992 -18.375 1 85.12 344 PHE B CA 1
ATOM 5527 C C . PHE B 1 344 ? -9.133 6.973 -17.438 1 85.12 344 PHE B C 1
ATOM 5529 O O . PHE B 1 344 ? -10.219 7.469 -17.734 1 85.12 344 PHE B O 1
ATOM 5536 N N . ARG B 1 345 ? -8.492 7.078 -16.312 1 85.81 345 ARG B N 1
ATOM 5537 C CA . ARG B 1 345 ? -8.938 8.164 -15.453 1 85.81 345 ARG B CA 1
ATOM 5538 C C . ARG B 1 345 ? -8.172 9.453 -15.758 1 85.81 345 ARG B C 1
ATOM 5540 O O . ARG B 1 345 ? -6.941 9.484 -15.695 1 85.81 345 ARG B O 1
ATOM 5547 N N . ILE B 1 346 ? -8.977 10.477 -16.047 1 86.81 346 ILE B N 1
ATOM 5548 C CA . ILE B 1 346 ? -8.391 11.742 -16.469 1 86.81 346 ILE B CA 1
ATOM 5549 C C . ILE B 1 346 ? -8.789 12.836 -15.477 1 86.81 346 ILE B C 1
ATOM 5551 O O . ILE B 1 346 ? -9.969 13.141 -15.305 1 86.81 346 ILE B O 1
ATOM 5555 N N . GLY B 1 347 ? -7.758 13.312 -14.82 1 86.06 347 GLY B N 1
ATOM 5556 C CA . GLY B 1 347 ? -7.965 14.461 -13.953 1 86.06 347 GLY B CA 1
ATOM 5557 C C . GLY B 1 347 ? -7.715 15.789 -14.656 1 86.06 347 GLY B C 1
ATOM 5558 O O . GLY B 1 347 ? -6.816 15.898 -15.492 1 86.06 347 GLY B O 1
ATOM 5559 N N . PHE B 1 348 ? -8.523 16.828 -14.219 1 86.44 348 PHE B N 1
ATOM 5560 C CA . PHE B 1 348 ? -8.414 18.141 -14.859 1 86.44 348 PHE B CA 1
ATOM 5561 C C . PHE B 1 348 ? -7.855 19.172 -13.883 1 86.44 348 PHE B C 1
ATOM 5563 O O . PHE B 1 348 ? -7.988 19.016 -12.664 1 86.44 348 PHE B O 1
ATOM 5570 N N . VAL B 1 349 ? -7.207 20.188 -14.5 1 80.44 349 VAL B N 1
ATOM 5571 C CA . VAL B 1 349 ? -6.594 21.25 -13.703 1 80.44 349 VAL B CA 1
ATOM 5572 C C . VAL B 1 349 ? -7.672 22 -12.922 1 80.44 349 VAL B C 1
ATOM 5574 O O . VAL B 1 349 ? -8.812 22.109 -13.383 1 80.44 349 VAL B O 1
ATOM 5577 N N . ALA B 1 350 ? -7.234 22.484 -11.773 1 74.69 350 ALA B N 1
ATOM 5578 C CA . ALA B 1 350 ? -8.148 23.25 -10.93 1 74.69 350 ALA B CA 1
ATOM 5579 C C . ALA B 1 350 ? -8.695 24.469 -11.672 1 74.69 350 ALA B C 1
ATOM 5581 O O . ALA B 1 350 ? -7.957 25.141 -12.398 1 74.69 350 ALA B O 1
ATOM 5582 N N . GLY B 1 351 ? -10 24.703 -11.562 1 76.62 351 GLY B N 1
ATOM 5583 C CA . GLY B 1 351 ? -10.625 25.859 -12.195 1 76.62 351 GLY B CA 1
ATOM 5584 C C . GLY B 1 351 ? -11.203 25.547 -13.562 1 76.62 351 GLY B C 1
ATOM 5585 O O . GLY B 1 351 ? -11.805 26.422 -14.195 1 76.62 351 GLY B O 1
ATOM 5586 N N . SER B 1 352 ? -10.984 24.281 -13.938 1 83.69 352 SER B N 1
ATOM 5587 C CA . SER B 1 352 ? -11.586 23.906 -15.211 1 83.69 352 SER B CA 1
ATOM 5588 C C . SER B 1 352 ? -13.102 24.078 -15.18 1 83.69 352 SER B C 1
ATOM 5590 O O . SER B 1 352 ? -13.742 23.797 -14.172 1 83.69 352 SER B O 1
ATOM 5592 N N . ASP B 1 353 ? -13.641 24.531 -16.281 1 88.44 353 ASP B N 1
ATOM 5593 C CA . ASP B 1 353 ? -15.078 24.766 -16.406 1 88.44 353 ASP B CA 1
ATOM 5594 C C . ASP B 1 353 ? -15.852 23.453 -16.406 1 88.44 353 ASP B C 1
ATOM 5596 O O . ASP B 1 353 ? -15.758 22.672 -17.359 1 88.44 353 ASP B O 1
ATOM 5600 N N . PRO B 1 354 ? -16.672 23.281 -15.383 1 88.38 354 PRO B N 1
ATOM 5601 C CA . PRO B 1 354 ? -17.453 22.047 -15.328 1 88.38 354 PRO B CA 1
ATOM 5602 C C . PRO B 1 354 ? -18.359 21.875 -16.547 1 88.38 354 PRO B C 1
ATOM 5604 O O . PRO B 1 354 ? -18.609 20.75 -16.969 1 88.38 354 PRO B O 1
ATOM 5607 N N . GLY B 1 355 ? -18.844 22.953 -17.016 1 91.38 355 GLY B N 1
ATOM 5608 C CA . GLY B 1 355 ? -19.641 22.875 -18.219 1 91.38 355 GLY B CA 1
ATOM 5609 C C . GLY B 1 355 ? -18.875 22.344 -19.422 1 91.38 355 GLY B C 1
ATOM 5610 O O . GLY B 1 355 ? -19.391 21.547 -20.203 1 91.38 355 GLY B O 1
ATOM 5611 N N . ALA B 1 356 ? -17.688 22.812 -19.531 1 92.44 356 ALA B N 1
ATOM 5612 C CA . ALA B 1 356 ? -16.828 22.344 -20.609 1 92.44 356 ALA B CA 1
ATOM 5613 C C . ALA B 1 356 ? -16.547 20.844 -20.469 1 92.44 356 ALA B C 1
ATOM 5615 O O . ALA B 1 356 ? -16.531 20.109 -21.453 1 92.44 356 ALA B O 1
ATOM 5616 N N . ILE B 1 357 ? -16.312 20.422 -19.266 1 90.69 357 ILE B N 1
ATOM 5617 C CA . ILE B 1 357 ? -16.047 19.016 -19 1 90.69 357 ILE B CA 1
ATOM 5618 C C . ILE B 1 357 ? -17.266 18.172 -19.391 1 90.69 357 ILE B C 1
ATOM 5620 O O . ILE B 1 357 ? -17.125 17.125 -20.016 1 90.69 357 ILE B O 1
ATOM 5624 N N . SER B 1 358 ? -18.391 18.656 -19.078 1 91.94 358 SER B N 1
ATOM 5625 C CA . SER B 1 358 ? -19.625 17.953 -19.391 1 91.94 358 SER B CA 1
ATOM 5626 C C . SER B 1 358 ? -19.828 17.859 -20.906 1 91.94 358 SER B C 1
ATOM 5628 O O . SER B 1 358 ? -20.25 16.812 -21.422 1 91.94 358 SER B O 1
ATOM 5630 N N . ARG B 1 359 ? -19.562 18.906 -21.562 1 93.69 359 ARG B N 1
ATOM 5631 C CA . ARG B 1 359 ? -19.703 18.906 -23.016 1 93.69 359 ARG B CA 1
ATOM 5632 C C . ARG B 1 359 ? -18.719 17.938 -23.656 1 93.69 359 ARG B C 1
ATOM 5634 O O . ARG B 1 359 ? -19.062 17.234 -24.609 1 93.69 359 ARG B O 1
ATOM 5641 N N . ALA B 1 360 ? -17.531 17.969 -23.141 1 92.38 360 ALA B N 1
ATOM 5642 C CA . ALA B 1 360 ? -16.516 17.031 -23.641 1 92.38 360 ALA B CA 1
ATOM 5643 C C . ALA B 1 360 ? -16.938 15.586 -23.422 1 92.38 360 ALA B C 1
ATOM 5645 O O . ALA B 1 360 ? -16.781 14.75 -24.312 1 92.38 360 ALA B O 1
ATOM 5646 N N . ALA B 1 361 ? -17.453 15.336 -22.234 1 92.44 361 ALA B N 1
ATOM 5647 C CA . ALA B 1 361 ? -17.922 14 -21.891 1 92.44 361 ALA B CA 1
ATOM 5648 C C . ALA B 1 361 ? -19.016 13.547 -22.859 1 92.44 361 ALA B C 1
ATOM 5650 O O . ALA B 1 361 ? -19 12.406 -23.328 1 92.44 361 ALA B O 1
ATOM 5651 N N . ALA B 1 362 ? -19.875 14.406 -23.125 1 93.31 362 ALA B N 1
ATOM 5652 C CA . ALA B 1 362 ? -20.969 14.109 -24.047 1 93.31 362 ALA B CA 1
ATOM 5653 C C . ALA B 1 362 ? -20.453 13.828 -25.453 1 93.31 362 ALA B C 1
ATOM 5655 O O . ALA B 1 362 ? -20.953 12.953 -26.141 1 93.31 362 ALA B O 1
ATOM 5656 N N . GLU B 1 363 ? -19.547 14.562 -25.844 1 93.62 363 GLU B N 1
ATOM 5657 C CA . GLU B 1 363 ? -18.953 14.367 -27.172 1 93.62 363 GLU B CA 1
ATOM 5658 C C . GLU B 1 363 ? -18.25 13.016 -27.266 1 93.62 363 GLU B C 1
ATOM 5660 O O . GLU B 1 363 ? -18.328 12.344 -28.297 1 93.62 363 GLU B O 1
ATOM 5665 N N . VAL B 1 364 ? -17.562 12.648 -26.219 1 91.12 364 VAL B N 1
ATOM 5666 C CA . VAL B 1 364 ? -16.875 11.359 -26.188 1 91.12 364 VAL B CA 1
ATOM 5667 C C . VAL B 1 364 ? -17.891 10.234 -26.375 1 91.12 364 VAL B C 1
ATOM 5669 O O . VAL B 1 364 ? -17.688 9.328 -27.188 1 91.12 364 VAL B O 1
ATOM 5672 N N . ASP B 1 365 ? -18.953 10.367 -25.75 1 90 365 ASP B N 1
ATOM 5673 C CA . ASP B 1 365 ? -20.016 9.359 -25.828 1 90 365 ASP B CA 1
ATOM 5674 C C . ASP B 1 365 ? -20.656 9.352 -27.219 1 90 365 ASP B C 1
ATOM 5676 O O . ASP B 1 365 ? -20.891 8.281 -27.781 1 90 365 ASP B O 1
ATOM 5680 N N . ALA B 1 366 ? -20.844 10.461 -27.719 1 91.31 366 ALA B N 1
ATOM 5681 C CA . ALA B 1 366 ? -21.547 10.602 -28.984 1 91.31 366 ALA B CA 1
ATOM 5682 C C . ALA B 1 366 ? -20.672 10.164 -30.156 1 91.31 366 ALA B C 1
ATOM 5684 O O . ALA B 1 366 ? -21.172 9.609 -31.141 1 91.31 366 ALA B O 1
ATOM 5685 N N . SER B 1 367 ? -19.406 10.445 -30.109 1 88.38 367 SER B N 1
ATOM 5686 C CA . SER B 1 367 ? -18.484 10.18 -31.203 1 88.38 367 SER B CA 1
ATOM 5687 C C . SER B 1 367 ? -18.141 8.695 -31.297 1 88.38 367 SER B C 1
ATOM 5689 O O . SER B 1 367 ? -17.625 8.234 -32.312 1 88.38 367 SER B O 1
ATOM 5691 N N . GLY B 1 368 ? -18.359 7.941 -30.172 1 86.12 368 GLY B N 1
ATOM 5692 C CA . GLY B 1 368 ? -18.031 6.523 -30.156 1 86.12 368 GLY B CA 1
ATOM 5693 C C . GLY B 1 368 ? -16.562 6.25 -29.891 1 86.12 368 GLY B C 1
ATOM 5694 O O . GLY B 1 368 ? -16.109 5.109 -30 1 86.12 368 GLY B O 1
ATOM 5695 N N . ILE B 1 369 ? -15.812 7.273 -29.625 1 85.19 369 ILE B N 1
ATOM 5696 C CA . ILE B 1 369 ? -14.398 7.109 -29.297 1 85.19 369 ILE B CA 1
ATOM 5697 C C . ILE B 1 369 ? -14.266 6.219 -28.062 1 85.19 369 ILE B C 1
ATOM 5699 O O . ILE B 1 369 ? -13.352 5.391 -28 1 85.19 369 ILE B O 1
ATOM 5703 N N . GLY B 1 370 ? -15.117 6.34 -27.172 1 88.69 370 GLY B N 1
ATOM 5704 C CA . GLY B 1 370 ? -15.156 5.652 -25.891 1 88.69 370 GLY B CA 1
ATOM 5705 C C . GLY B 1 370 ? -16.453 5.855 -25.141 1 88.69 370 GLY B C 1
ATOM 5706 O O . GLY B 1 370 ? -17.422 6.375 -25.703 1 88.69 370 GLY B O 1
ATOM 5707 N N . ARG B 1 371 ? -16.469 5.27 -23.953 1 90.31 371 ARG B N 1
ATOM 5708 C CA . ARG B 1 371 ? -17.625 5.402 -23.062 1 90.31 371 ARG B CA 1
ATOM 5709 C C . ARG B 1 371 ? -17.234 6.016 -21.734 1 90.31 371 ARG B C 1
ATOM 5711 O O . ARG B 1 371 ? -16.328 5.516 -21.047 1 90.31 371 ARG B O 1
ATOM 5718 N N . VAL B 1 372 ? -17.844 7.145 -21.391 1 90.69 372 VAL B N 1
ATOM 5719 C CA . VAL B 1 372 ? -17.609 7.762 -20.094 1 90.69 372 VAL B CA 1
ATOM 5720 C C . VAL B 1 372 ? -18.219 6.906 -19 1 90.69 372 VAL B C 1
ATOM 5722 O O . VAL B 1 372 ? -19.391 6.52 -19.078 1 90.69 372 VAL B O 1
ATOM 5725 N N . LEU B 1 373 ? -17.344 6.551 -18.047 1 84.94 373 LEU B N 1
ATOM 5726 C CA . LEU B 1 373 ? -17.797 5.703 -16.953 1 84.94 373 LEU B CA 1
ATOM 5727 C C . LEU B 1 373 ? -18.344 6.547 -15.797 1 84.94 373 LEU B C 1
ATOM 5729 O O . LEU B 1 373 ? -17.797 7.613 -15.492 1 84.94 373 LEU B O 1
ATOM 5733 N N . GLY B 1 374 ? -19.531 6.441 -15.242 1 66.94 374 GLY B N 1
ATOM 5734 C CA . GLY B 1 374 ? -20.188 7.164 -14.164 1 66.94 374 GLY B CA 1
ATOM 5735 C C . GLY B 1 374 ? -19.734 6.723 -12.789 1 66.94 374 GLY B C 1
ATOM 5736 O O . GLY B 1 374 ? -19.172 5.641 -12.625 1 66.94 374 GLY B O 1
#

Organism: Stenotrophomonas maltophilia (strain K279a) (NCBI:txid522373)

pLDDT: mean 92.84, std 8.99, range [33.44, 98.88]

Sequence (748 aa):
MSGLLERTPRTVGIVGSAGAYGRWLTRFFQQHMQLPVIGHDPADPGSHTPEQLLAQADVLVFSAPIRHTPALIAEYVRQSAGREQDRLWLDVTSVKEAPVQAMLASQAEVVGLHPMTAPPKAPTLKGRVMVVCEARLRHWQPWVDSLCTALQAECVRATPQHHDQMMALVQAMVHATHLAQAGVLRQYQPQLGDLAAMMPYRSASFELDTAIISRILSLNPAIYEDIQFGNPYVAPMLERLVGQLQTLQAQVGQGDDTARDAFREGLLSANRSAFGEQALAEGNYTFERVGYLLADLTERNALSVHLPEDRPGSLRELLNVFEQHRISLASIHSSRTPGGEVHFRIGFVAGSDPGAISRAAAEVDASGIGRVLGMSGLLERTPRTVGIVGSAGAYGRWLTRFFQQHMQLPVIGHDPADPGSHTPEQLLAQADVLVFSAPIRHTPALIAEYVRQSAGREQDRLWLDVTSVKEAPVQAMLASQAEVVGLHPMTAPPKAPTLKGRVMVVCEARLRHWQPWVDSLCTALQAECVRATPQHHDQMMALVQAMVHATHLAQAGVLRQYQPQLGDLAAMMPYRSASFELDTAIISRILSLNPAIYEDIQFGNPYVAPMLERLVGQLQTLQAQVGQGDDTARDAFREGLLSANRSAFGEQALAEGNYTFERVGYLLADLTERNALSVHLPEDRPGSLRELLNVFEQHRISLASIHSSRTPGGEVHFRIGFVAGSDPGAISRAAAEVDASGIGRVLG

Solvent-accessible surface area (backbone atoms only — not comparable to full-atom values): 38478 Å² total; per-residue (Å²): 131,82,73,74,65,76,50,74,70,72,24,38,19,29,39,24,27,79,37,72,55,22,42,48,49,48,48,30,38,40,70,72,65,67,35,52,69,49,36,23,28,93,92,38,86,87,39,50,49,71,66,55,38,66,71,59,32,38,30,36,35,42,40,49,60,61,86,50,35,33,62,52,40,43,50,49,41,62,71,42,67,57,68,40,47,90,23,38,39,34,34,53,33,93,56,35,48,61,43,42,54,33,45,61,76,37,58,32,30,25,36,32,32,29,60,42,58,74,73,61,76,55,84,48,38,62,58,35,27,26,40,38,21,76,76,40,72,65,56,49,46,64,43,54,52,49,47,42,57,70,32,44,32,48,70,36,79,42,53,34,64,57,44,37,53,50,38,23,57,42,43,38,44,50,52,49,53,37,38,20,49,43,46,40,53,50,71,40,24,90,80,62,40,49,59,80,62,46,55,66,68,32,24,65,64,36,50,51,51,48,11,50,35,16,42,57,62,68,46,70,60,66,56,60,51,35,49,48,59,66,34,86,48,28,60,65,47,42,53,46,40,44,48,42,44,49,52,50,44,50,30,45,70,64,60,43,70,69,32,51,50,50,44,47,46,58,57,41,50,47,34,40,62,54,53,30,70,67,52,29,53,54,21,29,51,50,37,51,52,54,44,50,50,56,21,56,70,62,51,76,60,49,48,38,34,33,45,65,88,86,42,90,60,42,68,44,55,53,45,47,46,34,50,77,52,72,48,56,73,64,40,41,36,54,44,59,45,100,88,45,46,50,28,36,40,36,30,44,38,90,85,60,54,64,67,43,51,50,51,39,48,49,47,37,45,70,71,61,60,31,41,69,56,130,131,82,75,72,67,76,51,75,70,73,26,37,19,28,40,22,27,78,37,72,56,21,42,49,49,50,48,30,38,40,71,73,66,64,35,52,70,50,36,23,28,93,90,39,85,84,40,50,51,71,66,54,38,66,72,58,32,39,30,38,36,40,40,48,61,62,83,49,35,33,62,50,39,44,51,50,41,60,72,42,66,58,68,41,47,90,23,39,40,34,35,52,33,92,57,35,46,61,46,43,53,33,45,62,74,39,58,31,29,27,36,32,31,29,61,44,56,73,74,62,77,55,81,49,38,61,56,35,27,28,40,38,22,75,77,40,73,66,57,50,46,68,42,54,52,48,48,43,56,70,33,43,32,48,69,35,78,41,52,33,64,57,44,39,51,49,37,24,57,43,42,39,45,50,52,50,55,37,37,23,50,42,47,40,52,51,70,40,23,91,81,60,40,48,59,80,63,47,55,68,68,31,25,66,67,38,50,50,50,49,12,49,36,16,41,58,60,67,46,69,60,64,56,60,52,35,49,47,60,67,36,88,47,28,61,64,46,42,52,46,39,45,48,41,44,49,52,50,46,50,28,45,71,63,60,42,71,68,33,51,51,49,43,47,46,58,58,41,48,47,33,40,62,54,54,30,69,66,54,27,51,55,21,29,50,51,37,52,52,54,46,50,51,56,21,56,70,64,51,76,62,50,48,37,33,34,45,65,88,87,43,89,60,43,68,43,54,52,48,47,45,34,50,76,54,70,50,57,74,64,42,44,36,52,47,60,44,99,88,44,47,49,28,35,40,36,30,45,38,89,85,59,55,65,67,45,52,51,51,40,49,49,46,37,46,72,71,61,61,30,43,68,55,129

InterPro domains:
  IPR002912 ACT domain [PF01842] (303-350)
  IPR002912 ACT domain [PS51671] (303-374)
  IPR003099 Prephenate dehydrogenase [PS51176] (10-283)
  IPR008927 6-phosphogluconate dehydrogenase-like, C-terminal domain superfamily [SSF48179] (159-258)
  IPR036291 NAD(P)-binding domain superfamily [SSF51735] (9-156)
  IPR045865 ACT-like domain [SSF55021] (299-365)
  IPR046825 Prephenate dehydrogenase, dimerization domain [PF20463] (159-257)
  IPR046826 Prephenate dehydrogenase, nucleotide-binding domain [PF02153] (52-123)
  IPR050812 Prephenate/Arogenate Dehydrogenase [PTHR21363] (9-334)

Radius of gyration: 28.46 Å; Cα contacts (8 Å, |Δi|>4): 1367; chains: 2; bounding box: 47×90×66 Å

Nearest PDB structures (foldseek):
  2pv7-assembly1_A  TM=8.846E-01  e=2.586E-17  Haemophilus influenzae
  2zho-assembly2_C  TM=7.271E-01  e=1.698E-02  Thermus thermophilus
  3ab4-assembly1_A  TM=7.404E-01  e=2.135E-02  Corynebacterium glutamicum
  6dzs-assembly1_A  TM=2.236E-01  e=4.354E-04  Mycolicibacterium hassiacum DSM 44199
  6dzs-assembly1_B  TM=2.256E-01  e=6.139E-04  Mycolicibacterium hassiacum DSM 44199

Secondary structure (DSSP, 8-state):
---------S-EEEETTTSHHHHHHHHIIIIIS---EEEE-TT-TTSPPHHHHHHH-SEEEE-S-GGGHHHHHHHHHHHHTTTTTT-EEEE--S--HHHHHHHHTSSSEEEEEEESSSPPSSSS-TTSEEEEEEEE-STTHHHHHHHHHHHT-EEEE--HHHHHHHHIIIIIIHHHHHHHHHHHHHHTHHHH--HHHHGGG--HHHHHHHHHHHHHHHS-HHHHHHHHHH-TTHHHHHHHHHHHHHHHHHHHHH-SHHHHHHHIIIIIIHHHHHH-HHHHHHHHHHHHHHHHHHHHHT-SSEEEEE--TT-TTHHHHHHHHHHHTTPPEEEEEEEE-TTS-EEEEEEE-TT--HHHHHHHHHHHHHHTS-EEE-/---------S-EEEETTTSHHHHHHHHIIIIIS---EEEE-TT-TTSPPHHHHHHH-SEEEE-S-GGGHHHHHHHHHHHHTTTTTT-EEEE--S--HHHHHHHHTSSSEEEEEEESSSPPSSSS-TTSEEEEEEEE-STTHHHHHHHHHHHT-EEEE--HHHHHHHHIIIIIIHHHHHHHHHHHHHHTHHHH--HHHHGGG--HHHHHHHHHHHHHHHS-HHHHHHHHHH-TTHHHHHHHHHHHHHHHHHHHHH-SHHHHHHHIIIIIIHHHHHH-HHHHHHHHHHHHHHHHHHHHHT-SSEEEEE--TT-TTHHHHHHHHHHHTTPPEEEEEEEE-TTS-EEEEEEE-TT--HHHHHHHHHHHHHHTS-EEE-